Protein AF-A0A1F8B2Q5-F1 (afdb_monomer_lite)

pLDDT: mean 92.18, std 8.46, range [33.25, 98.88]

Foldseek 3Di:
DPFPDEAADDADDVVLLVPQPLVPFDPLLLVQLQLFPLHVPQDDRDSLQWGADDQTWDWDDDPFWIFTASDPPDLFRGFTDGVVNLVWFDADPVSHFHKYFYGGRLSSSQSSLSRVLLPLLADPLNVVLQVCVLVVVDDFDFFLLDDFPQLCVQQVHPDPPDHRPDADFLLLKDFAFDDDPFDADLVLLLSHFQWDCQQNGIAGQEAAEAFRLFQSFLLNLLSCLSRRHQYEHHCFFPNVQDLVSSLVSLQVSLVSLVPRPHPPVVSVVSNQSYAYEFEQPPLVVRLVSRVCSCVRRVHQEYEHDDADADPSQLVNLLVNCVPVNPSHAYEYDDHDAPVSVLSCCDPSRNHREHEHWQPQAPFFQQCVVVDGGRRSVRLLVLSSDSSCRRHAYEYEGSDDLACLSVLLSPHRHYHDGLQLFLPAVSSVSMWGQTPVRFTWGKRKDRQALSRLSSQVVDVVSVVVQADPVRHGPDRGGYTDIRTHDSSNNGSSVSVSSSSSSNSVSCVSVVHSHSSRSSVCSNPDPDNGMHRHDPVNSQVVPPPPPPDD

Radius of gyration: 22.86 Å; chains: 1; bounding box: 59×54×58 Å

InterPro domains:
  IPR001093 IMP dehydrogenase/GMP reductase [PF00478] (274-531)
  IPR005990 Inosine-5'-monophosphate dehydrogenase [PTHR11911] (274-532)
  IPR013785 Aldolase-type TIM barrel [G3DSA:3.20.20.70] (255-546)

Secondary structure (DSSP, 8-state):
-PPPPEEEPPPPPHHHHHT--GGGS-HHHHHHHTT-TTTTTT----TT----PPPPPEEEE-SS-EEEESSTT--S--EEE-HHHHTTB-B-TTS-B-EEE--HHHHHHHHHHHHHHHHHHSSHHHHHHHHHHHTTSS-PPPP-----HHHHHHHT-SSTTPPP-----GGGEEE-----SS---HHHIIIII-EEEETTEEEESEE----HHHHTSHHHHHHHHHTT-BEEE--SGGGTS-HHHHHHHHHHHHHHHHHSS--HHHHHHHHTTEEEEE-SSSHHHHHHHHHHHHHHH---EEEEE----SHHHHHHHHHHHHHHGGGSEEEEES---HHHHHHHTSTTT--SEEEE-SS-STTB-GGGGT----HHHHHHHHHT-GGGTTSEEEEESS--S--HHHHHHT--EEE-HHHHHSS-GGGTT-EEEBTTS-EEEE---TTSHHHHHHHTTSHHHHHHHB-TTSPBPS--B---EEE--TT-SSHHHHHHHHHHHHHHHHHHTT-SSHHHHHHHHHH--S--EEEPPHHHHHHHS-------

Organism: NCBI:txid1802516

Structure (mmCIF, N/CA/C/O backbone):
data_AF-A0A1F8B2Q5-F1
#
_entry.id   AF-A0A1F8B2Q5-F1
#
loop_
_atom_site.group_PDB
_atom_site.id
_atom_site.type_symbol
_atom_site.label_atom_id
_atom_site.label_alt_id
_atom_site.label_comp_id
_atom_site.label_asym_id
_atom_site.label_entity_id
_atom_site.label_seq_id
_atom_site.pdbx_PDB_ins_code
_atom_site.Cartn_x
_atom_site.Cartn_y
_atom_site.Cartn_z
_atom_site.occupancy
_atom_site.B_iso_or_equiv
_atom_site.auth_seq_id
_atom_site.auth_comp_id
_atom_site.auth_asym_id
_atom_site.auth_atom_id
_atom_site.pdbx_PDB_model_num
ATOM 1 N N . MET A 1 1 ? 26.106 -6.295 -28.326 1.00 46.22 1 MET A N 1
ATOM 2 C CA . MET A 1 1 ? 25.007 -6.326 -27.331 1.00 46.22 1 MET A CA 1
ATOM 3 C C . MET A 1 1 ? 23.745 -6.793 -28.035 1.00 46.22 1 MET A C 1
ATOM 5 O O . MET A 1 1 ? 23.268 -6.071 -28.903 1.00 46.22 1 MET A O 1
ATOM 9 N N . ASN A 1 2 ? 23.224 -7.979 -27.710 1.00 49.16 2 ASN A N 1
ATOM 10 C CA . ASN A 1 2 ? 21.920 -8.412 -28.219 1.00 49.16 2 ASN A CA 1
ATOM 11 C C . ASN A 1 2 ? 20.844 -7.477 -27.653 1.00 49.16 2 ASN A C 1
ATOM 13 O O . ASN A 1 2 ? 20.719 -7.335 -26.437 1.00 49.16 2 ASN A O 1
ATOM 17 N N . ARG A 1 3 ? 20.118 -6.772 -28.526 1.00 63.38 3 ARG A N 1
ATOM 18 C CA . ARG A 1 3 ? 18.995 -5.923 -28.111 1.00 63.38 3 ARG A CA 1
ATOM 19 C C . ARG A 1 3 ? 17.847 -6.840 -27.695 1.00 63.38 3 ARG A C 1
ATOM 21 O O . ARG A 1 3 ? 17.352 -7.589 -28.531 1.00 63.38 3 ARG A O 1
ATOM 28 N N . THR A 1 4 ? 17.415 -6.767 -26.435 1.00 75.25 4 THR A N 1
ATOM 29 C CA . THR A 1 4 ? 16.212 -7.470 -25.968 1.00 75.25 4 THR A CA 1
ATOM 30 C C . THR A 1 4 ? 15.037 -7.116 -26.875 1.00 75.25 4 THR A C 1
ATOM 32 O O . THR A 1 4 ? 14.711 -5.938 -27.042 1.00 75.25 4 THR A O 1
ATOM 35 N N . ARG A 1 5 ? 14.403 -8.125 -27.480 1.00 86.06 5 ARG A N 1
ATOM 36 C CA . ARG A 1 5 ? 13.242 -7.916 -28.349 1.00 86.06 5 ARG A CA 1
ATOM 37 C C . ARG A 1 5 ? 12.019 -7.572 -27.499 1.00 86.06 5 ARG A C 1
ATOM 39 O O . ARG A 1 5 ? 11.554 -8.397 -26.716 1.00 86.06 5 ARG A O 1
ATOM 46 N N . ILE A 1 6 ? 11.489 -6.367 -27.691 1.00 91.19 6 ILE A N 1
ATOM 47 C CA . ILE A 1 6 ? 10.333 -5.837 -26.963 1.00 91.19 6 ILE A CA 1
ATOM 48 C C . ILE A 1 6 ? 9.165 -5.668 -27.937 1.00 91.19 6 ILE A C 1
ATOM 50 O O . ILE A 1 6 ? 9.307 -5.011 -28.967 1.00 91.19 6 ILE A O 1
ATOM 54 N N . LYS A 1 7 ? 8.017 -6.26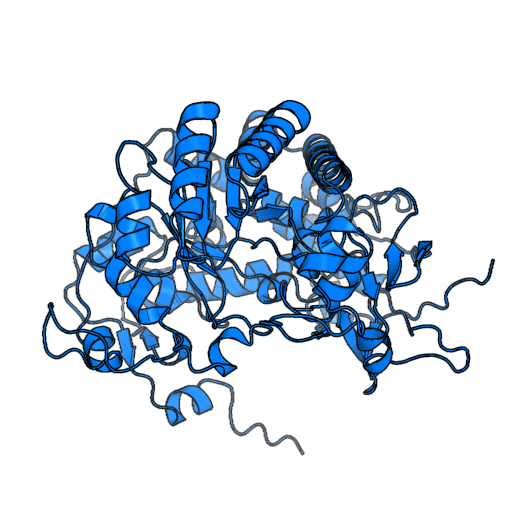5 -27.609 1.00 94.50 7 LYS A N 1
ATOM 55 C CA . LYS A 1 7 ? 6.749 -6.086 -28.322 1.00 94.50 7 LYS A CA 1
ATOM 56 C C . LYS A 1 7 ? 5.964 -4.891 -27.754 1.00 94.50 7 LYS A C 1
ATOM 58 O O . LYS A 1 7 ? 6.222 -4.429 -26.641 1.00 94.50 7 LYS A O 1
ATOM 63 N N . THR A 1 8 ? 4.969 -4.417 -28.498 1.00 93.81 8 THR A N 1
ATOM 64 C CA . THR A 1 8 ? 4.125 -3.277 -28.105 1.00 93.81 8 THR A CA 1
ATOM 65 C C . THR A 1 8 ? 2.728 -3.752 -27.742 1.00 93.81 8 THR A C 1
ATOM 67 O O . THR A 1 8 ? 2.108 -4.462 -28.527 1.00 93.81 8 THR A O 1
ATOM 70 N N . LEU A 1 9 ? 2.229 -3.375 -26.563 1.00 93.62 9 LEU A N 1
ATOM 71 C CA . LEU A 1 9 ? 0.861 -3.691 -26.146 1.00 93.62 9 LEU A CA 1
ATOM 72 C C . LEU A 1 9 ? -0.170 -3.094 -27.109 1.00 93.62 9 LEU A C 1
ATOM 74 O O . LEU A 1 9 ? 0.074 -2.058 -27.726 1.00 93.62 9 LEU A O 1
ATOM 78 N N . LYS A 1 10 ? -1.352 -3.715 -27.173 1.00 92.00 10 LYS A N 1
ATOM 79 C CA . LYS A 1 10 ? -2.481 -3.211 -27.958 1.00 92.00 10 LYS A CA 1
ATOM 80 C C . LYS A 1 10 ? -2.837 -1.775 -27.547 1.00 92.00 10 LYS A C 1
ATOM 82 O O . LYS A 1 10 ? -3.018 -1.472 -26.361 1.00 92.00 10 LYS A O 1
ATOM 87 N N . GLU A 1 11 ? -2.957 -0.895 -28.535 1.00 92.81 11 GLU A N 1
ATOM 88 C CA . GLU A 1 11 ? -3.323 0.509 -28.324 1.00 92.81 11 GLU A CA 1
ATOM 89 C C . GLU A 1 11 ? -4.799 0.663 -27.904 1.00 92.81 11 GLU A C 1
ATOM 91 O O . GLU A 1 11 ? -5.585 -0.270 -28.109 1.00 92.81 11 GLU A O 1
ATOM 96 N N . PRO A 1 12 ? -5.174 1.771 -27.225 1.00 91.00 12 PRO A N 1
ATOM 97 C CA . PRO A 1 12 ? -6.547 2.029 -26.782 1.00 91.00 12 PRO A CA 1
ATOM 98 C C . PRO A 1 12 ? -7.522 2.083 -27.939 1.00 91.00 12 PRO A C 1
ATOM 100 O O . PRO A 1 12 ? -7.128 2.319 -29.080 1.00 91.00 12 PRO A O 1
ATOM 103 N N . PHE A 1 13 ? -8.804 1.931 -27.617 1.00 89.94 13 PHE A N 1
ATOM 104 C CA . PHE A 1 13 ? -9.838 2.351 -28.553 1.00 89.94 13 PHE A CA 1
ATOM 105 C C . PHE A 1 13 ? -9.708 3.865 -28.779 1.00 89.94 13 PHE A C 1
ATOM 107 O O . PHE A 1 13 ? -9.410 4.613 -27.841 1.00 89.94 13 PHE A O 1
ATOM 114 N N . SER A 1 14 ? -9.903 4.329 -30.013 1.00 90.81 14 SER A N 1
ATOM 115 C CA . SER A 1 14 ? -9.775 5.749 -30.375 1.00 90.81 14 SER A CA 1
ATOM 116 C C . SER A 1 14 ? -10.674 6.641 -29.518 1.00 90.81 14 SER A C 1
ATOM 118 O O . SER A 1 14 ? -10.251 7.698 -29.055 1.00 90.81 14 SER A O 1
ATOM 120 N N . GLU A 1 15 ? -11.866 6.156 -29.187 1.00 93.06 15 GLU A N 1
ATOM 121 C CA . GLU A 1 15 ? -12.862 6.834 -28.364 1.00 93.06 15 GLU A CA 1
ATOM 122 C C . GLU A 1 15 ? -12.379 7.050 -26.922 1.00 93.06 15 GLU A C 1
ATOM 124 O O . GLU A 1 15 ? -12.791 8.007 -26.268 1.00 93.06 15 GLU A O 1
ATOM 129 N N . GLU A 1 16 ? -11.505 6.183 -26.390 1.00 90.00 16 GLU A N 1
ATOM 130 C CA . GLU A 1 16 ? -10.896 6.405 -25.070 1.00 90.00 16 GLU A CA 1
ATOM 131 C C . GLU A 1 16 ? -9.953 7.613 -25.095 1.00 90.00 16 GLU A C 1
ATOM 133 O O . GLU A 1 16 ? -9.890 8.365 -24.121 1.00 90.00 16 GLU A O 1
ATOM 138 N N . LEU A 1 17 ? -9.236 7.809 -26.204 1.00 91.00 17 LEU A N 1
ATOM 139 C CA . LEU A 1 17 ? -8.281 8.902 -26.378 1.00 91.00 17 LEU A CA 1
ATOM 140 C C . LEU A 1 17 ? -8.981 10.230 -26.659 1.00 91.00 17 LEU A C 1
ATOM 142 O O . LEU A 1 17 ? -8.574 11.253 -26.110 1.00 91.00 17 LEU A O 1
ATOM 146 N N . GLU A 1 18 ? -10.036 10.215 -27.473 1.00 93.62 18 GLU A N 1
ATOM 147 C CA . GLU A 1 18 ? -10.838 11.402 -27.806 1.00 93.62 18 GLU A CA 1
ATOM 148 C C . GLU A 1 18 ? -11.549 11.999 -26.586 1.00 93.62 18 GLU A C 1
ATOM 150 O O . GLU A 1 18 ? -11.780 13.203 -26.520 1.00 93.62 18 GLU A O 1
ATOM 155 N N . ARG A 1 19 ? -11.851 11.177 -25.574 1.00 93.81 19 ARG A N 1
ATOM 156 C CA . ARG A 1 19 ? -12.464 11.630 -24.313 1.00 93.81 19 ARG A CA 1
ATOM 157 C C . ARG A 1 19 ? -11.484 12.330 -23.369 1.00 93.81 19 ARG A C 1
ATOM 159 O O . ARG A 1 19 ? -11.910 12.828 -22.324 1.00 93.81 19 ARG A O 1
ATOM 166 N N . ILE A 1 20 ? -10.186 12.350 -23.679 1.00 94.62 20 ILE A N 1
ATOM 167 C CA . ILE A 1 20 ? -9.193 13.021 -22.840 1.00 94.62 20 ILE A CA 1
ATOM 168 C C . ILE A 1 20 ? -9.262 14.531 -23.075 1.00 94.62 20 ILE A C 1
ATOM 170 O O . ILE A 1 20 ? -8.983 15.025 -24.163 1.00 94.62 20 ILE A O 1
ATOM 174 N N . ARG A 1 21 ? -9.551 15.268 -22.004 1.00 96.12 21 ARG A N 1
ATOM 175 C CA . ARG A 1 21 ? -9.611 16.734 -21.982 1.00 96.12 21 ARG A CA 1
ATOM 176 C C . ARG A 1 21 ? -8.284 17.319 -21.511 1.00 96.12 21 ARG A C 1
ATOM 178 O O . ARG A 1 21 ? -8.108 17.636 -20.336 1.00 96.12 21 ARG A O 1
ATOM 185 N N . PHE A 1 22 ? -7.303 17.371 -22.411 1.00 94.00 22 PHE A N 1
ATOM 186 C CA . PHE A 1 22 ? -5.925 17.783 -22.099 1.00 94.00 22 PHE A CA 1
ATOM 187 C C . PHE A 1 22 ? -5.822 19.213 -21.556 1.00 94.00 22 PHE A C 1
ATOM 189 O O . PHE A 1 22 ? -4.913 19.528 -20.789 1.00 94.00 22 PHE A O 1
ATOM 196 N N . GLU A 1 23 ? -6.743 20.078 -21.962 1.00 94.81 23 GLU A N 1
ATOM 197 C CA . GLU A 1 23 ? -6.863 21.468 -21.543 1.00 94.81 23 GLU A CA 1
ATOM 198 C C . GLU A 1 23 ? -7.216 21.636 -20.060 1.00 94.81 23 GLU A C 1
ATOM 200 O O . GLU A 1 23 ? -6.917 22.685 -19.491 1.00 94.81 23 GLU A O 1
ATOM 205 N N . GLU A 1 24 ? -7.795 20.612 -19.422 1.00 96.25 24 GLU A N 1
ATOM 206 C CA . GLU A 1 24 ? -8.170 20.650 -18.003 1.00 96.25 24 GLU A CA 1
ATOM 207 C C . GLU A 1 24 ? -6.995 20.354 -17.057 1.00 96.25 24 GLU A C 1
ATOM 209 O O . GLU A 1 24 ? -7.090 20.640 -15.863 1.00 96.25 24 GLU A O 1
ATOM 214 N N . PHE A 1 25 ? -5.888 19.792 -17.556 1.00 97.38 25 PHE A N 1
ATOM 215 C CA . PHE A 1 25 ? -4.754 19.420 -16.710 1.00 97.38 25 PHE A CA 1
ATOM 216 C C . PHE A 1 25 ? -3.882 20.622 -16.350 1.00 97.38 25 PHE A C 1
ATOM 218 O O . PHE A 1 25 ? -3.441 21.392 -17.212 1.00 97.38 25 PHE A O 1
ATOM 225 N N . SER A 1 26 ? -3.543 20.738 -15.066 1.00 97.00 26 SER A N 1
ATOM 226 C CA . SER A 1 26 ? -2.595 21.755 -14.614 1.00 97.00 26 SER A CA 1
ATOM 227 C C . SER A 1 26 ? -1.180 21.501 -15.156 1.00 97.00 26 SER A C 1
ATOM 229 O O . SER A 1 26 ? -0.792 20.381 -15.514 1.00 97.00 26 SER A O 1
ATOM 231 N N . LYS A 1 27 ? -0.345 22.549 -15.186 1.00 95.94 27 LYS A N 1
ATOM 232 C CA . LYS A 1 27 ? 1.076 22.408 -15.561 1.00 95.94 27 LYS A CA 1
ATOM 233 C C . LYS A 1 27 ? 1.806 21.474 -14.591 1.00 95.94 27 LYS A C 1
ATOM 235 O O . LYS A 1 27 ? 2.715 20.737 -14.982 1.00 95.94 27 LYS A O 1
ATOM 240 N N . GLU A 1 28 ? 1.401 21.503 -13.329 1.00 96.50 28 GLU A N 1
ATOM 241 C CA . GLU A 1 28 ? 1.916 20.695 -12.239 1.00 96.50 28 GLU A CA 1
ATOM 242 C C . GLU A 1 28 ? 1.600 19.211 -12.439 1.00 96.50 28 GLU A C 1
ATOM 244 O O . GLU A 1 28 ? 2.511 18.378 -12.369 1.00 96.50 28 GLU A O 1
ATOM 249 N N . ALA A 1 29 ? 0.350 18.897 -12.784 1.00 97.50 29 ALA A N 1
ATOM 250 C CA . ALA A 1 29 ? -0.102 17.554 -13.126 1.00 97.50 29 ALA A CA 1
ATOM 251 C C . ALA A 1 29 ? 0.622 16.987 -14.348 1.00 97.50 29 ALA A C 1
ATOM 253 O O . ALA A 1 29 ? 1.107 15.851 -14.310 1.00 97.50 29 ALA A O 1
ATOM 254 N N . ILE A 1 30 ? 0.784 17.794 -15.403 1.00 96.00 30 ILE A N 1
ATOM 255 C CA . ILE A 1 30 ? 1.588 17.414 -16.570 1.00 96.00 30 ILE A CA 1
ATOM 256 C C . ILE A 1 30 ? 3.018 17.087 -16.120 1.00 96.00 30 ILE A C 1
ATOM 258 O O . ILE A 1 30 ? 3.543 16.027 -16.459 1.00 96.00 30 ILE A O 1
ATOM 262 N N . SER A 1 31 ? 3.646 17.933 -15.297 1.00 94.69 31 SER A N 1
ATOM 263 C CA . SER A 1 31 ? 5.006 17.684 -14.800 1.00 94.69 31 SER A CA 1
ATOM 264 C C . SER A 1 31 ? 5.124 16.374 -14.008 1.00 94.69 31 SER A C 1
ATOM 266 O O . SER A 1 31 ? 6.094 15.639 -14.204 1.00 94.69 31 SER A O 1
ATOM 268 N N . PHE A 1 32 ? 4.139 16.062 -13.159 1.00 96.50 32 PHE A N 1
ATOM 269 C CA . PHE A 1 32 ? 4.073 14.807 -12.406 1.00 96.50 32 PHE A CA 1
ATOM 270 C C . PHE A 1 32 ? 3.882 13.578 -13.304 1.00 96.50 32 PHE A C 1
ATOM 272 O O . PHE A 1 32 ? 4.528 12.548 -13.081 1.00 96.50 32 PHE A O 1
ATOM 279 N N . SER A 1 33 ? 3.025 13.669 -14.326 1.00 95.81 33 SER A N 1
ATOM 280 C CA . SER A 1 33 ? 2.763 12.539 -15.224 1.00 95.81 33 SER A CA 1
ATOM 281 C C . SER A 1 33 ? 4.060 12.025 -15.866 1.00 95.81 33 SER A C 1
ATOM 283 O O . SER A 1 33 ? 4.322 10.823 -15.828 1.00 95.81 33 SER A O 1
ATOM 285 N N . TYR A 1 34 ? 4.931 12.942 -16.306 1.00 94.44 34 TYR A N 1
ATOM 286 C CA . TYR A 1 34 ? 6.236 12.667 -16.917 1.00 94.44 34 TYR A CA 1
ATOM 287 C C . TYR A 1 34 ? 7.358 12.313 -15.923 1.00 94.44 34 TYR A C 1
ATOM 289 O O . TYR A 1 34 ? 8.463 11.996 -16.358 1.00 94.44 34 TYR A O 1
ATOM 297 N N . ALA A 1 35 ? 7.127 12.356 -14.606 1.00 93.25 35 ALA A N 1
ATOM 298 C CA . ALA A 1 35 ? 8.162 12.073 -13.601 1.00 93.25 35 ALA A CA 1
ATOM 299 C C . ALA A 1 35 ? 8.542 10.578 -13.487 1.00 93.25 35 ALA A C 1
ATOM 301 O O . ALA A 1 35 ? 9.405 10.225 -12.684 1.00 93.25 35 ALA A O 1
ATOM 302 N N . LEU A 1 36 ? 7.920 9.713 -14.295 1.00 90.62 36 LEU A N 1
ATOM 303 C CA . LEU A 1 36 ? 8.183 8.276 -14.363 1.00 90.62 36 LEU A CA 1
ATOM 304 C C . LEU A 1 36 ? 9.604 7.954 -14.829 1.00 90.62 36 LEU A C 1
ATOM 306 O O . LEU A 1 36 ? 10.177 8.620 -15.690 1.00 90.62 36 LEU A O 1
ATOM 310 N N . GLU A 1 37 ? 10.158 6.873 -14.307 1.00 90.00 37 GLU A N 1
ATOM 311 C CA . GLU A 1 37 ? 11.508 6.387 -14.591 1.00 90.00 37 GLU A CA 1
ATOM 312 C C . GLU A 1 37 ? 11.609 5.943 -16.056 1.00 90.00 37 GLU A C 1
ATOM 314 O O . GLU A 1 37 ? 12.573 6.255 -16.749 1.00 90.00 37 GLU A O 1
ATOM 319 N N . SER A 1 38 ? 10.536 5.327 -16.553 1.00 86.25 38 SER A N 1
ATOM 320 C CA . SER A 1 38 ? 10.375 4.866 -17.933 1.00 86.25 38 SER A CA 1
ATOM 321 C C . SER A 1 38 ? 10.065 5.978 -18.948 1.00 86.25 38 SER A C 1
ATOM 323 O O . SER A 1 38 ? 9.920 5.690 -20.133 1.00 86.25 38 SER A O 1
ATOM 325 N N . VAL A 1 39 ? 9.945 7.244 -18.518 1.00 85.69 39 VAL A N 1
ATOM 326 C CA . VAL A 1 39 ? 9.546 8.368 -19.393 1.00 85.69 39 VAL A CA 1
ATOM 327 C C . VAL A 1 39 ? 10.489 9.577 -19.283 1.00 85.69 39 VAL A C 1
ATOM 329 O O . VAL A 1 39 ? 10.824 10.202 -20.294 1.00 85.69 39 VAL A O 1
ATOM 332 N N . SER A 1 40 ? 10.913 9.915 -18.062 1.00 72.00 40 SER A N 1
ATOM 333 C CA . SER A 1 40 ? 11.508 11.207 -17.675 1.00 72.00 40 SER A CA 1
ATOM 334 C C . SER A 1 40 ? 12.806 11.591 -18.385 1.00 72.00 40 SER A C 1
ATOM 336 O O . SER A 1 40 ? 13.066 12.782 -18.537 1.00 72.00 40 SER A O 1
ATOM 338 N N . SER A 1 41 ? 13.616 10.629 -18.830 1.00 61.25 41 SER A N 1
ATOM 339 C CA . SER A 1 41 ? 14.902 10.903 -19.488 1.00 61.25 41 SER A CA 1
ATOM 340 C C . SER A 1 41 ? 14.801 11.067 -21.007 1.00 61.25 41 SER A C 1
ATOM 342 O O . SER A 1 41 ? 15.773 11.478 -21.632 1.00 61.25 41 SER A O 1
ATOM 344 N N . GLN A 1 42 ? 13.650 10.756 -21.614 1.00 60.12 42 GLN A N 1
ATOM 345 C CA . GLN A 1 42 ? 13.548 10.576 -23.070 1.00 60.12 42 GLN A CA 1
ATOM 346 C C . GLN A 1 42 ? 12.418 11.368 -23.739 1.00 60.12 42 GLN A C 1
ATOM 348 O O . GLN A 1 42 ? 12.271 11.293 -24.956 1.00 60.12 42 GLN A O 1
ATOM 353 N N . SER A 1 43 ? 11.599 12.106 -22.981 1.00 66.12 43 SER A N 1
ATOM 354 C CA . SER A 1 43 ? 10.399 12.759 -23.524 1.00 66.12 43 SER A CA 1
ATOM 355 C C . SER A 1 43 ? 10.358 14.256 -23.225 1.00 66.12 43 SER A C 1
ATOM 357 O O . SER A 1 43 ? 10.427 14.675 -22.068 1.00 66.12 43 SER A O 1
ATOM 359 N N . LYS A 1 44 ? 10.163 15.073 -24.269 1.00 78.81 44 LYS A N 1
ATOM 360 C CA . LYS A 1 44 ? 9.783 16.482 -24.106 1.00 78.81 44 LYS A CA 1
ATOM 361 C C . LYS A 1 44 ? 8.398 16.526 -23.460 1.00 78.81 44 LYS A C 1
ATOM 363 O O . LYS A 1 44 ? 7.469 15.894 -23.955 1.00 78.81 44 LYS A O 1
ATOM 368 N N . LYS A 1 45 ? 8.250 17.273 -22.364 1.00 84.12 45 LYS A N 1
ATOM 369 C CA . LYS A 1 45 ? 6.942 17.471 -21.726 1.00 84.12 45 LYS A CA 1
ATOM 370 C C . LYS A 1 45 ? 6.038 18.239 -22.687 1.00 84.12 45 LYS A C 1
ATOM 372 O O . LYS A 1 45 ? 6.387 19.341 -23.110 1.00 84.12 45 LYS A O 1
ATOM 377 N N . THR A 1 46 ? 4.888 17.670 -23.022 1.00 85.50 46 THR A N 1
ATOM 378 C CA . THR A 1 46 ? 3.891 18.307 -23.892 1.00 85.50 46 THR A CA 1
ATOM 379 C C . THR A 1 46 ? 2.542 18.362 -23.186 1.00 85.50 46 THR A C 1
ATOM 381 O O . THR A 1 46 ? 2.254 17.520 -22.338 1.00 85.50 46 THR A O 1
ATOM 384 N N . LYS A 1 47 ? 1.697 19.340 -23.537 1.00 85.12 47 LYS A N 1
ATOM 385 C CA . LYS A 1 47 ? 0.324 19.416 -23.005 1.00 85.12 47 LYS A CA 1
ATOM 386 C C . LYS A 1 47 ? -0.535 18.221 -23.422 1.00 85.12 47 LYS A C 1
ATOM 388 O O . LYS A 1 47 ? -1.380 17.786 -22.657 1.00 85.12 47 LYS A O 1
ATOM 393 N N . ILE A 1 48 ? -0.269 17.668 -24.604 1.00 85.19 48 ILE A N 1
ATOM 394 C CA . ILE A 1 48 ? -0.977 16.501 -25.146 1.00 85.19 48 ILE A CA 1
ATOM 395 C C . ILE A 1 48 ? -0.434 15.161 -24.628 1.00 85.19 48 ILE A C 1
ATOM 397 O O . ILE A 1 48 ? -0.868 14.112 -25.095 1.00 85.19 48 ILE A O 1
ATOM 401 N N . LEU A 1 49 ? 0.523 15.191 -23.691 1.00 85.88 49 LEU A N 1
ATOM 402 C CA . LEU A 1 49 ? 1.077 14.015 -23.015 1.00 85.88 49 LEU A CA 1
ATOM 403 C C . LEU A 1 49 ? 1.667 12.954 -23.963 1.00 85.88 49 LEU A C 1
ATOM 405 O O . LEU A 1 49 ? 1.592 11.757 -23.704 1.00 85.88 49 LEU A O 1
ATOM 409 N N . ASP A 1 50 ? 2.276 13.391 -25.065 1.00 84.06 50 ASP A N 1
ATOM 410 C CA . ASP A 1 50 ? 2.913 12.495 -26.029 1.00 84.06 50 ASP A CA 1
ATOM 411 C C . ASP A 1 50 ? 4.287 11.992 -25.538 1.00 84.06 50 ASP A C 1
ATOM 413 O O . ASP A 1 50 ? 5.101 12.760 -25.010 1.00 84.06 50 ASP A O 1
ATOM 417 N N . SER A 1 51 ? 4.553 10.696 -25.716 1.00 80.94 51 SER A N 1
ATOM 418 C CA . SER A 1 51 ? 5.836 10.047 -25.427 1.00 80.94 51 SER A CA 1
ATOM 419 C C . SER A 1 51 ? 6.001 8.798 -26.299 1.00 80.94 51 SER A C 1
ATOM 421 O O . SER A 1 51 ? 5.215 7.857 -26.203 1.00 80.94 51 SER A O 1
ATOM 423 N N . LYS A 1 52 ? 7.048 8.774 -27.134 1.00 71.06 52 LYS A N 1
ATOM 424 C CA . LYS A 1 52 ? 7.243 7.748 -28.179 1.00 71.06 52 LYS A CA 1
ATOM 425 C C . LYS A 1 52 ? 8.247 6.646 -27.825 1.00 71.06 52 LYS A C 1
ATOM 427 O O . LYS A 1 52 ? 8.280 5.618 -28.489 1.00 71.06 52 LYS A O 1
ATOM 432 N N . SER A 1 53 ? 9.085 6.846 -26.812 1.00 69.06 53 SER A N 1
ATOM 433 C CA . SER A 1 53 ? 10.290 6.026 -26.644 1.00 69.06 53 SER A CA 1
ATOM 434 C C . SER A 1 53 ? 9.998 4.664 -26.011 1.00 69.06 53 SER A C 1
ATOM 436 O O . SER A 1 53 ? 9.360 4.584 -24.965 1.00 69.06 53 SER A O 1
ATOM 438 N N . ILE A 1 54 ? 10.456 3.582 -26.635 1.00 77.06 54 ILE A N 1
ATOM 439 C CA . ILE A 1 54 ? 10.543 2.262 -25.993 1.00 77.06 54 ILE A CA 1
ATOM 440 C C . ILE A 1 54 ? 11.829 2.247 -25.170 1.00 77.06 54 ILE A C 1
ATOM 442 O O . ILE A 1 54 ? 12.894 2.623 -25.664 1.00 77.06 54 ILE A O 1
ATOM 446 N N . VAL A 1 55 ? 11.732 1.833 -23.910 1.00 81.50 55 VAL A N 1
ATOM 447 C CA . VAL A 1 55 ? 12.880 1.814 -23.003 1.00 81.50 55 VAL A CA 1
ATOM 448 C C . VAL A 1 55 ? 13.631 0.504 -23.178 1.00 81.50 55 VAL A C 1
ATOM 450 O O . VAL A 1 55 ? 13.059 -0.572 -23.003 1.00 81.50 55 VAL A O 1
ATOM 453 N N . LEU A 1 56 ? 14.923 0.591 -23.492 1.00 85.75 56 LEU A N 1
ATOM 454 C CA . LEU A 1 56 ? 15.803 -0.573 -23.503 1.00 85.75 56 LEU A CA 1
ATOM 455 C C . LEU A 1 56 ? 16.005 -1.090 -22.078 1.00 85.75 56 LEU A C 1
ATOM 457 O O . LEU A 1 56 ? 16.270 -0.317 -21.158 1.00 85.75 56 LEU A O 1
ATOM 461 N N . LEU A 1 57 ? 15.907 -2.405 -21.906 1.00 91.00 57 LEU A N 1
ATOM 462 C CA . LEU A 1 57 ? 16.088 -3.036 -20.606 1.00 91.00 57 LEU A CA 1
ATOM 463 C C . LEU A 1 57 ? 17.566 -3.340 -20.357 1.00 91.00 57 LEU A C 1
ATOM 465 O O . LEU A 1 57 ? 18.264 -3.882 -21.212 1.00 91.00 57 LEU A O 1
ATOM 469 N N . SER A 1 58 ? 18.030 -3.030 -19.152 1.00 91.81 58 SER A N 1
ATOM 470 C CA . SER A 1 58 ? 19.312 -3.498 -18.635 1.00 91.81 58 SER A CA 1
ATOM 471 C C . SER A 1 58 ? 19.094 -4.819 -17.901 1.00 91.81 58 SER A C 1
ATOM 473 O O . SER A 1 58 ? 18.334 -4.865 -16.930 1.00 91.81 58 SER A O 1
ATOM 475 N N . LYS A 1 59 ? 19.752 -5.885 -18.371 1.00 93.69 59 LYS A N 1
ATOM 476 C CA . LYS A 1 59 ? 19.790 -7.189 -17.700 1.00 93.69 59 LYS A CA 1
ATOM 477 C C . LYS A 1 59 ? 20.988 -7.238 -16.752 1.00 93.69 59 LYS A C 1
ATOM 479 O O . LYS A 1 59 ? 22.116 -6.964 -17.154 1.00 93.69 59 LYS A O 1
ATOM 484 N N . THR A 1 60 ? 20.740 -7.632 -15.513 1.00 91.44 60 THR A N 1
ATOM 485 C CA . THR A 1 60 ? 21.753 -8.099 -14.563 1.00 91.44 60 THR A CA 1
ATOM 486 C C . THR A 1 60 ? 21.407 -9.527 -14.181 1.00 91.44 60 THR A C 1
ATOM 488 O O . THR A 1 60 ? 20.242 -9.816 -13.922 1.00 91.44 60 THR A O 1
ATOM 491 N N . GLU A 1 61 ? 22.387 -10.415 -14.144 1.00 91.25 61 GLU A N 1
ATOM 492 C CA . GLU A 1 61 ? 22.172 -11.836 -13.887 1.00 91.25 61 GLU A CA 1
ATOM 493 C C . GLU A 1 61 ? 23.156 -12.323 -12.833 1.00 91.25 61 GLU A C 1
ATOM 495 O O . GLU A 1 61 ? 24.307 -11.889 -12.794 1.00 91.25 61 GLU A O 1
ATOM 500 N N . ASN A 1 62 ? 22.681 -13.216 -11.976 1.00 89.62 62 ASN A N 1
ATOM 501 C CA . ASN A 1 62 ? 23.516 -14.005 -11.090 1.00 89.62 62 ASN A CA 1
ATOM 502 C C . ASN A 1 62 ? 23.059 -15.470 -11.154 1.00 89.62 62 ASN A C 1
ATOM 504 O O . ASN A 1 62 ? 22.159 -15.830 -11.911 1.00 89.62 62 ASN A O 1
ATOM 508 N N . LYS A 1 63 ? 23.662 -16.323 -10.325 1.00 91.50 63 LYS A N 1
ATOM 509 C CA . LYS A 1 63 ? 23.364 -17.763 -10.299 1.00 91.50 63 LYS A CA 1
ATOM 510 C C . LYS A 1 63 ? 21.927 -18.144 -9.907 1.00 91.50 63 LYS A C 1
ATOM 512 O O . LYS A 1 63 ? 21.543 -19.287 -10.122 1.00 91.50 63 LYS A O 1
ATOM 517 N N . PHE A 1 64 ? 21.155 -17.247 -9.295 1.00 93.06 64 PHE A N 1
ATOM 518 C CA . PHE A 1 64 ? 19.821 -17.542 -8.760 1.00 93.06 64 PHE A CA 1
ATOM 519 C C . PHE A 1 64 ? 18.688 -16.877 -9.539 1.00 93.06 64 PHE A C 1
ATOM 521 O O . PHE A 1 64 ? 17.573 -17.404 -9.569 1.00 93.06 64 PHE A O 1
ATOM 528 N N . TYR A 1 65 ? 18.941 -15.722 -10.153 1.00 95.31 65 TYR A N 1
ATOM 529 C CA . TYR A 1 65 ? 17.920 -14.982 -10.880 1.00 95.31 65 TYR A CA 1
ATOM 530 C C . TYR A 1 65 ? 18.502 -14.062 -11.958 1.00 95.31 65 TYR A C 1
ATOM 532 O O . TYR A 1 65 ? 19.638 -13.591 -11.900 1.00 95.31 65 TYR A O 1
ATOM 540 N N . SER A 1 66 ? 17.645 -13.740 -12.923 1.00 95.62 66 SER A N 1
ATOM 541 C CA . SER A 1 66 ? 17.820 -12.633 -13.857 1.00 95.62 66 SER A CA 1
ATOM 542 C C . SER A 1 66 ? 16.982 -11.440 -13.406 1.00 95.62 66 SER A C 1
ATOM 544 O O . SER A 1 66 ? 15.826 -11.592 -13.016 1.00 95.62 66 SER A O 1
ATOM 546 N N . ARG A 1 67 ? 17.538 -10.235 -13.492 1.00 95.12 67 ARG A N 1
ATOM 547 C CA . ARG A 1 67 ? 16.858 -8.982 -13.155 1.00 95.12 67 ARG A CA 1
ATOM 548 C C . ARG A 1 67 ? 16.910 -8.013 -14.330 1.00 95.12 67 ARG A C 1
ATOM 550 O O . ARG A 1 67 ? 17.981 -7.747 -14.866 1.00 95.12 67 ARG A O 1
ATOM 557 N N . TYR A 1 68 ? 15.756 -7.464 -14.696 1.00 95.38 68 TYR A N 1
ATOM 558 C CA . TYR A 1 68 ? 15.583 -6.552 -15.826 1.00 95.38 68 TYR A CA 1
ATOM 559 C C . TYR A 1 68 ? 15.098 -5.192 -15.328 1.00 95.38 68 TYR A C 1
ATOM 561 O O . TYR A 1 68 ? 14.049 -5.093 -14.688 1.00 95.38 68 TYR A O 1
ATOM 569 N N . LYS A 1 69 ? 15.860 -4.135 -15.614 1.00 93.25 69 LYS A N 1
ATOM 570 C CA . LYS A 1 69 ? 15.573 -2.763 -15.171 1.00 93.25 69 LYS A CA 1
ATOM 571 C C . LYS A 1 69 ? 15.455 -1.810 -16.353 1.00 93.25 69 LYS A C 1
ATOM 573 O O . LYS A 1 69 ? 16.082 -2.019 -17.385 1.00 93.25 69 LYS A O 1
ATOM 578 N N . VAL A 1 70 ? 14.711 -0.723 -16.161 1.00 89.25 70 VAL A N 1
ATOM 579 C CA . VAL A 1 70 ? 14.572 0.369 -17.145 1.00 89.25 70 VAL A CA 1
ATOM 580 C C . VAL A 1 70 ? 15.878 1.138 -17.383 1.00 89.25 70 VAL A C 1
ATOM 582 O O . VAL A 1 70 ? 16.049 1.773 -18.415 1.00 89.25 70 VAL A O 1
ATOM 585 N N . SER A 1 71 ? 16.816 1.077 -16.437 1.00 87.75 71 SER A N 1
ATOM 586 C CA . SER A 1 71 ? 18.186 1.565 -16.590 1.00 87.75 71 SER A CA 1
ATOM 587 C C . SER A 1 71 ? 19.119 0.830 -15.625 1.00 87.75 71 SER A C 1
ATOM 589 O O . SER A 1 71 ? 18.674 0.250 -14.627 1.00 87.75 71 SER A O 1
ATOM 591 N N . LYS A 1 72 ? 20.428 0.858 -15.902 1.00 87.31 72 LYS A N 1
ATOM 592 C CA . LYS A 1 72 ? 21.442 0.252 -15.024 1.00 87.31 72 LYS A CA 1
ATOM 593 C C . LYS A 1 72 ? 21.451 0.900 -13.633 1.00 87.31 72 LYS A C 1
ATOM 595 O O . LYS A 1 72 ? 21.587 0.186 -12.640 1.00 87.31 72 LYS A O 1
ATOM 600 N N . ASP A 1 73 ? 21.194 2.204 -13.570 1.00 89.69 73 ASP A N 1
ATOM 601 C CA . ASP A 1 73 ? 21.237 3.009 -12.342 1.00 89.69 73 ASP A CA 1
ATOM 602 C C . ASP A 1 73 ? 19.883 3.108 -11.624 1.00 89.69 73 ASP A C 1
ATOM 604 O O . ASP A 1 73 ? 19.775 3.756 -10.586 1.00 89.69 73 ASP A O 1
ATOM 608 N N . SER A 1 74 ? 18.839 2.464 -12.159 1.00 93.00 74 SER A N 1
ATOM 609 C CA . SER A 1 74 ? 17.527 2.429 -11.515 1.00 93.00 74 SER A CA 1
ATOM 610 C C . SER A 1 74 ? 17.617 1.755 -10.144 1.00 93.00 74 SER A C 1
ATOM 612 O O . SER A 1 74 ? 18.144 0.636 -10.022 1.00 93.00 74 SER A O 1
ATOM 614 N N . ASN A 1 75 ? 17.058 2.437 -9.140 1.00 95.50 75 ASN A N 1
ATOM 615 C CA . ASN A 1 75 ? 16.918 1.947 -7.766 1.00 95.50 75 ASN A CA 1
ATOM 616 C C . ASN A 1 75 ? 15.632 1.135 -7.564 1.00 95.50 75 ASN A C 1
ATOM 618 O O . ASN A 1 75 ? 15.460 0.498 -6.524 1.00 95.50 75 ASN A O 1
ATOM 622 N N . SER A 1 76 ? 14.739 1.131 -8.556 1.00 96.12 76 SER A N 1
ATOM 623 C CA . SER A 1 76 ? 13.567 0.263 -8.574 1.00 96.12 76 SER A CA 1
ATOM 624 C C . SER A 1 76 ? 13.971 -1.212 -8.631 1.00 96.12 76 SER A C 1
ATOM 626 O O . SER A 1 76 ? 15.008 -1.596 -9.186 1.00 96.12 76 SER A O 1
ATOM 628 N N . ILE A 1 77 ? 13.116 -2.075 -8.085 1.00 95.44 77 ILE A N 1
ATOM 629 C CA . ILE A 1 77 ? 13.318 -3.526 -8.082 1.00 95.44 77 ILE A CA 1
ATOM 630 C C . ILE A 1 77 ? 13.502 -4.103 -9.492 1.00 95.44 77 ILE A C 1
ATOM 632 O O . ILE A 1 77 ? 14.315 -5.004 -9.664 1.00 95.44 77 ILE A O 1
ATOM 636 N N . GLY A 1 78 ? 12.842 -3.565 -10.518 1.00 95.12 78 GLY A N 1
ATOM 637 C CA . GLY A 1 78 ? 12.839 -4.202 -11.836 1.00 95.12 78 GLY A CA 1
ATOM 638 C C . GLY A 1 78 ? 12.039 -5.511 -11.848 1.00 95.12 78 GLY A C 1
ATOM 639 O O . GLY A 1 78 ? 11.473 -5.929 -10.838 1.00 95.12 78 GLY A O 1
ATOM 640 N N . LEU A 1 79 ? 12.009 -6.190 -12.993 1.00 95.69 79 LEU A N 1
ATOM 641 C CA . LEU A 1 79 ? 11.479 -7.552 -13.068 1.00 95.69 79 LEU A CA 1
ATOM 642 C C . LEU A 1 79 ? 12.556 -8.527 -12.606 1.00 95.69 79 LEU A C 1
ATOM 644 O O . LEU A 1 79 ? 13.616 -8.592 -13.225 1.00 95.69 79 LEU A O 1
ATOM 648 N N . VAL A 1 80 ? 12.290 -9.281 -11.542 1.00 96.06 80 VAL A N 1
ATOM 649 C CA . VAL A 1 80 ? 13.191 -10.319 -11.025 1.00 96.06 80 VAL A CA 1
ATOM 650 C C . VAL A 1 80 ? 12.591 -11.679 -11.355 1.00 96.06 80 VAL A C 1
ATOM 652 O O . VAL A 1 80 ? 11.455 -11.947 -10.974 1.00 96.06 80 VAL A O 1
ATOM 655 N N . LEU A 1 81 ? 13.336 -12.506 -12.088 1.00 96.94 81 LEU A N 1
ATOM 656 C CA . LEU A 1 81 ? 12.892 -13.796 -12.608 1.00 96.94 81 LEU A CA 1
ATOM 657 C C . LEU A 1 81 ? 13.857 -14.896 -12.178 1.00 96.94 81 LEU A C 1
ATOM 659 O O . LEU A 1 81 ? 15.037 -14.875 -12.530 1.00 96.94 81 LEU A O 1
ATOM 663 N N . THR A 1 82 ? 13.335 -15.869 -11.444 1.00 96.19 82 THR A N 1
ATOM 664 C CA . THR A 1 82 ? 14.013 -17.132 -11.135 1.00 96.19 82 THR A CA 1
ATOM 665 C C . THR A 1 82 ? 13.676 -18.187 -12.191 1.00 96.19 82 THR A C 1
ATOM 667 O O . THR A 1 82 ? 12.774 -17.998 -13.012 1.00 96.19 82 THR A O 1
ATOM 670 N N . ASN A 1 83 ? 14.323 -19.353 -12.137 1.00 94.19 83 ASN A N 1
ATOM 671 C CA . ASN A 1 83 ? 13.963 -20.485 -13.000 1.00 94.19 83 ASN A CA 1
ATOM 672 C C . ASN A 1 83 ? 12.504 -20.946 -12.819 1.00 94.19 83 ASN A C 1
ATOM 674 O O . ASN A 1 83 ? 11.895 -21.434 -13.771 1.00 94.19 83 ASN A O 1
ATOM 678 N N . ILE A 1 84 ? 11.913 -20.735 -11.635 1.00 94.62 84 ILE A N 1
ATOM 679 C CA . ILE A 1 84 ? 10.490 -21.010 -11.389 1.00 94.62 84 ILE A CA 1
ATOM 680 C C . ILE A 1 84 ? 9.613 -20.086 -12.243 1.00 94.62 84 ILE A C 1
ATOM 682 O O . ILE A 1 84 ? 8.646 -20.541 -12.855 1.00 94.62 84 ILE A O 1
ATOM 686 N N . ASP A 1 85 ? 9.960 -18.801 -12.319 1.00 95.50 85 ASP A N 1
ATOM 687 C CA . ASP A 1 85 ? 9.228 -17.819 -13.123 1.00 95.50 85 ASP A CA 1
ATOM 688 C C . ASP A 1 85 ? 9.425 -18.078 -14.621 1.00 95.50 85 ASP A C 1
ATOM 690 O O . ASP A 1 85 ? 8.460 -18.058 -15.385 1.00 95.50 85 ASP A O 1
ATOM 694 N N . LEU A 1 86 ? 10.651 -18.419 -15.042 1.00 94.75 86 LEU A N 1
ATOM 695 C CA . LEU A 1 86 ? 10.954 -18.813 -16.426 1.00 94.75 86 LEU A CA 1
ATOM 696 C C . LEU A 1 86 ? 10.143 -20.040 -16.876 1.00 94.75 86 LEU A C 1
ATOM 698 O O . LEU A 1 86 ? 9.789 -20.158 -18.048 1.00 94.75 86 LEU A O 1
ATOM 702 N N . GLY A 1 87 ? 9.795 -20.929 -15.942 1.00 94.62 87 GLY A N 1
ATOM 703 C CA . GLY A 1 87 ? 8.896 -22.059 -16.173 1.00 94.62 87 GLY A CA 1
ATOM 704 C C . GLY A 1 87 ? 7.423 -21.679 -16.371 1.00 94.62 87 GLY A C 1
ATOM 705 O O . GLY A 1 87 ? 6.626 -22.548 -16.728 1.00 94.62 87 GLY A O 1
ATOM 706 N N . ARG A 1 88 ? 7.037 -20.415 -16.164 1.00 95.62 88 ARG A N 1
ATOM 707 C CA . ARG A 1 88 ? 5.646 -19.922 -16.235 1.00 95.62 88 ARG A CA 1
ATOM 708 C C . ARG A 1 88 ? 5.402 -18.902 -17.344 1.00 95.62 88 ARG A C 1
ATOM 710 O O . ARG A 1 88 ? 4.247 -18.675 -17.702 1.00 95.62 88 ARG A O 1
ATOM 717 N N . ILE A 1 89 ? 6.462 -18.320 -17.893 1.00 97.25 89 ILE A N 1
ATOM 718 C CA . ILE A 1 89 ? 6.378 -17.279 -18.920 1.00 97.25 89 ILE A CA 1
ATOM 719 C C . ILE A 1 89 ? 6.697 -17.803 -20.323 1.00 97.25 89 ILE A C 1
ATOM 721 O O . ILE A 1 89 ? 7.407 -18.798 -20.493 1.00 97.25 89 ILE A O 1
ATOM 725 N N . GLY A 1 90 ? 6.162 -17.113 -21.326 1.00 96.81 90 GLY A N 1
ATOM 726 C CA . GLY A 1 90 ? 6.499 -17.287 -22.729 1.00 96.81 90 GLY A CA 1
ATOM 727 C C . GLY A 1 90 ? 7.938 -16.853 -23.005 1.00 96.81 90 GLY A C 1
ATOM 728 O O . GLY A 1 90 ? 8.437 -15.862 -22.457 1.00 96.81 90 GLY A O 1
ATOM 729 N N . ARG A 1 91 ? 8.623 -17.622 -23.853 1.00 96.06 91 ARG A N 1
ATOM 730 C CA . ARG A 1 91 ? 10.025 -17.410 -24.223 1.00 96.06 91 ARG A CA 1
ATOM 731 C C . ARG A 1 91 ? 10.204 -17.591 -25.724 1.00 96.06 91 ARG A C 1
ATOM 733 O O . ARG A 1 91 ? 9.497 -18.385 -26.340 1.00 96.06 91 ARG A O 1
ATOM 740 N N . TYR A 1 92 ? 11.152 -16.865 -26.303 1.00 93.62 92 TYR A N 1
ATOM 741 C CA . TYR A 1 92 ? 11.601 -17.110 -27.671 1.00 93.62 92 TYR A CA 1
ATOM 742 C C . TYR A 1 92 ? 12.395 -18.426 -27.752 1.00 93.62 92 TYR A C 1
ATOM 744 O O . TYR A 1 92 ? 12.799 -18.981 -26.730 1.00 93.62 92 TYR A O 1
ATOM 752 N N . GLY A 1 93 ? 12.665 -18.914 -28.969 1.00 88.88 93 GLY A N 1
ATOM 753 C CA . GLY A 1 93 ? 13.423 -20.159 -29.184 1.00 88.88 93 GLY A CA 1
ATOM 754 C C . GLY A 1 93 ? 14.839 -20.154 -28.587 1.00 88.88 93 GLY A C 1
ATOM 755 O O . GLY A 1 93 ? 15.377 -21.211 -28.286 1.00 88.88 93 GLY A O 1
ATOM 756 N N . ASN A 1 94 ? 15.416 -18.972 -28.343 1.00 88.94 94 ASN A N 1
ATOM 757 C CA . ASN A 1 94 ? 16.701 -18.794 -27.657 1.00 88.94 94 ASN A CA 1
ATOM 758 C C . ASN A 1 94 ? 16.593 -18.806 -26.113 1.00 88.94 94 ASN A C 1
ATOM 760 O O . ASN A 1 94 ? 17.582 -18.559 -25.430 1.00 88.94 94 ASN A O 1
ATOM 764 N N . GLY A 1 95 ? 15.398 -19.029 -25.555 1.00 90.25 95 GLY A N 1
ATOM 765 C CA . GLY A 1 95 ? 15.138 -19.046 -24.115 1.00 90.25 95 GLY A CA 1
ATOM 766 C C . GLY A 1 95 ? 14.916 -17.674 -23.468 1.00 90.25 95 GLY A C 1
ATOM 767 O O . GLY A 1 95 ? 14.596 -17.625 -22.278 1.00 90.25 95 GLY A O 1
ATOM 768 N N . GLU A 1 96 ? 15.033 -16.563 -24.201 1.00 92.12 96 GLU A N 1
ATOM 769 C CA . GLU A 1 96 ? 14.783 -15.230 -23.642 1.00 92.12 96 GLU A CA 1
ATOM 770 C C . GLU A 1 96 ? 13.287 -14.990 -23.385 1.00 92.12 96 GLU A C 1
ATOM 772 O O . GLU A 1 96 ? 12.456 -15.374 -24.215 1.00 92.12 96 GLU A O 1
ATOM 777 N N . PRO A 1 97 ? 12.915 -14.319 -22.277 1.00 96.06 97 PRO A N 1
ATOM 778 C CA . PRO A 1 97 ? 11.530 -13.940 -22.026 1.00 96.06 97 PRO A CA 1
ATOM 779 C C . PRO A 1 97 ? 10.953 -13.038 -23.120 1.00 96.06 97 PRO A C 1
ATOM 781 O O . PRO A 1 97 ? 11.638 -12.171 -23.667 1.00 96.06 97 PRO A O 1
ATOM 784 N N . ILE A 1 98 ? 9.660 -13.198 -23.395 1.00 96.94 98 ILE A N 1
ATOM 785 C CA . ILE A 1 98 ? 8.937 -12.304 -24.300 1.00 96.94 98 ILE A CA 1
ATOM 786 C C . ILE A 1 98 ? 8.490 -11.064 -23.523 1.00 96.94 98 ILE A C 1
ATOM 788 O O . ILE A 1 98 ? 7.587 -11.131 -22.687 1.00 96.94 98 ILE A O 1
ATOM 792 N N . PHE A 1 99 ? 9.120 -9.926 -23.816 1.00 96.50 99 PHE A N 1
ATOM 793 C CA . PHE A 1 99 ? 8.814 -8.647 -23.179 1.00 96.50 99 PHE A CA 1
ATOM 794 C C . PHE A 1 99 ? 7.822 -7.812 -23.981 1.00 96.50 99 PHE A C 1
ATOM 796 O O . PHE A 1 99 ? 7.858 -7.788 -25.213 1.00 96.50 99 PHE A O 1
ATOM 803 N N . TRP A 1 100 ? 7.013 -7.041 -23.258 1.00 96.06 100 TRP A N 1
ATOM 804 C CA . TRP A 1 100 ? 6.091 -6.055 -23.807 1.00 96.06 100 TRP A CA 1
ATOM 805 C C . TRP A 1 100 ? 6.254 -4.698 -23.112 1.00 96.06 100 TRP A C 1
ATOM 807 O O . TRP A 1 100 ? 6.625 -4.635 -21.939 1.00 96.06 100 TRP A O 1
ATOM 817 N N . GLN A 1 101 ? 5.936 -3.612 -23.818 1.00 94.81 101 GLN A N 1
ATOM 818 C CA . GLN A 1 101 ? 5.789 -2.263 -23.256 1.00 94.81 101 GLN A CA 1
ATOM 819 C C . GLN A 1 101 ? 4.551 -1.566 -23.831 1.00 94.81 101 GLN A C 1
ATOM 821 O O . GLN A 1 101 ? 4.085 -1.911 -24.918 1.00 94.81 101 GLN A O 1
ATOM 826 N N . MET A 1 102 ? 4.020 -0.561 -23.127 1.00 94.19 102 MET A N 1
ATOM 827 C CA . MET A 1 102 ? 2.956 0.284 -23.678 1.00 94.19 102 MET A CA 1
ATOM 828 C C . MET A 1 102 ? 3.450 1.039 -24.909 1.00 94.19 102 MET A C 1
ATOM 830 O O . MET A 1 102 ? 4.514 1.673 -24.864 1.00 94.19 102 MET A O 1
ATOM 834 N N . GLY A 1 103 ? 2.636 1.005 -25.964 1.00 92.44 103 GLY A N 1
ATOM 835 C CA . GLY A 1 103 ? 2.788 1.863 -27.128 1.00 92.44 103 GLY A CA 1
ATOM 836 C C . GLY A 1 103 ? 2.450 3.325 -26.830 1.00 92.44 103 GLY A C 1
ATOM 837 O O . GLY A 1 103 ? 2.228 3.713 -25.677 1.00 92.44 103 GLY A O 1
ATOM 838 N N . ARG A 1 104 ? 2.482 4.157 -27.869 1.00 91.44 104 ARG A N 1
ATOM 839 C CA . ARG A 1 104 ? 2.406 5.619 -27.751 1.00 91.44 104 ARG A CA 1
ATOM 840 C C . ARG A 1 104 ? 1.068 6.063 -27.171 1.00 91.44 104 ARG A C 1
ATOM 842 O O . ARG A 1 104 ? 1.043 6.838 -26.215 1.00 91.44 104 ARG A O 1
ATOM 849 N N . GLU A 1 105 ? -0.033 5.556 -27.714 1.00 93.00 105 GLU A N 1
ATOM 850 C CA . GLU A 1 105 ? -1.369 6.020 -27.339 1.00 93.00 105 GLU A CA 1
ATOM 851 C C . GLU A 1 105 ? -1.790 5.473 -25.970 1.00 93.00 105 GLU A C 1
ATOM 853 O O . GLU A 1 105 ? -2.318 6.198 -25.125 1.00 93.00 105 GLU A O 1
ATOM 858 N N . ARG A 1 106 ? -1.449 4.219 -25.665 1.00 93.31 106 ARG A N 1
ATOM 859 C CA . ARG A 1 106 ? -1.664 3.623 -24.343 1.00 93.31 106 ARG A CA 1
ATOM 860 C C . ARG A 1 106 ? -0.889 4.371 -23.267 1.00 93.31 106 ARG A C 1
ATOM 862 O O . ARG A 1 106 ? -1.404 4.598 -22.171 1.00 93.31 106 ARG A O 1
ATOM 869 N N . ARG A 1 107 ? 0.334 4.801 -23.582 1.00 93.56 107 ARG A N 1
ATOM 870 C CA . ARG A 1 107 ? 1.140 5.632 -22.686 1.00 93.56 107 ARG A CA 1
ATOM 871 C C . ARG A 1 107 ? 0.531 7.013 -22.497 1.00 93.56 107 ARG A C 1
ATOM 873 O O . ARG A 1 107 ? 0.475 7.477 -21.364 1.00 93.56 107 ARG A O 1
ATOM 880 N N . LYS A 1 108 ? 0.035 7.643 -23.564 1.00 94.00 108 LYS A N 1
ATOM 881 C CA . LYS A 1 108 ? -0.696 8.916 -23.496 1.00 94.00 108 LYS A CA 1
ATOM 882 C C . LYS A 1 108 ? -1.883 8.821 -22.532 1.00 94.00 108 LYS A C 1
ATOM 884 O O . LYS A 1 108 ? -2.018 9.661 -21.643 1.00 94.00 108 LYS A O 1
ATOM 889 N N . LEU A 1 109 ? -2.673 7.748 -22.630 1.00 94.62 109 LEU A N 1
ATOM 890 C CA . LEU A 1 109 ? -3.770 7.462 -21.702 1.00 94.62 109 LEU A CA 1
ATOM 891 C C . LEU A 1 109 ? -3.273 7.272 -20.257 1.00 94.62 109 LEU A C 1
ATOM 893 O O . LEU A 1 109 ? -3.833 7.858 -19.331 1.00 94.62 109 LEU A O 1
ATOM 897 N N . ALA A 1 110 ? -2.199 6.506 -20.045 1.00 95.31 110 ALA A N 1
ATOM 898 C CA . ALA A 1 110 ? -1.612 6.308 -18.717 1.00 95.31 110 ALA A CA 1
ATOM 899 C C . ALA A 1 110 ? -1.113 7.627 -18.092 1.00 95.31 110 ALA A C 1
ATOM 901 O O . ALA A 1 110 ? -1.342 7.887 -16.910 1.00 95.31 110 ALA A O 1
ATOM 902 N N . LEU A 1 111 ? -0.469 8.490 -18.882 1.00 95.94 111 LEU A N 1
ATOM 903 C CA . LEU A 1 111 ? -0.016 9.812 -18.446 1.00 95.94 111 LEU A CA 1
ATOM 904 C C . LEU A 1 111 ? -1.198 10.732 -18.113 1.00 95.94 111 LEU A C 1
ATOM 906 O O . LEU A 1 111 ? -1.140 11.434 -17.104 1.00 95.94 111 LEU A O 1
ATOM 910 N N . ALA A 1 112 ? -2.284 10.689 -18.891 1.00 96.44 112 ALA A N 1
ATOM 911 C CA . ALA A 1 112 ? -3.506 11.441 -18.605 1.00 96.44 112 ALA A CA 1
ATOM 912 C C . ALA A 1 112 ? -4.159 10.994 -17.286 1.00 96.44 112 ALA A C 1
ATOM 914 O O . ALA A 1 112 ? -4.521 11.830 -16.459 1.00 96.44 112 ALA A O 1
ATOM 915 N N . GLN A 1 113 ? -4.227 9.681 -17.035 1.00 96.00 113 GLN A N 1
ATOM 916 C CA . GLN A 1 113 ? -4.709 9.126 -15.763 1.00 96.00 113 GLN A CA 1
ATOM 917 C C . GLN A 1 113 ? -3.870 9.622 -14.572 1.00 96.00 113 GLN A C 1
ATOM 919 O O . GLN A 1 113 ? -4.421 9.982 -13.532 1.00 96.00 113 GLN A O 1
ATOM 924 N N . ARG A 1 114 ? -2.541 9.701 -14.730 1.00 97.31 114 ARG A N 1
ATOM 925 C CA . ARG A 1 114 ? -1.628 10.246 -13.709 1.00 97.31 114 ARG A CA 1
ATOM 926 C C . ARG A 1 114 ? -1.804 11.748 -13.497 1.00 97.31 114 ARG A C 1
ATOM 928 O O . ARG A 1 114 ? -1.766 12.198 -12.354 1.00 97.31 114 ARG A O 1
ATOM 935 N N . ALA A 1 115 ? -1.971 12.517 -14.572 1.00 97.75 115 ALA A N 1
ATOM 936 C CA . ALA A 1 115 ? -2.185 13.959 -14.500 1.00 97.75 115 ALA A CA 1
ATOM 937 C C . ALA A 1 115 ? -3.476 14.278 -13.729 1.00 97.75 115 ALA A C 1
ATOM 939 O O . ALA A 1 115 ? -3.428 14.991 -12.728 1.00 97.75 115 ALA A O 1
ATOM 940 N N . LEU A 1 116 ? -4.593 13.645 -14.108 1.00 97.06 116 LEU A N 1
ATOM 941 C CA . LEU A 1 116 ? -5.864 13.783 -13.394 1.00 97.06 116 LEU A CA 1
ATOM 942 C C . LEU A 1 116 ? -5.717 13.425 -11.911 1.00 97.06 116 LEU A C 1
ATOM 944 O O . LEU A 1 116 ? -6.158 14.171 -11.041 1.00 97.06 116 LEU A O 1
ATOM 948 N N . PHE A 1 117 ? -5.045 12.310 -11.615 1.00 97.56 117 PHE A N 1
ATOM 949 C CA . PHE A 1 117 ? -4.811 11.883 -10.240 1.00 97.56 117 PHE A CA 1
ATOM 950 C C . PHE A 1 117 ? -4.044 12.925 -9.422 1.00 97.56 117 PHE A C 1
ATOM 952 O O . PHE A 1 117 ? -4.356 13.133 -8.251 1.00 97.56 117 PHE A O 1
ATOM 959 N N . PHE A 1 118 ? -3.061 13.607 -10.009 1.00 98.12 118 PHE A N 1
ATOM 960 C CA . PHE A 1 118 ? -2.366 14.690 -9.321 1.00 98.12 118 PHE A CA 1
ATOM 961 C C . PHE A 1 118 ? -3.316 15.846 -8.993 1.00 98.12 118 PHE A C 1
ATOM 963 O O . PHE A 1 118 ? -3.402 16.237 -7.829 1.00 98.12 118 PHE A O 1
ATOM 970 N N . ASP A 1 119 ? -4.068 16.349 -9.974 1.00 97.62 119 ASP A N 1
ATOM 971 C CA . ASP A 1 119 ? -4.988 17.480 -9.782 1.00 97.62 119 ASP A CA 1
ATOM 972 C C . ASP A 1 119 ? -6.091 17.167 -8.754 1.00 97.62 119 ASP A C 1
ATOM 974 O O . ASP A 1 119 ? -6.420 17.993 -7.893 1.00 97.62 119 ASP A O 1
ATOM 978 N N . GLU A 1 120 ? -6.600 15.934 -8.751 1.00 96.50 120 GLU A N 1
ATOM 979 C CA . GLU A 1 120 ? -7.583 15.461 -7.770 1.00 96.50 120 GLU A CA 1
ATOM 980 C C . GLU A 1 120 ? -7.030 15.415 -6.333 1.00 96.50 120 GLU A C 1
ATOM 982 O O . GLU A 1 120 ? -7.795 15.567 -5.377 1.00 96.50 120 GLU A O 1
ATOM 987 N N . ASN A 1 121 ? -5.715 15.246 -6.156 1.00 97.31 121 ASN A N 1
ATOM 988 C CA . ASN A 1 121 ? -5.075 15.094 -4.843 1.00 97.31 121 ASN A CA 1
ATOM 989 C C . ASN A 1 121 ? -4.279 16.326 -4.373 1.00 97.31 121 ASN A C 1
ATOM 991 O O . ASN A 1 121 ? -3.958 16.426 -3.186 1.00 97.31 121 ASN A O 1
ATOM 995 N N . HIS A 1 122 ? -3.980 17.277 -5.259 1.00 97.06 122 HIS A N 1
ATOM 996 C CA . HIS A 1 122 ? -3.131 18.440 -4.982 1.00 97.06 122 HIS A CA 1
ATOM 997 C C . HIS A 1 122 ? -3.819 19.776 -5.280 1.00 97.06 122 HIS A C 1
ATOM 999 O O . HIS A 1 122 ? -3.249 20.673 -5.897 1.00 97.06 122 HIS A O 1
ATOM 1005 N N . ASN A 1 123 ? -5.032 19.941 -4.759 1.00 95.94 123 ASN A N 1
ATOM 1006 C CA . ASN A 1 123 ? -5.848 21.145 -4.921 1.00 95.94 123 ASN A CA 1
ATOM 1007 C C . ASN A 1 123 ? -6.173 21.829 -3.571 1.00 95.94 123 ASN A C 1
ATOM 1009 O O . ASN A 1 123 ? -5.986 21.234 -2.500 1.00 95.94 123 ASN A O 1
ATOM 1013 N N . PRO A 1 124 ? -6.696 23.074 -3.589 1.00 96.06 124 PRO A N 1
ATOM 1014 C CA . PRO A 1 124 ? -7.010 23.823 -2.372 1.00 96.06 124 PRO A CA 1
ATOM 1015 C C . PRO A 1 124 ? -7.956 23.108 -1.397 1.00 96.06 124 PRO A C 1
ATOM 1017 O O . PRO A 1 124 ? -7.812 23.273 -0.185 1.00 96.06 124 PRO A O 1
ATOM 1020 N N . GLN A 1 125 ? -8.902 22.299 -1.891 1.00 95.19 125 GLN A N 1
ATOM 1021 C CA . GLN A 1 125 ? -9.863 21.601 -1.030 1.00 95.19 125 GLN A CA 1
ATOM 1022 C C . GLN A 1 125 ? -9.181 20.510 -0.201 1.00 95.19 125 GLN A C 1
ATOM 1024 O O . GLN A 1 125 ? -9.386 20.449 1.015 1.00 95.19 125 GLN A O 1
ATOM 1029 N N . ILE A 1 126 ? -8.331 19.691 -0.830 1.00 96.00 126 ILE A N 1
ATOM 1030 C CA . ILE A 1 126 ? -7.545 18.665 -0.129 1.00 96.00 126 ILE A CA 1
ATOM 1031 C C . ILE A 1 126 ? -6.644 19.311 0.918 1.00 96.00 126 ILE A C 1
ATOM 1033 O O . ILE A 1 126 ? -6.638 18.900 2.076 1.00 96.00 126 ILE A O 1
ATOM 1037 N N . TYR A 1 127 ? -5.932 20.370 0.545 1.00 96.12 127 TYR A N 1
ATOM 1038 C CA . TYR A 1 127 ? -5.033 21.070 1.455 1.00 96.12 127 TYR A CA 1
ATOM 1039 C C . TYR A 1 127 ? -5.742 21.654 2.676 1.00 96.12 127 TYR A C 1
ATOM 1041 O O . TYR A 1 127 ? -5.293 21.441 3.805 1.00 96.12 127 TYR A O 1
ATOM 1049 N N . LYS A 1 128 ? -6.887 22.317 2.473 1.00 95.06 128 LYS A N 1
ATOM 1050 C CA . LYS A 1 128 ? -7.728 22.815 3.568 1.00 95.06 128 LYS A CA 1
ATOM 1051 C C . LYS A 1 128 ? -8.165 21.679 4.491 1.00 95.06 128 LYS A C 1
ATOM 1053 O O . LYS A 1 128 ? -8.148 21.846 5.709 1.00 95.06 128 LYS A O 1
ATOM 1058 N N . LYS A 1 129 ? -8.523 20.520 3.932 1.00 93.06 129 LYS A N 1
ATOM 1059 C CA . LYS A 1 129 ? -8.920 19.343 4.711 1.00 93.06 129 LYS A CA 1
ATOM 1060 C C . LYS A 1 129 ? -7.760 18.798 5.545 1.00 93.06 129 LYS A C 1
ATOM 1062 O O . LYS A 1 129 ? -7.938 18.610 6.742 1.00 93.06 129 LYS A O 1
ATOM 1067 N N . LEU A 1 130 ? -6.578 18.604 4.959 1.00 94.19 130 LEU A N 1
ATOM 1068 C CA . LEU A 1 130 ? -5.398 18.122 5.691 1.00 94.19 130 LEU A CA 1
ATOM 1069 C C . LEU A 1 130 ? -5.044 19.041 6.868 1.00 94.19 130 LEU A C 1
ATOM 1071 O O . LEU A 1 130 ? -4.834 18.557 7.976 1.00 94.19 130 LEU A O 1
ATOM 1075 N N . ILE A 1 131 ? -5.052 20.359 6.648 1.00 95.06 131 ILE A N 1
ATOM 1076 C CA . ILE A 1 131 ? -4.814 21.352 7.707 1.00 95.06 131 ILE A CA 1
ATOM 1077 C C . ILE A 1 131 ? -5.906 21.278 8.782 1.00 95.06 131 ILE A C 1
ATOM 1079 O O . ILE A 1 131 ? -5.606 21.318 9.970 1.00 95.06 131 ILE A O 1
ATOM 1083 N N . SER A 1 132 ? -7.173 21.129 8.384 1.00 94.25 132 SER A N 1
ATOM 1084 C CA . SER A 1 132 ? -8.298 21.007 9.320 1.00 94.25 132 SER A CA 1
ATOM 1085 C C . SER A 1 132 ? -8.166 19.789 10.241 1.00 94.25 132 SER A C 1
ATOM 1087 O O . SER A 1 132 ? -8.462 19.892 11.430 1.00 94.25 132 SER A O 1
ATOM 1089 N N . PHE A 1 133 ? -7.698 18.652 9.718 1.00 92.69 133 PHE A N 1
ATOM 1090 C CA . PHE A 1 133 ? -7.405 17.461 10.521 1.00 92.69 133 PHE A CA 1
ATOM 1091 C C . PHE A 1 133 ? -6.248 17.696 11.495 1.00 92.69 133 PHE A C 1
ATOM 1093 O O . PHE A 1 133 ? -6.361 17.374 12.674 1.00 92.69 133 PHE A O 1
ATOM 1100 N N . GLU A 1 134 ? -5.138 18.256 11.017 1.00 92.44 134 GLU A N 1
ATOM 1101 C CA . GLU A 1 134 ? -3.934 18.437 11.837 1.00 92.44 134 GLU A CA 1
ATOM 1102 C C . GLU A 1 134 ? -4.109 19.479 12.940 1.00 92.44 134 GLU A C 1
ATOM 1104 O O . GLU A 1 134 ? -3.626 19.275 14.049 1.00 92.44 134 GLU A O 1
ATOM 1109 N N . ASN A 1 135 ? -4.863 20.546 12.675 1.00 94.00 135 ASN A N 1
ATOM 1110 C CA . ASN A 1 135 ? -5.175 21.567 13.674 1.00 94.00 135 ASN A CA 1
ATOM 1111 C C . ASN A 1 135 ? -6.343 21.149 14.591 1.00 94.00 135 ASN A C 1
ATOM 1113 O O . ASN A 1 135 ? -6.825 21.954 15.385 1.00 94.00 135 ASN A O 1
ATOM 1117 N N . GLY A 1 136 ? -6.856 19.920 14.455 1.00 90.00 136 GLY A N 1
ATOM 1118 C CA . GLY A 1 136 ? -7.914 19.373 15.308 1.00 90.00 136 GLY A CA 1
ATOM 1119 C C . GLY A 1 136 ? -9.303 19.988 15.107 1.00 90.00 136 GLY A C 1
ATOM 1120 O O . GLY A 1 136 ? -10.188 19.747 15.933 1.00 90.00 136 GLY A O 1
ATOM 1121 N N . LYS A 1 137 ? -9.508 20.761 14.029 1.00 91.38 137 LYS A N 1
ATOM 1122 C CA . LYS A 1 137 ? -10.814 21.321 13.642 1.00 91.38 137 LYS A CA 1
ATOM 1123 C C . LYS A 1 137 ? -11.740 20.236 13.095 1.00 91.38 137 LYS A C 1
ATOM 1125 O O . LYS A 1 137 ? -12.926 20.232 13.399 1.00 91.38 137 LYS A O 1
ATOM 1130 N N . THR A 1 138 ? -11.198 19.313 12.304 1.00 86.88 138 THR A N 1
ATOM 1131 C CA . THR A 1 138 ? -11.897 18.088 11.908 1.00 86.88 138 THR A CA 1
ATOM 1132 C C . THR A 1 138 ? -11.499 16.974 12.863 1.00 86.88 138 THR A C 1
ATOM 1134 O O . THR A 1 138 ? -10.331 16.589 12.906 1.00 86.88 138 THR A O 1
ATOM 1137 N N . ARG A 1 139 ? -12.467 16.455 13.625 1.00 85.25 139 ARG A N 1
ATOM 1138 C CA . ARG A 1 139 ? -12.259 15.349 14.565 1.00 85.25 139 ARG A CA 1
ATOM 1139 C C . ARG A 1 139 ? -13.077 14.154 14.113 1.00 85.25 139 ARG A C 1
ATOM 1141 O O . ARG A 1 139 ? -14.301 14.185 14.149 1.00 85.25 139 ARG A O 1
ATOM 1148 N N . VAL A 1 140 ? -12.397 13.086 13.713 1.00 82.00 140 VAL A N 1
ATOM 1149 C CA . VAL A 1 140 ? -13.071 11.811 13.472 1.00 82.00 140 VAL A CA 1
ATOM 1150 C C . VAL A 1 140 ? -13.450 11.240 14.832 1.00 82.00 140 VAL A C 1
ATOM 1152 O O . VAL A 1 140 ? -12.587 11.089 15.696 1.00 82.00 140 VAL A O 1
ATOM 1155 N N . LYS A 1 141 ? -14.745 10.976 15.035 1.00 86.88 141 LYS A N 1
ATOM 1156 C CA . LYS A 1 141 ? -15.219 10.312 16.250 1.00 86.88 141 LYS A CA 1
ATOM 1157 C C . LYS A 1 141 ? -14.547 8.950 16.411 1.00 86.88 141 LYS A C 1
ATOM 1159 O O . LYS A 1 141 ? -14.222 8.287 15.426 1.00 86.88 141 LYS A O 1
ATOM 1164 N N . GLU A 1 142 ? -14.412 8.533 17.664 1.00 92.81 142 GLU A N 1
ATOM 1165 C CA . GLU A 1 142 ? -14.036 7.166 18.008 1.00 92.81 142 GLU A CA 1
ATOM 1166 C C . GLU A 1 142 ? -14.962 6.144 17.330 1.00 92.81 142 GLU A C 1
ATOM 1168 O O . GLU A 1 142 ? -16.068 6.467 16.879 1.00 92.81 142 GLU A O 1
ATOM 1173 N N . ARG A 1 143 ? -14.508 4.889 17.246 1.00 94.25 143 ARG A N 1
ATOM 1174 C CA . ARG A 1 143 ? -15.331 3.816 16.679 1.00 94.25 143 ARG A CA 1
ATOM 1175 C C . ARG A 1 143 ? -16.612 3.660 17.498 1.00 94.25 143 ARG A C 1
ATOM 1177 O O . ARG A 1 143 ? -16.654 3.973 18.687 1.00 94.25 143 ARG A O 1
ATOM 1184 N N . ALA A 1 144 ? -17.658 3.119 16.876 1.00 90.81 144 ALA A N 1
ATOM 1185 C CA . ALA A 1 144 ? -18.891 2.809 17.596 1.00 90.81 144 ALA A CA 1
ATOM 1186 C C . ALA A 1 144 ? -18.661 1.781 18.719 1.00 90.81 144 ALA A C 1
ATOM 1188 O O . ALA A 1 144 ? -19.417 1.779 19.685 1.00 90.81 144 ALA A O 1
ATOM 1189 N N . ASN A 1 145 ? -17.609 0.952 18.609 1.00 90.81 145 ASN A N 1
ATOM 1190 C CA . ASN A 1 145 ? -17.274 -0.103 19.569 1.00 90.81 145 ASN A CA 1
ATOM 1191 C C . ASN A 1 145 ? -18.480 -0.996 19.876 1.00 90.81 145 ASN A C 1
ATOM 1193 O O . ASN A 1 145 ? -18.741 -1.363 21.020 1.00 90.81 145 ASN A O 1
ATOM 1197 N N . ARG A 1 146 ? -19.273 -1.270 18.837 1.00 90.94 146 ARG A N 1
ATOM 1198 C CA . ARG A 1 146 ? -20.563 -1.930 18.957 1.00 90.94 146 ARG A CA 1
ATOM 1199 C C . ARG A 1 146 ? -20.469 -3.347 18.428 1.00 90.94 146 ARG A C 1
ATOM 1201 O O . ARG A 1 146 ? -20.006 -3.571 17.313 1.00 90.94 146 ARG A O 1
ATOM 1208 N N . ARG A 1 147 ? -21.006 -4.262 19.224 1.00 92.56 147 ARG A N 1
ATOM 1209 C CA . ARG A 1 147 ? -21.208 -5.655 18.857 1.00 92.56 147 ARG A CA 1
ATOM 1210 C C . ARG A 1 147 ? -22.257 -5.806 17.743 1.00 92.56 147 ARG A C 1
ATOM 1212 O O . ARG A 1 147 ? -23.305 -5.156 17.779 1.00 92.56 147 ARG A O 1
ATOM 1219 N N . SER A 1 148 ? -21.949 -6.628 16.744 1.00 94.69 148 SER A N 1
ATOM 1220 C CA . SER A 1 148 ? -22.793 -6.962 15.599 1.00 94.69 148 SER A CA 1
ATOM 1221 C C . SER A 1 148 ? -23.312 -8.395 15.750 1.00 94.69 148 SER A C 1
ATOM 1223 O O . SER A 1 148 ? -22.523 -9.330 15.587 1.00 94.69 148 SER A O 1
ATOM 1225 N N . PRO A 1 149 ? -24.623 -8.602 15.987 1.00 95.06 149 PRO A N 1
ATOM 1226 C CA . PRO A 1 149 ? -25.210 -9.943 15.976 1.00 95.06 149 PRO A CA 1
ATOM 1227 C C . PRO A 1 149 ? -24.980 -10.685 14.653 1.00 95.06 149 PRO A C 1
ATOM 1229 O O . PRO A 1 149 ? -24.891 -11.909 14.646 1.00 95.06 149 PRO A O 1
ATOM 1232 N N . THR A 1 150 ? -24.854 -9.973 13.525 1.00 96.00 150 THR A N 1
ATOM 1233 C CA . THR A 1 150 ? -24.506 -10.607 12.245 1.00 96.00 150 THR A CA 1
ATOM 1234 C C . THR A 1 150 ? -23.108 -11.218 12.282 1.00 96.00 150 THR A C 1
ATOM 1236 O O . THR A 1 150 ? -22.950 -12.363 11.865 1.00 96.00 150 THR A O 1
ATOM 1239 N N . ILE A 1 151 ? -22.098 -10.465 12.736 1.00 95.50 151 ILE A N 1
ATOM 1240 C CA . ILE A 1 151 ? -20.721 -10.976 12.797 1.00 95.50 151 ILE A CA 1
ATOM 1241 C C . ILE A 1 151 ? -20.627 -12.106 13.820 1.00 95.50 151 ILE A C 1
ATOM 1243 O O . ILE A 1 151 ? -20.056 -13.140 13.507 1.00 95.50 151 ILE A O 1
ATOM 1247 N N . GLU A 1 152 ? -21.228 -11.948 14.998 1.00 96.38 152 GLU A N 1
ATOM 1248 C CA . GLU A 1 152 ? -21.238 -12.989 16.035 1.00 96.38 152 GLU A CA 1
ATOM 1249 C C . GLU A 1 152 ? -21.844 -14.289 15.528 1.00 96.38 152 GLU A C 1
ATOM 1251 O O . GLU A 1 152 ? -21.222 -15.340 15.645 1.00 96.38 152 GLU A O 1
ATOM 1256 N N . LYS A 1 153 ? -22.992 -14.211 14.847 1.00 96.06 153 LYS A N 1
ATOM 1257 C CA . LYS A 1 153 ? -23.594 -15.376 14.199 1.00 96.06 153 LYS A CA 1
ATOM 1258 C C . LYS A 1 153 ? -22.674 -15.990 13.141 1.00 96.06 153 LYS A C 1
ATOM 1260 O O . LYS A 1 153 ? -22.596 -17.209 13.051 1.00 96.06 153 LYS A O 1
ATOM 1265 N N . ALA A 1 154 ? -22.000 -15.170 12.333 1.00 95.44 154 ALA A N 1
ATOM 1266 C CA . ALA A 1 154 ? -21.076 -15.654 11.305 1.00 95.44 154 ALA A CA 1
ATOM 1267 C C . ALA A 1 154 ? -19.840 -16.344 11.906 1.00 95.44 154 ALA A C 1
ATOM 1269 O O . ALA A 1 154 ? -19.328 -17.288 11.318 1.00 95.44 154 ALA A O 1
ATOM 1270 N N . LEU A 1 155 ? -19.387 -15.882 13.073 1.00 96.06 155 LEU A N 1
ATOM 1271 C CA . LEU A 1 155 ? -18.299 -16.472 13.855 1.00 96.06 155 LEU A CA 1
ATOM 1272 C C . LEU A 1 155 ? -18.758 -17.661 14.718 1.00 96.06 155 LEU A C 1
ATOM 1274 O O . LEU A 1 155 ? -17.920 -18.364 15.273 1.00 96.06 155 LEU A O 1
ATOM 1278 N N . GLY A 1 156 ? -20.070 -17.898 14.830 1.00 95.94 156 GLY A N 1
ATOM 1279 C CA . GLY A 1 156 ? -20.651 -18.942 15.677 1.00 95.94 156 GLY A CA 1
ATOM 1280 C C . GLY A 1 156 ? -20.569 -18.643 17.177 1.00 95.94 156 GLY A C 1
ATOM 1281 O O . GLY A 1 156 ? -20.508 -19.567 17.975 1.00 95.94 156 GLY A O 1
ATOM 1282 N N . MET A 1 157 ? -20.549 -17.365 17.557 1.00 94.25 157 MET A N 1
ATOM 1283 C CA . MET A 1 157 ? -20.564 -16.925 18.954 1.00 94.25 157 MET A CA 1
ATOM 1284 C C . MET A 1 157 ? -22.012 -16.835 19.459 1.00 94.25 157 MET A C 1
ATOM 1286 O O . MET A 1 157 ? -22.833 -16.159 18.831 1.00 94.25 157 MET A O 1
ATOM 1290 N N . GLU A 1 158 ? -22.326 -17.454 20.599 1.00 88.69 158 GLU A N 1
ATOM 1291 C CA . GLU A 1 158 ? -23.642 -17.344 21.253 1.00 88.69 158 GLU A CA 1
ATOM 1292 C C . GLU A 1 158 ? -23.666 -16.201 22.283 1.00 88.69 158 GLU A C 1
ATOM 1294 O O . GLU A 1 158 ? -24.703 -15.577 22.522 1.00 88.69 158 GLU A O 1
ATOM 1299 N N . SER A 1 159 ? -22.502 -15.874 22.850 1.00 83.88 159 SER A N 1
ATOM 1300 C CA . SER A 1 159 ? -22.310 -14.873 23.894 1.00 83.88 159 SER A CA 1
ATOM 1301 C C . SER A 1 159 ? -21.081 -13.968 23.656 1.00 83.88 159 SER A C 1
ATOM 1303 O O . SER A 1 159 ? -20.217 -14.257 22.824 1.00 83.88 159 SER A O 1
ATOM 1305 N N . PRO A 1 160 ? -20.962 -12.833 24.381 1.00 74.38 160 PRO A N 1
ATOM 1306 C CA . PRO A 1 160 ? -19.778 -11.969 24.367 1.00 74.38 160 PRO A CA 1
ATOM 1307 C C . PRO A 1 160 ? -18.447 -12.599 24.742 1.00 74.38 160 PRO A C 1
ATOM 1309 O O . PRO A 1 160 ? -17.415 -12.106 24.287 1.00 74.38 160 PRO A O 1
ATOM 1312 N N . SER A 1 161 ? -18.472 -13.628 25.579 1.00 79.38 161 SER A N 1
ATOM 1313 C CA . SER A 1 161 ? -17.275 -14.310 26.068 1.00 79.38 161 SER A CA 1
ATOM 1314 C C . SER A 1 161 ? -16.878 -15.512 25.221 1.00 79.38 161 SER A C 1
ATOM 1316 O O . SER A 1 161 ? -15.808 -16.070 25.454 1.00 79.38 161 SER A O 1
ATOM 1318 N N . ASP A 1 162 ? -17.715 -15.915 24.267 1.00 86.31 162 ASP A N 1
ATOM 1319 C CA . ASP A 1 162 ? -17.471 -17.123 23.489 1.00 86.31 162 ASP A CA 1
ATOM 1320 C C . ASP A 1 162 ? -16.326 -16.918 22.505 1.00 86.31 162 ASP A C 1
ATOM 1322 O O . ASP A 1 162 ? -16.140 -15.840 21.937 1.00 86.31 162 ASP A O 1
ATOM 1326 N N . SER A 1 163 ? -15.569 -17.984 22.278 1.00 88.00 163 SER A N 1
ATOM 1327 C CA . SER A 1 163 ? -14.613 -18.038 21.178 1.00 88.00 163 SER A CA 1
ATOM 1328 C C . SER A 1 163 ? -15.343 -18.224 19.849 1.00 88.00 163 SER A C 1
ATOM 1330 O O . SER A 1 163 ? -16.399 -18.858 19.798 1.00 88.00 163 SER A O 1
ATOM 1332 N N . ALA A 1 164 ? -14.779 -17.694 18.763 1.00 92.38 164 ALA A N 1
ATOM 1333 C CA . ALA A 1 164 ? -15.282 -18.008 17.435 1.00 92.38 164 ALA A CA 1
ATOM 1334 C C . ALA A 1 164 ? -15.060 -19.498 17.130 1.00 92.38 164 ALA A C 1
ATOM 1336 O O . ALA A 1 164 ? -13.994 -20.051 17.397 1.00 92.38 164 ALA A O 1
ATOM 1337 N N . VAL A 1 165 ? -16.066 -20.139 16.542 1.00 93.50 165 VAL A N 1
ATOM 1338 C CA . VAL A 1 165 ? -15.997 -21.536 16.075 1.00 93.50 165 VAL A CA 1
ATOM 1339 C C . VAL A 1 165 ? -15.974 -21.630 14.547 1.00 93.50 165 VAL A C 1
ATOM 1341 O O . VAL A 1 165 ? -15.627 -22.673 13.997 1.00 93.50 165 VAL A O 1
ATOM 1344 N N . TYR A 1 166 ? -16.288 -20.531 13.852 1.00 93.38 166 TYR A N 1
ATOM 1345 C CA . TYR A 1 166 ? -16.203 -20.402 12.397 1.00 93.38 166 TYR A CA 1
ATOM 1346 C C . TYR A 1 166 ? -15.247 -19.280 11.984 1.00 93.38 166 TYR A C 1
ATOM 1348 O O . TYR A 1 166 ? -15.115 -18.268 12.669 1.00 93.38 166 TYR A O 1
ATOM 1356 N N . THR A 1 167 ? -14.629 -19.430 10.808 1.00 89.88 167 THR A N 1
ATOM 1357 C CA . THR A 1 167 ? -13.698 -18.445 10.225 1.00 89.88 167 THR A CA 1
ATOM 1358 C C . THR A 1 167 ? -14.156 -17.970 8.841 1.00 89.88 167 THR A C 1
ATOM 1360 O O . THR A 1 167 ? -13.511 -18.245 7.828 1.00 89.88 167 THR A O 1
ATOM 1363 N N . PRO A 1 168 ? -15.299 -17.262 8.768 1.00 90.50 168 PRO A N 1
ATOM 1364 C CA . PRO A 1 168 ? -15.835 -16.776 7.508 1.00 90.50 168 PRO A CA 1
ATOM 1365 C C . PRO A 1 168 ? -14.892 -15.765 6.847 1.00 90.50 168 PRO A C 1
ATOM 1367 O O . PRO A 1 168 ? -14.251 -14.931 7.502 1.00 90.50 168 PRO A O 1
ATOM 1370 N N . ALA A 1 169 ? -14.845 -15.789 5.518 1.00 87.12 169 ALA A N 1
ATOM 1371 C CA . ALA A 1 169 ? -14.096 -14.784 4.778 1.00 87.12 169 ALA A CA 1
ATOM 1372 C C . ALA A 1 169 ? -14.813 -13.425 4.851 1.00 87.12 169 ALA A C 1
ATOM 1374 O O . ALA A 1 169 ? -16.038 -13.334 4.869 1.00 87.12 169 ALA A O 1
ATOM 1375 N N . LEU A 1 170 ? -14.056 -12.322 4.797 1.00 87.38 170 LEU A N 1
ATOM 1376 C CA . LEU A 1 170 ? -14.642 -10.970 4.773 1.00 87.38 170 LEU A CA 1
ATOM 1377 C C . LEU A 1 170 ? -15.637 -10.766 3.617 1.00 87.38 170 LEU A C 1
ATOM 1379 O O . LEU A 1 170 ? -16.543 -9.944 3.723 1.00 87.38 170 LEU A O 1
ATOM 1383 N N . THR A 1 171 ? -15.468 -11.497 2.512 1.00 84.94 171 THR A N 1
ATOM 1384 C CA . THR A 1 171 ? -16.364 -11.468 1.347 1.00 84.94 171 THR A CA 1
ATOM 1385 C C . THR A 1 171 ? -17.717 -12.126 1.594 1.00 84.94 171 THR A C 1
ATOM 1387 O O . THR A 1 171 ? -18.636 -11.910 0.809 1.00 84.94 171 THR A O 1
ATOM 1390 N N . GLU A 1 172 ? -17.857 -12.889 2.676 1.00 89.56 172 GLU A N 1
ATOM 1391 C CA . GLU A 1 172 ? -19.115 -13.517 3.086 1.00 89.56 172 GLU A CA 1
ATOM 1392 C C . GLU A 1 172 ? -19.985 -12.584 3.922 1.00 89.56 172 GLU A C 1
ATOM 1394 O O . GLU A 1 172 ? -21.134 -12.894 4.228 1.00 89.56 172 GLU A O 1
ATOM 1399 N N . ILE A 1 173 ? -19.464 -11.404 4.248 1.00 92.75 173 ILE A N 1
ATOM 1400 C CA . ILE A 1 173 ? -20.206 -10.338 4.896 1.00 92.75 173 ILE A CA 1
ATOM 1401 C C . ILE A 1 173 ? -20.503 -9.254 3.858 1.00 92.75 173 ILE A C 1
ATOM 1403 O O . ILE A 1 173 ? -19.652 -8.856 3.068 1.00 92.75 173 ILE A O 1
ATOM 1407 N N . GLY A 1 174 ? -21.734 -8.755 3.855 1.00 92.38 174 GLY A N 1
ATOM 1408 C CA . GLY A 1 174 ? -22.179 -7.611 3.065 1.00 92.38 174 GLY A CA 1
ATOM 1409 C C . GLY A 1 174 ? -22.697 -6.490 3.958 1.00 92.38 174 GLY A C 1
ATOM 1410 O O . GLY A 1 174 ? -22.978 -6.706 5.134 1.00 92.38 174 GLY A O 1
ATOM 1411 N N . TYR A 1 175 ? -22.864 -5.290 3.401 1.00 93.06 175 TYR A N 1
ATOM 1412 C CA . TYR A 1 175 ? -23.549 -4.186 4.080 1.00 93.06 175 TYR A CA 1
ATOM 1413 C C . TYR A 1 175 ? -24.921 -3.920 3.445 1.00 93.06 175 TYR A C 1
ATOM 1415 O O . TYR A 1 175 ? -25.122 -4.096 2.243 1.00 93.06 175 TYR A O 1
ATOM 1423 N N . LYS A 1 176 ? -25.876 -3.480 4.261 1.00 93.62 176 LYS A N 1
ATOM 1424 C CA . LYS A 1 176 ? -27.238 -3.131 3.864 1.00 93.62 176 LYS A CA 1
ATOM 1425 C C . LYS A 1 176 ? -27.291 -1.665 3.439 1.00 93.62 176 LYS A C 1
ATOM 1427 O O . LYS A 1 176 ? -27.028 -0.775 4.244 1.00 93.62 176 LYS A O 1
ATOM 1432 N N . LYS A 1 177 ? -27.706 -1.426 2.194 1.00 94.06 177 LYS A N 1
ATOM 1433 C CA . LYS A 1 177 ? -28.091 -0.095 1.709 1.00 94.06 177 LYS A CA 1
ATOM 1434 C C . LYS A 1 177 ? -29.340 0.399 2.445 1.00 94.06 177 LYS A C 1
ATOM 1436 O O . LYS A 1 177 ? -30.264 -0.380 2.691 1.00 94.06 177 LYS A O 1
ATOM 1441 N N . ILE A 1 178 ? -29.386 1.692 2.746 1.00 94.44 178 ILE A N 1
ATOM 1442 C CA . ILE A 1 178 ? -30.544 2.359 3.347 1.00 94.44 178 ILE A CA 1
ATOM 1443 C C . ILE A 1 178 ? -30.995 3.554 2.503 1.00 94.44 178 ILE A C 1
ATOM 1445 O O . ILE A 1 178 ? -30.248 4.056 1.663 1.00 94.44 178 ILE A O 1
ATOM 1449 N N . SER A 1 179 ? -32.237 3.991 2.708 1.00 93.25 179 SER A N 1
ATOM 1450 C CA . SER A 1 179 ? -32.719 5.275 2.203 1.00 93.25 179 SER A CA 1
ATOM 1451 C C . SER A 1 179 ? -32.183 6.428 3.058 1.00 93.25 179 SER A C 1
ATOM 1453 O O . SER A 1 179 ? -31.852 6.254 4.233 1.00 93.25 179 SER A O 1
ATOM 1455 N N . THR A 1 180 ? -32.088 7.605 2.447 1.00 92.38 180 THR A N 1
ATOM 1456 C CA . THR A 1 180 ? -31.728 8.866 3.097 1.00 92.38 180 THR A CA 1
ATOM 1457 C C . THR A 1 180 ? -32.415 10.012 2.364 1.00 92.38 180 THR A C 1
ATOM 1459 O O . THR A 1 180 ? -32.490 9.990 1.136 1.00 92.38 180 THR A O 1
ATOM 1462 N N . ASP A 1 181 ? -32.885 11.012 3.105 1.00 91.94 181 ASP A N 1
ATOM 1463 C CA . ASP A 1 181 ? -33.451 12.241 2.528 1.00 91.94 181 ASP A CA 1
ATOM 1464 C C . ASP A 1 181 ? -32.348 13.246 2.146 1.00 91.94 181 ASP A C 1
ATOM 1466 O O . ASP A 1 181 ? -32.592 14.264 1.499 1.00 91.94 181 ASP A O 1
ATOM 1470 N N . LYS A 1 182 ? -31.095 12.960 2.528 1.00 94.50 182 LYS A N 1
ATOM 1471 C CA . LYS A 1 182 ? -29.923 13.756 2.161 1.00 94.50 182 LYS A CA 1
ATOM 1472 C C . LYS A 1 182 ? -29.513 13.444 0.721 1.00 94.50 182 LYS A C 1
ATOM 1474 O O . LYS A 1 182 ? -29.241 12.296 0.374 1.00 94.50 182 LYS A O 1
ATOM 1479 N N . ILE A 1 183 ? -29.338 14.480 -0.097 1.00 93.62 183 ILE A N 1
ATOM 1480 C CA . ILE A 1 183 ? -28.682 14.345 -1.404 1.00 93.62 183 ILE A CA 1
ATOM 1481 C C . ILE A 1 183 ? -27.192 14.067 -1.176 1.00 93.62 183 ILE A C 1
ATOM 1483 O O . ILE A 1 183 ? -26.473 14.894 -0.613 1.00 93.62 183 ILE A O 1
ATOM 1487 N N . VAL A 1 184 ? -26.715 12.906 -1.632 1.00 95.12 184 VAL A N 1
ATOM 1488 C CA . VAL A 1 184 ? -25.321 12.474 -1.461 1.00 95.12 184 VAL A CA 1
ATOM 1489 C C . VAL A 1 184 ? -24.629 12.294 -2.811 1.00 95.12 184 VAL A C 1
ATOM 1491 O O . VAL A 1 184 ? -25.108 11.579 -3.689 1.00 95.12 184 VAL A O 1
ATOM 1494 N N . SER A 1 185 ? -23.453 12.911 -2.974 1.00 95.12 185 SER A N 1
ATOM 1495 C CA . SER A 1 185 ? -22.660 12.831 -4.207 1.00 95.12 185 SER A CA 1
ATOM 1496 C C . SER A 1 185 ? -21.453 11.909 -4.056 1.00 95.12 185 SER A C 1
ATOM 1498 O O . SER A 1 185 ? -20.482 12.233 -3.371 1.00 95.12 185 SER A O 1
ATOM 1500 N N . ARG A 1 186 ? -21.453 10.789 -4.792 1.00 95.12 186 ARG A N 1
ATOM 1501 C CA . ARG A 1 186 ? -20.298 9.873 -4.863 1.00 95.12 186 ARG A CA 1
ATOM 1502 C C . ARG A 1 186 ? -19.033 10.579 -5.349 1.00 95.12 186 ARG A C 1
ATOM 1504 O O . ARG A 1 186 ? -17.955 10.301 -4.837 1.00 95.12 186 ARG A O 1
ATOM 1511 N N . ARG A 1 187 ? -19.155 11.520 -6.293 1.00 94.19 187 ARG A N 1
ATOM 1512 C CA . ARG A 1 187 ? -18.013 12.301 -6.798 1.00 94.19 187 ARG A CA 1
ATOM 1513 C C . ARG A 1 187 ? -17.390 13.138 -5.684 1.00 94.19 187 ARG A C 1
ATOM 1515 O O . ARG A 1 187 ? -16.187 13.051 -5.472 1.00 94.19 187 ARG A O 1
ATOM 1522 N N . LYS A 1 188 ? -18.211 13.875 -4.927 1.00 94.12 188 LYS A N 1
ATOM 1523 C CA . LYS A 1 188 ? -17.752 14.670 -3.776 1.00 94.12 188 LYS A CA 1
ATOM 1524 C C . LYS A 1 188 ? -17.071 13.783 -2.728 1.00 94.12 188 LYS A C 1
ATOM 1526 O O . LYS A 1 188 ? -15.987 14.123 -2.259 1.00 94.12 188 LYS A O 1
ATOM 1531 N N . ILE A 1 189 ? -17.651 12.614 -2.439 1.00 96.69 189 ILE A N 1
ATOM 1532 C CA . ILE A 1 189 ? -17.068 11.637 -1.512 1.00 96.69 189 ILE A CA 1
ATOM 1533 C C . ILE A 1 189 ? -15.695 11.145 -1.993 1.00 96.69 189 ILE A C 1
ATOM 1535 O O . ILE A 1 189 ? -14.753 11.143 -1.205 1.00 96.69 189 ILE A O 1
ATOM 1539 N N . VAL A 1 190 ? -15.539 10.755 -3.265 1.00 94.75 190 VAL A N 1
ATOM 1540 C CA . VAL A 1 190 ? -14.229 10.329 -3.801 1.00 94.75 190 VAL A CA 1
ATOM 1541 C C . VAL A 1 190 ? -13.195 11.445 -3.662 1.00 94.75 190 VAL A C 1
ATOM 1543 O O . VAL A 1 190 ? -12.073 11.188 -3.227 1.00 94.75 190 VAL A O 1
ATOM 1546 N N . THR A 1 191 ? -13.579 12.681 -3.993 1.00 89.81 191 THR A N 1
ATOM 1547 C CA . THR A 1 191 ? -12.670 13.829 -3.959 1.00 89.81 191 THR A CA 1
ATOM 1548 C C . THR A 1 191 ? -12.217 14.159 -2.543 1.00 89.81 191 THR A C 1
ATOM 1550 O O . THR A 1 191 ? -11.039 14.419 -2.340 1.00 89.81 191 THR A O 1
ATOM 1553 N N . ASN A 1 192 ? -13.106 14.169 -1.546 1.00 90.12 192 ASN A N 1
ATOM 1554 C CA . ASN A 1 192 ? -12.740 14.678 -0.221 1.00 90.12 192 ASN A CA 1
ATOM 1555 C C . ASN A 1 192 ? -13.309 13.900 0.971 1.00 90.12 192 ASN A C 1
ATOM 1557 O O . ASN A 1 192 ? -12.936 14.201 2.099 1.00 90.12 192 ASN A O 1
ATOM 1561 N N . GLY A 1 193 ? -14.169 12.907 0.786 1.00 92.62 193 GLY A N 1
ATOM 1562 C CA . GLY A 1 193 ? -14.829 12.184 1.876 1.00 92.62 193 GLY A CA 1
ATOM 1563 C C . GLY A 1 193 ? -13.992 11.068 2.509 1.00 92.62 193 GLY A C 1
ATOM 1564 O O . GLY A 1 193 ? -14.205 10.728 3.670 1.00 92.62 193 GLY A O 1
ATOM 1565 N N . LEU A 1 194 ? -13.010 10.535 1.780 1.00 96.44 194 LEU A N 1
ATOM 1566 C CA . LEU A 1 194 ? -12.315 9.277 2.098 1.00 96.44 194 LEU A CA 1
ATOM 1567 C C . LEU A 1 194 ? -10.944 9.470 2.772 1.00 96.44 194 LEU A C 1
ATOM 1569 O O . LEU A 1 194 ? -9.984 8.756 2.475 1.00 96.44 194 LEU A O 1
ATOM 1573 N N . PHE A 1 195 ? -10.856 10.443 3.679 1.00 96.12 195 PHE A N 1
ATOM 1574 C CA . PHE A 1 195 ? -9.697 10.629 4.557 1.00 96.12 195 PHE A CA 1
ATOM 1575 C C . PHE A 1 195 ? -10.058 10.281 5.995 1.00 96.12 195 PHE A C 1
ATOM 1577 O O . PHE A 1 195 ? -11.160 10.587 6.453 1.00 96.12 195 PHE A O 1
ATOM 1584 N N . ASN A 1 196 ? -9.090 9.714 6.704 1.00 95.38 196 ASN A N 1
ATOM 1585 C CA . ASN A 1 196 ? -9.177 9.397 8.120 1.00 95.38 196 ASN A CA 1
ATOM 1586 C C . ASN A 1 196 ? -7.841 9.722 8.813 1.00 95.38 196 ASN A C 1
ATOM 1588 O O . ASN A 1 196 ? -6.827 9.937 8.142 1.00 95.38 196 ASN A O 1
ATOM 1592 N N . LYS A 1 197 ? -7.828 9.755 10.149 1.00 94.69 197 LYS A N 1
ATOM 1593 C CA . LYS A 1 197 ? -6.587 9.737 10.925 1.00 94.69 197 LYS A CA 1
ATOM 1594 C C . LYS A 1 197 ? -6.080 8.294 10.960 1.00 94.69 197 LYS A C 1
ATOM 1596 O O . LYS A 1 197 ? -6.686 7.445 11.600 1.00 94.69 197 LYS A O 1
ATOM 1601 N N . ILE A 1 198 ? -5.001 8.029 10.233 1.00 97.38 198 ILE A N 1
ATOM 1602 C CA . ILE A 1 198 ? -4.326 6.728 10.209 1.00 97.38 198 ILE A CA 1
ATOM 1603 C C . ILE A 1 198 ? -2.958 6.965 10.832 1.00 97.38 198 ILE A C 1
ATOM 1605 O O . ILE A 1 198 ? -2.235 7.830 10.350 1.00 97.38 198 ILE A O 1
ATOM 1609 N N . GLY A 1 199 ? -2.613 6.261 11.904 1.00 96.88 199 GLY A N 1
ATOM 1610 C CA . GLY A 1 199 ? -1.522 6.627 12.802 1.00 96.88 199 GLY A CA 1
ATOM 1611 C C . GLY A 1 199 ? -1.705 8.036 13.376 1.00 96.88 199 GLY A C 1
ATOM 1612 O O . GLY A 1 199 ? -2.781 8.413 13.847 1.00 96.88 199 GLY A O 1
ATOM 1613 N N . LYS A 1 200 ? -0.662 8.859 13.288 1.00 95.56 200 LYS A N 1
ATOM 1614 C CA . LYS A 1 200 ? -0.651 10.242 13.788 1.00 95.56 200 LYS A CA 1
ATOM 1615 C C . LYS A 1 200 ? -1.307 11.238 12.834 1.00 95.56 200 LYS A C 1
ATOM 1617 O O . LYS A 1 200 ? -1.657 12.338 13.259 1.00 95.56 200 LYS A O 1
ATOM 1622 N N . TYR A 1 201 ? -1.499 10.880 11.564 1.00 96.31 201 TYR A N 1
ATOM 1623 C CA . TYR A 1 201 ? -1.730 11.858 10.502 1.00 96.31 201 TYR A CA 1
ATOM 1624 C C . TYR A 1 201 ? -2.965 11.584 9.633 1.00 96.31 201 TYR A C 1
ATOM 1626 O O . TYR A 1 201 ? -3.376 10.433 9.473 1.00 96.31 201 TYR A O 1
ATOM 1634 N N . PRO A 1 202 ? -3.549 12.626 9.005 1.00 96.25 202 PRO A N 1
ATOM 1635 C CA . PRO A 1 202 ? -4.585 12.436 7.999 1.00 96.25 202 PRO A CA 1
ATOM 1636 C C . PRO A 1 202 ? -4.018 11.784 6.737 1.00 96.25 202 PRO A C 1
ATOM 1638 O O . PRO A 1 202 ? -3.045 12.274 6.155 1.00 96.25 202 PRO A O 1
ATOM 1641 N N . ARG A 1 203 ? -4.657 10.694 6.309 1.00 97.56 203 ARG A N 1
ATOM 1642 C CA . ARG A 1 203 ? -4.307 9.898 5.123 1.00 97.56 203 ARG A CA 1
ATOM 1643 C C . ARG A 1 203 ? -5.578 9.412 4.427 1.00 97.56 203 ARG A C 1
ATOM 1645 O O . ARG A 1 203 ? -6.656 9.415 5.030 1.00 97.56 203 ARG A O 1
ATOM 1652 N N . LYS A 1 204 ? -5.471 8.997 3.163 1.00 97.19 204 LYS A N 1
ATOM 1653 C CA . LYS A 1 204 ? -6.569 8.264 2.517 1.00 97.19 204 LYS A CA 1
ATOM 1654 C C . LYS A 1 204 ? -6.760 6.906 3.188 1.00 97.19 204 LYS A C 1
ATOM 1656 O O . LYS A 1 204 ? -5.794 6.299 3.635 1.00 97.19 204 LYS A O 1
ATOM 1661 N N . ILE A 1 205 ? -7.991 6.400 3.175 1.00 97.12 205 ILE A N 1
ATOM 1662 C CA . ILE A 1 205 ? -8.382 5.081 3.723 1.00 97.12 205 ILE A CA 1
ATOM 1663 C C . ILE A 1 205 ? -7.793 3.867 2.974 1.00 97.12 205 ILE A C 1
ATOM 1665 O O . ILE A 1 205 ? -8.235 2.735 3.162 1.00 97.12 205 ILE A O 1
ATOM 1669 N N . ILE A 1 206 ? -6.836 4.093 2.080 1.00 96.94 206 ILE A N 1
ATOM 1670 C CA . ILE A 1 206 ? -6.169 3.062 1.297 1.00 96.94 206 ILE A CA 1
ATOM 1671 C C . ILE A 1 206 ? -4.660 3.291 1.315 1.00 96.94 206 ILE A C 1
ATOM 1673 O O . ILE A 1 206 ? -4.185 4.428 1.355 1.00 96.94 206 ILE A O 1
ATOM 1677 N N . GLY A 1 207 ? -3.908 2.199 1.251 1.00 97.31 207 GLY A N 1
ATOM 1678 C CA . GLY A 1 207 ? -2.452 2.201 1.258 1.00 97.31 207 GLY A CA 1
ATOM 1679 C C . GLY A 1 207 ? -1.847 1.054 0.459 1.00 97.31 207 GLY A C 1
ATOM 1680 O O . GLY A 1 207 ? -2.556 0.238 -0.130 1.00 97.31 207 GLY A O 1
ATOM 1681 N N . LEU A 1 208 ? -0.522 0.980 0.455 1.00 97.00 208 LEU A N 1
ATOM 1682 C CA . LEU A 1 208 ? 0.240 -0.152 -0.058 1.00 97.00 208 LEU A CA 1
ATOM 1683 C C . LEU A 1 208 ? 1.008 -0.822 1.073 1.00 97.00 208 LEU A C 1
ATOM 1685 O O . LEU A 1 208 ? 1.566 -0.157 1.944 1.00 97.00 208 LEU A O 1
ATOM 1689 N N . GLY A 1 209 ? 1.061 -2.147 1.028 1.00 95.06 209 GLY A N 1
ATOM 1690 C CA . GLY A 1 209 ? 1.918 -2.949 1.883 1.00 95.06 209 GLY A CA 1
ATOM 1691 C C . GLY A 1 209 ? 3.383 -2.905 1.458 1.00 95.06 209 GLY A C 1
ATOM 1692 O O . GLY A 1 209 ? 3.814 -2.050 0.684 1.00 95.06 209 GLY A O 1
ATOM 1693 N N . ALA A 1 210 ? 4.155 -3.854 1.982 1.00 95.50 210 ALA A N 1
ATOM 1694 C CA . ALA A 1 210 ? 5.606 -3.934 1.818 1.00 95.50 210 ALA A CA 1
ATOM 1695 C C . ALA A 1 210 ? 6.034 -5.075 0.875 1.00 95.50 210 ALA A C 1
ATOM 1697 O O . ALA A 1 210 ? 6.992 -5.795 1.155 1.00 95.50 210 ALA A O 1
ATOM 1698 N N . MET A 1 211 ? 5.297 -5.287 -0.220 1.00 94.44 211 MET A N 1
ATOM 1699 C CA . MET A 1 211 ? 5.585 -6.373 -1.161 1.00 94.44 211 MET A CA 1
ATOM 1700 C C . MET A 1 211 ? 6.588 -5.932 -2.237 1.00 94.44 211 MET A C 1
ATOM 1702 O O . MET A 1 211 ? 6.274 -5.005 -2.986 1.00 94.44 211 MET A O 1
ATOM 1706 N N . PRO A 1 212 ? 7.733 -6.628 -2.409 1.00 95.31 212 PRO A N 1
ATOM 1707 C CA . PRO A 1 212 ? 8.750 -6.282 -3.403 1.00 95.31 212 PRO A CA 1
ATOM 1708 C C . PRO A 1 212 ? 8.232 -6.009 -4.824 1.00 95.31 212 PRO A C 1
ATOM 1710 O O . PRO A 1 212 ? 8.538 -4.937 -5.343 1.00 95.31 212 PRO A O 1
ATOM 1713 N N . PRO A 1 213 ? 7.399 -6.868 -5.451 1.00 95.00 213 PRO A N 1
ATOM 1714 C CA . PRO A 1 213 ? 6.911 -6.623 -6.815 1.00 95.00 213 PRO A CA 1
ATOM 1715 C C . PRO A 1 213 ? 5.953 -5.424 -6.937 1.00 95.00 213 PRO A C 1
ATOM 1717 O O . PRO A 1 213 ? 5.627 -5.015 -8.046 1.00 95.00 213 PRO A O 1
ATOM 1720 N N . VAL A 1 214 ? 5.490 -4.861 -5.815 1.00 95.19 214 VAL A N 1
ATOM 1721 C CA . VAL A 1 214 ? 4.557 -3.726 -5.762 1.00 95.19 214 VAL A CA 1
ATOM 1722 C C . VAL A 1 214 ? 5.291 -2.470 -5.312 1.00 95.19 214 VAL A C 1
ATOM 1724 O O . VAL A 1 214 ? 5.499 -1.557 -6.107 1.00 95.19 214 VAL A O 1
ATOM 1727 N N . SER A 1 215 ? 5.725 -2.424 -4.056 1.00 96.75 215 SER A N 1
ATOM 1728 C CA . SER A 1 215 ? 6.327 -1.241 -3.441 1.00 96.75 215 SER A CA 1
ATOM 1729 C C . SER A 1 215 ? 7.857 -1.207 -3.533 1.00 96.75 215 SER A C 1
ATOM 1731 O O . SER A 1 215 ? 8.484 -0.309 -2.983 1.00 96.75 215 SER A O 1
ATOM 1733 N N . GLY A 1 216 ? 8.473 -2.146 -4.260 1.00 97.06 216 GLY A N 1
ATOM 1734 C CA . GLY A 1 216 ? 9.878 -2.063 -4.674 1.00 97.06 216 GLY A CA 1
ATOM 1735 C C . GLY A 1 216 ? 10.116 -1.145 -5.878 1.00 97.06 216 GLY A C 1
ATOM 1736 O O . GLY A 1 216 ? 11.263 -0.925 -6.259 1.00 97.06 216 GLY A O 1
ATOM 1737 N N . TRP A 1 217 ? 9.054 -0.618 -6.492 1.00 97.50 217 TRP A N 1
ATOM 1738 C CA . TRP A 1 217 ? 9.125 0.333 -7.600 1.00 97.50 217 TRP A CA 1
ATOM 1739 C C . TRP A 1 217 ? 9.035 1.770 -7.089 1.00 97.50 217 TRP A C 1
ATOM 1741 O O . TRP A 1 217 ? 8.085 2.134 -6.389 1.00 97.50 217 TRP A O 1
ATOM 1751 N N . ARG A 1 218 ? 9.992 2.611 -7.492 1.00 97.50 218 ARG A N 1
ATOM 1752 C CA . ARG A 1 218 ? 10.036 4.033 -7.135 1.00 97.50 218 ARG A CA 1
ATOM 1753 C C . ARG A 1 218 ? 8.749 4.749 -7.536 1.00 97.50 218 ARG A C 1
ATOM 1755 O O . ARG A 1 218 ? 8.171 5.475 -6.732 1.00 97.50 218 ARG A O 1
ATOM 1762 N N . ASP A 1 219 ? 8.280 4.523 -8.758 1.00 97.81 219 ASP A N 1
ATOM 1763 C CA . ASP A 1 219 ? 7.117 5.224 -9.309 1.00 97.81 219 ASP A CA 1
ATOM 1764 C C . ASP A 1 219 ? 5.798 4.806 -8.647 1.00 97.81 219 ASP A C 1
ATOM 1766 O O . ASP A 1 219 ? 4.915 5.649 -8.458 1.00 97.81 219 ASP A O 1
ATOM 1770 N N . THR A 1 220 ? 5.687 3.550 -8.205 1.00 98.19 220 THR A N 1
ATOM 1771 C CA . THR A 1 220 ? 4.565 3.080 -7.381 1.00 98.19 220 THR A CA 1
ATOM 1772 C C . THR A 1 220 ? 4.522 3.812 -6.037 1.00 98.19 220 THR A C 1
ATOM 1774 O O . THR A 1 220 ? 3.465 4.298 -5.621 1.00 98.19 220 THR A O 1
ATOM 1777 N N . LEU A 1 221 ? 5.672 3.946 -5.364 1.00 98.69 221 LEU A N 1
ATOM 1778 C CA . LEU A 1 221 ? 5.786 4.677 -4.096 1.00 98.69 221 LEU A CA 1
ATOM 1779 C C . LEU A 1 221 ? 5.470 6.169 -4.279 1.00 98.69 221 LEU A C 1
ATOM 1781 O O . LEU A 1 221 ? 4.644 6.716 -3.552 1.00 98.69 221 LEU A O 1
ATOM 1785 N N . VAL A 1 222 ? 6.063 6.817 -5.287 1.00 98.62 222 VAL A N 1
ATOM 1786 C CA . VAL A 1 222 ? 5.827 8.235 -5.611 1.00 98.62 222 VAL A CA 1
ATOM 1787 C C . VAL A 1 222 ? 4.343 8.505 -5.877 1.00 98.62 222 VAL A C 1
ATOM 1789 O O . VAL A 1 222 ? 3.783 9.455 -5.331 1.00 98.62 222 VAL A O 1
ATOM 1792 N N . THR A 1 223 ? 3.688 7.655 -6.671 1.00 98.50 223 THR A N 1
ATOM 1793 C CA . THR A 1 223 ? 2.261 7.805 -7.000 1.00 98.50 223 THR A CA 1
ATOM 1794 C C . THR A 1 223 ? 1.381 7.616 -5.766 1.00 98.50 223 THR A C 1
ATOM 1796 O O . THR A 1 223 ? 0.463 8.399 -5.539 1.00 98.50 223 THR A O 1
ATOM 1799 N N . SER A 1 224 ? 1.707 6.648 -4.908 1.00 98.50 224 SER A N 1
ATOM 1800 C CA . SER A 1 224 ? 0.991 6.424 -3.644 1.00 98.50 224 SER A CA 1
ATOM 1801 C C . SER A 1 224 ? 1.105 7.625 -2.698 1.00 98.50 224 SER A C 1
ATOM 1803 O O . SER A 1 224 ? 0.105 8.085 -2.146 1.00 98.50 224 SER A O 1
ATOM 1805 N N . ILE A 1 225 ? 2.306 8.193 -2.568 1.00 98.50 225 ILE A N 1
ATOM 1806 C CA . ILE A 1 225 ? 2.574 9.375 -1.736 1.00 98.50 225 ILE A CA 1
ATOM 1807 C C . ILE A 1 225 ? 1.779 10.592 -2.223 1.00 98.50 225 ILE A C 1
ATOM 1809 O O . ILE A 1 225 ? 1.141 11.263 -1.412 1.00 98.50 225 ILE A O 1
ATOM 1813 N N . VAL A 1 226 ? 1.775 10.847 -3.536 1.00 98.31 226 VAL A N 1
ATOM 1814 C CA . VAL A 1 226 ? 0.961 11.897 -4.182 1.00 98.31 226 VAL A CA 1
ATOM 1815 C C . VAL A 1 226 ? -0.537 11.675 -3.935 1.00 98.31 226 VAL A C 1
ATOM 1817 O O . VAL A 1 226 ? -1.291 12.622 -3.741 1.00 98.31 226 VAL A O 1
ATOM 1820 N N . GLY A 1 227 ? -0.965 10.416 -3.844 1.00 97.75 227 GLY A N 1
ATOM 1821 C CA . GLY A 1 227 ? -2.323 10.025 -3.469 1.00 97.75 227 GLY A CA 1
ATOM 1822 C C . GLY A 1 227 ? -2.672 10.149 -1.985 1.00 97.75 227 GLY A C 1
ATOM 1823 O O . GLY A 1 227 ? -3.786 9.784 -1.610 1.00 97.75 227 GLY A O 1
ATOM 1824 N N . HIS A 1 228 ? -1.754 10.621 -1.132 1.00 98.06 228 HIS A N 1
ATOM 1825 C CA . HIS A 1 228 ? -1.881 10.635 0.336 1.00 98.06 228 HIS A CA 1
ATOM 1826 C C . HIS A 1 228 ? -2.072 9.241 0.962 1.00 98.06 228 HIS A C 1
ATOM 1828 O O . HIS A 1 228 ? -2.721 9.103 2.004 1.00 98.06 228 HIS A O 1
ATOM 1834 N N . MET A 1 229 ? -1.528 8.207 0.319 1.00 98.25 229 MET A N 1
ATOM 1835 C CA . MET A 1 229 ? -1.620 6.810 0.746 1.00 98.25 229 MET A CA 1
ATOM 1836 C C . MET A 1 229 ? -0.411 6.414 1.590 1.00 98.25 229 MET A C 1
ATOM 1838 O O . MET A 1 229 ? 0.724 6.700 1.211 1.00 98.25 229 MET A O 1
ATOM 1842 N N . LEU A 1 230 ? -0.643 5.698 2.693 1.00 98.44 230 LEU A N 1
ATOM 1843 C CA . LEU A 1 230 ? 0.430 5.039 3.443 1.00 98.44 230 LEU A CA 1
ATOM 1844 C C . LEU A 1 230 ? 1.078 3.960 2.565 1.00 98.44 230 LEU A C 1
ATOM 1846 O O . LEU A 1 230 ? 0.363 3.149 1.980 1.00 98.44 230 LEU A O 1
ATOM 1850 N N . CYS A 1 231 ? 2.404 3.932 2.461 1.00 98.50 231 CYS A N 1
ATOM 1851 C CA . CYS A 1 231 ? 3.122 2.925 1.677 1.00 98.50 231 CYS A CA 1
ATOM 1852 C C . CYS A 1 231 ? 4.446 2.541 2.341 1.00 98.50 231 CYS A C 1
ATOM 1854 O O . CYS A 1 231 ? 5.017 3.338 3.082 1.00 98.50 231 CYS A O 1
ATOM 1856 N N . PHE A 1 232 ? 4.942 1.328 2.080 1.00 98.62 232 PHE A N 1
ATOM 1857 C CA . PHE A 1 232 ? 6.140 0.810 2.742 1.00 98.62 232 PHE A CA 1
ATOM 1858 C C . PHE A 1 232 ? 7.159 0.260 1.751 1.00 98.62 232 PHE A C 1
ATOM 1860 O O . PHE A 1 232 ? 6.837 -0.604 0.934 1.00 98.62 232 PHE A O 1
ATOM 1867 N N . ILE A 1 233 ? 8.410 0.700 1.883 1.00 98.38 233 ILE A N 1
ATOM 1868 C CA . ILE A 1 233 ? 9.551 0.081 1.208 1.00 98.38 233 ILE A CA 1
ATOM 1869 C C . ILE A 1 233 ? 9.700 -1.362 1.724 1.00 98.38 233 ILE A C 1
ATOM 1871 O O . ILE A 1 233 ? 9.737 -1.561 2.944 1.00 98.38 233 ILE A O 1
ATOM 1875 N N . PRO A 1 234 ? 9.781 -2.363 0.832 1.00 97.50 234 PRO A N 1
ATOM 1876 C CA . PRO A 1 234 ? 9.917 -3.771 1.197 1.00 97.50 234 PRO A CA 1
ATOM 1877 C C . PRO A 1 234 ? 11.261 -4.079 1.877 1.00 97.50 234 PRO A C 1
ATOM 1879 O O . PRO A 1 234 ? 12.258 -3.384 1.673 1.00 97.50 234 PRO A O 1
ATOM 1882 N N . ARG A 1 235 ? 11.291 -5.173 2.648 1.00 95.62 235 ARG A N 1
ATOM 1883 C CA . ARG A 1 235 ? 12.512 -5.724 3.273 1.00 95.62 235 ARG A CA 1
ATOM 1884 C C . ARG A 1 235 ? 12.916 -7.109 2.762 1.00 95.62 235 ARG A C 1
ATOM 1886 O O . ARG A 1 235 ? 13.880 -7.661 3.265 1.00 95.62 235 ARG A O 1
ATOM 1893 N N . SER A 1 236 ? 12.162 -7.680 1.828 1.00 94.38 236 SER A N 1
ATOM 1894 C CA . SER A 1 236 ? 12.374 -9.030 1.291 1.00 94.38 236 SER A CA 1
ATOM 1895 C C . SER A 1 236 ? 12.878 -8.998 -0.154 1.00 94.38 236 SER A C 1
ATOM 1897 O O . SER A 1 236 ? 12.975 -7.929 -0.768 1.00 94.38 236 SER A O 1
ATOM 1899 N N . SER A 1 237 ? 13.180 -10.169 -0.725 1.00 94.38 237 SER A N 1
ATOM 1900 C CA . SER A 1 237 ? 13.745 -10.309 -2.076 1.00 94.38 237 SER A CA 1
ATOM 1901 C C . SER A 1 237 ? 15.104 -9.591 -2.179 1.00 94.38 237 SER A C 1
ATOM 1903 O O . SER A 1 237 ? 15.902 -9.654 -1.249 1.00 94.38 237 SER A O 1
ATOM 1905 N N . VAL A 1 238 ? 15.378 -8.869 -3.271 1.00 93.06 238 VAL A N 1
ATOM 1906 C CA . VAL A 1 238 ? 16.640 -8.131 -3.506 1.00 93.06 238 VAL A CA 1
ATOM 1907 C C . VAL A 1 238 ? 16.939 -7.035 -2.467 1.00 93.06 238 VAL A C 1
ATOM 1909 O O . VAL A 1 238 ? 17.997 -6.405 -2.507 1.00 93.06 238 VAL A O 1
ATOM 1912 N N . PHE A 1 239 ? 15.989 -6.763 -1.569 1.00 94.19 239 PHE A N 1
ATOM 1913 C CA . PHE A 1 239 ? 16.125 -5.815 -0.468 1.00 94.19 239 PHE A CA 1
ATOM 1914 C C . PHE A 1 239 ? 16.492 -6.478 0.867 1.00 94.19 239 PHE A C 1
ATOM 1916 O O . PHE A 1 239 ? 16.858 -5.757 1.794 1.00 94.19 239 PHE A O 1
ATOM 1923 N N . ALA A 1 240 ? 16.405 -7.808 0.983 1.00 88.38 240 ALA A N 1
ATOM 1924 C CA . ALA A 1 240 ? 16.728 -8.528 2.219 1.00 88.38 240 ALA A CA 1
ATOM 1925 C C . ALA A 1 240 ? 18.229 -8.538 2.506 1.00 88.38 240 ALA A C 1
ATOM 1927 O O . ALA A 1 240 ? 18.653 -8.314 3.633 1.00 88.38 240 ALA A O 1
ATOM 1928 N N . SER A 1 241 ? 19.024 -8.758 1.461 1.00 74.75 241 SER A N 1
ATOM 1929 C CA . SER A 1 241 ? 20.481 -8.873 1.527 1.00 74.75 241 SER A CA 1
ATOM 1930 C C . SER A 1 241 ? 21.207 -7.529 1.505 1.00 74.75 241 SER A C 1
ATOM 1932 O O . SER A 1 241 ? 22.425 -7.471 1.651 1.00 74.75 241 SER A O 1
ATOM 1934 N N . ASN A 1 242 ? 20.491 -6.429 1.250 1.00 85.81 242 ASN A N 1
ATOM 1935 C CA . ASN A 1 242 ? 21.127 -5.160 0.928 1.00 85.81 242 ASN A CA 1
ATOM 1936 C C . ASN A 1 242 ? 20.314 -3.962 1.441 1.00 85.81 242 ASN A C 1
ATOM 1938 O O . ASN A 1 242 ? 19.427 -3.431 0.763 1.00 85.81 242 ASN A O 1
ATOM 1942 N N . LEU A 1 243 ? 20.663 -3.508 2.648 1.00 93.00 243 LEU A N 1
ATOM 1943 C CA . LEU A 1 243 ? 20.099 -2.301 3.258 1.00 93.00 243 LEU A CA 1
ATOM 1944 C C . LEU A 1 243 ? 20.332 -1.051 2.398 1.00 93.00 243 LEU A C 1
ATOM 1946 O O . LEU A 1 243 ? 19.469 -0.177 2.326 1.00 93.00 243 LEU A O 1
ATOM 1950 N N . GLU A 1 244 ? 21.461 -0.983 1.701 1.00 95.50 244 GLU A N 1
ATOM 1951 C CA . GLU A 1 244 ? 21.814 0.146 0.846 1.00 95.50 244 GLU A CA 1
ATOM 1952 C C . GLU A 1 244 ? 20.851 0.272 -0.350 1.00 95.50 244 GLU A C 1
ATOM 1954 O O . GLU A 1 244 ? 20.447 1.378 -0.701 1.00 95.50 244 GLU A O 1
ATOM 1959 N N . ASN A 1 245 ? 20.358 -0.837 -0.916 1.00 94.62 245 ASN A N 1
ATOM 1960 C CA . ASN A 1 245 ? 19.305 -0.795 -1.943 1.00 94.62 245 ASN A CA 1
ATOM 1961 C C . ASN A 1 245 ? 18.015 -0.151 -1.411 1.00 94.62 245 ASN A C 1
ATOM 1963 O O . ASN A 1 245 ? 17.365 0.621 -2.120 1.00 94.62 245 ASN A O 1
ATOM 1967 N N . ARG A 1 246 ? 17.648 -0.440 -0.156 1.00 96.88 246 ARG A N 1
ATOM 1968 C CA . ARG A 1 246 ? 16.477 0.166 0.497 1.00 96.88 246 ARG A CA 1
ATOM 1969 C C . ARG A 1 246 ? 16.694 1.659 0.725 1.00 96.88 246 ARG A C 1
ATOM 1971 O O . ARG A 1 246 ? 15.786 2.447 0.456 1.00 96.88 246 ARG A O 1
ATOM 1978 N N . LEU A 1 247 ? 17.891 2.050 1.170 1.00 98.31 247 LEU A N 1
ATOM 1979 C CA . LEU A 1 247 ? 18.255 3.454 1.352 1.00 98.31 247 LEU A CA 1
ATOM 1980 C C . LEU A 1 247 ? 18.198 4.221 0.025 1.00 98.31 247 LEU A C 1
ATOM 1982 O O . LEU A 1 247 ? 17.563 5.273 -0.049 1.00 98.31 247 LEU A O 1
ATOM 1986 N N . ARG A 1 248 ? 18.810 3.690 -1.037 1.00 98.12 248 ARG A N 1
ATOM 1987 C CA . ARG A 1 248 ? 18.827 4.331 -2.359 1.00 98.12 248 ARG A CA 1
ATOM 1988 C C . ARG A 1 248 ? 17.428 4.501 -2.932 1.00 98.12 248 ARG A C 1
ATOM 1990 O O . ARG A 1 248 ? 17.109 5.587 -3.411 1.00 98.12 248 ARG A O 1
ATOM 1997 N N . LEU A 1 249 ? 16.571 3.482 -2.819 1.00 98.25 249 LEU A N 1
ATOM 1998 C CA . LEU A 1 249 ? 15.169 3.594 -3.223 1.00 98.25 249 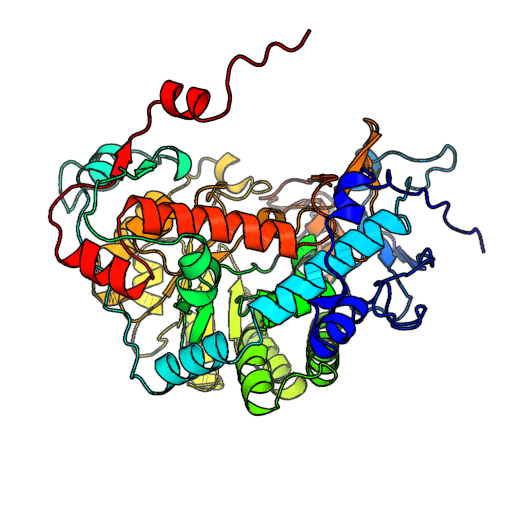LEU A CA 1
ATOM 1999 C C . LEU A 1 249 ? 14.443 4.690 -2.426 1.00 98.25 249 LEU A C 1
ATOM 2001 O O . LEU A 1 249 ? 13.755 5.521 -3.019 1.00 98.25 249 LEU A O 1
ATOM 2005 N N . ALA A 1 250 ? 14.634 4.746 -1.103 1.00 98.44 250 ALA A N 1
ATOM 2006 C CA . ALA A 1 250 ? 14.050 5.791 -0.261 1.00 98.44 250 ALA A CA 1
ATOM 2007 C C . ALA A 1 250 ? 14.494 7.198 -0.696 1.00 98.44 250 ALA A C 1
ATOM 2009 O O . ALA A 1 250 ? 13.662 8.090 -0.878 1.00 98.44 250 ALA A O 1
ATOM 2010 N N . LEU A 1 251 ? 15.800 7.396 -0.891 1.00 98.62 251 LEU A N 1
ATOM 2011 C CA . LEU A 1 251 ? 16.374 8.670 -1.319 1.00 98.62 251 LEU A CA 1
ATOM 2012 C C . LEU A 1 251 ? 15.876 9.084 -2.705 1.00 98.62 251 LEU A C 1
ATOM 2014 O O . LEU A 1 251 ? 15.554 10.254 -2.909 1.00 98.62 251 LEU A O 1
ATOM 2018 N N . ASP A 1 252 ? 15.757 8.144 -3.640 1.00 98.00 252 ASP A N 1
ATOM 2019 C CA . ASP A 1 252 ? 15.295 8.419 -5.000 1.00 98.00 252 ASP A CA 1
ATOM 2020 C C . ASP A 1 252 ? 13.807 8.802 -5.047 1.00 98.00 252 ASP A C 1
ATOM 2022 O O . ASP A 1 252 ? 13.428 9.786 -5.690 1.00 98.00 252 ASP A O 1
ATOM 2026 N N . VAL A 1 253 ? 12.957 8.114 -4.275 1.00 98.50 253 VAL A N 1
ATOM 2027 C CA . VAL A 1 253 ? 11.548 8.505 -4.091 1.00 98.50 253 VAL A CA 1
ATOM 2028 C C . VAL A 1 253 ? 11.460 9.931 -3.550 1.00 98.50 253 VAL A C 1
ATOM 2030 O O . VAL A 1 253 ? 10.750 10.771 -4.108 1.00 98.50 253 VAL A O 1
ATOM 2033 N N . ARG A 1 254 ? 12.221 10.248 -2.497 1.00 98.19 254 ARG A N 1
ATOM 2034 C CA . ARG A 1 254 ? 12.215 11.587 -1.892 1.00 98.19 254 ARG A CA 1
ATOM 2035 C C . ARG A 1 254 ? 12.724 12.655 -2.847 1.00 98.19 254 ARG A C 1
ATOM 2037 O O . ARG A 1 254 ? 12.075 13.689 -2.985 1.00 98.19 254 ARG A O 1
ATOM 2044 N N . LYS A 1 255 ? 13.836 12.400 -3.536 1.00 97.38 255 LYS A N 1
ATOM 2045 C CA . LYS A 1 255 ? 14.402 13.286 -4.562 1.00 97.38 255 LYS A CA 1
ATOM 2046 C C . LYS A 1 255 ? 13.390 13.551 -5.676 1.00 97.38 255 LYS A C 1
ATOM 2048 O O . LYS A 1 255 ? 13.258 14.686 -6.129 1.00 97.38 255 LYS A O 1
ATOM 2053 N N . THR A 1 256 ? 12.646 12.528 -6.089 1.00 97.25 256 THR A N 1
ATOM 2054 C CA . THR A 1 256 ? 11.592 12.655 -7.101 1.00 97.25 256 THR A CA 1
ATOM 2055 C C . THR A 1 256 ? 10.461 13.554 -6.600 1.00 97.25 256 THR A C 1
ATOM 2057 O O . THR A 1 256 ? 10.132 14.533 -7.264 1.00 97.25 256 THR A O 1
ATOM 2060 N N . ILE A 1 257 ? 9.940 13.315 -5.390 1.00 97.69 257 ILE A N 1
ATOM 2061 C CA . ILE A 1 257 ? 8.905 14.159 -4.762 1.00 97.69 257 ILE A CA 1
ATOM 2062 C C . ILE A 1 257 ? 9.387 15.607 -4.544 1.00 97.69 257 ILE A C 1
ATOM 2064 O O . ILE A 1 257 ? 8.617 16.554 -4.714 1.00 97.69 257 ILE A O 1
ATOM 2068 N N . GLN A 1 258 ? 10.660 15.814 -4.199 1.00 96.38 258 GLN A N 1
ATOM 2069 C CA . GLN A 1 258 ? 11.255 17.147 -4.038 1.00 96.38 258 GLN A CA 1
ATOM 2070 C C . GLN A 1 258 ? 11.246 17.963 -5.329 1.00 96.38 258 GLN A C 1
ATOM 2072 O O . GLN A 1 258 ? 11.019 19.170 -5.278 1.00 96.38 258 GLN A O 1
ATOM 2077 N N . LYS A 1 259 ? 11.430 17.304 -6.475 1.00 95.81 259 LYS A N 1
ATOM 2078 C CA . LYS A 1 259 ? 11.374 17.932 -7.800 1.00 95.81 259 LYS A CA 1
ATOM 2079 C C . LYS A 1 259 ? 9.950 18.183 -8.296 1.00 95.81 259 LYS A C 1
ATOM 2081 O O . LYS A 1 259 ? 9.777 18.907 -9.275 1.00 95.81 259 LYS A O 1
ATOM 2086 N N . LEU A 1 260 ? 8.933 17.595 -7.661 1.00 95.88 260 LEU A N 1
ATOM 2087 C CA . LEU A 1 260 ? 7.549 17.862 -8.032 1.00 95.88 260 LEU A CA 1
ATOM 2088 C C . LEU A 1 260 ? 7.146 19.290 -7.630 1.00 95.88 260 LEU A C 1
ATOM 2090 O O . LEU A 1 260 ? 7.556 19.777 -6.563 1.00 95.88 260 LEU A O 1
ATOM 2094 N N . PRO A 1 261 ? 6.296 19.948 -8.439 1.00 94.25 261 PRO A N 1
ATOM 2095 C CA . PRO A 1 261 ? 5.827 21.310 -8.199 1.00 94.25 261 PRO A CA 1
ATOM 2096 C C . PRO A 1 261 ? 4.715 21.348 -7.132 1.00 94.25 261 PRO A C 1
ATOM 2098 O O . PRO A 1 261 ? 3.617 21.847 -7.339 1.00 94.25 261 PRO A O 1
ATOM 2101 N N . ILE A 1 262 ? 5.007 20.787 -5.961 1.00 96.75 262 ILE A N 1
ATOM 2102 C 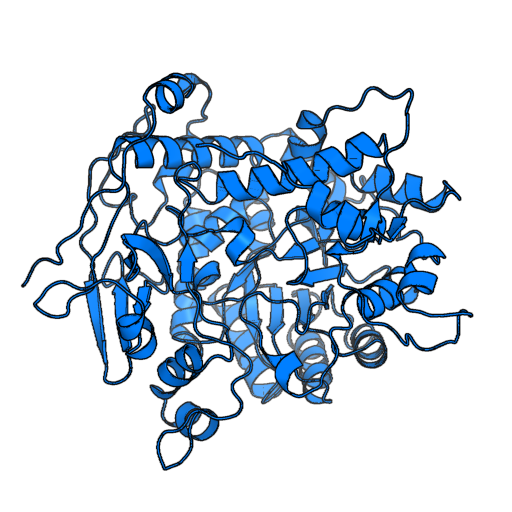CA . ILE A 1 262 ? 4.146 20.782 -4.778 1.00 96.75 262 ILE A CA 1
ATOM 2103 C C . ILE A 1 262 ? 4.718 21.799 -3.792 1.00 96.75 262 ILE A C 1
ATOM 2105 O O . ILE A 1 262 ? 5.919 21.785 -3.515 1.00 96.75 262 ILE A O 1
ATOM 2109 N N . LYS A 1 263 ? 3.873 22.671 -3.226 1.00 95.75 263 LYS A N 1
ATOM 2110 C CA . LYS A 1 263 ? 4.334 23.676 -2.253 1.00 95.75 263 LYS A CA 1
ATOM 2111 C C . LYS A 1 263 ? 5.058 22.996 -1.073 1.00 95.75 263 LYS A C 1
ATOM 2113 O O . LYS A 1 263 ? 4.564 21.969 -0.593 1.00 95.75 263 LYS A O 1
ATOM 2118 N N . PRO A 1 264 ? 6.167 23.564 -0.553 1.00 95.88 264 PRO A N 1
ATOM 2119 C CA . PRO A 1 264 ? 7.005 22.912 0.460 1.00 95.88 264 PRO A CA 1
ATOM 2120 C C . PRO A 1 264 ? 6.241 22.375 1.676 1.00 95.88 264 PRO A C 1
ATOM 2122 O O . PRO A 1 264 ? 6.459 21.236 2.083 1.00 95.88 264 PRO A O 1
ATOM 2125 N N . ILE A 1 265 ? 5.277 23.143 2.195 1.00 94.44 265 ILE A N 1
ATOM 2126 C CA . ILE A 1 265 ? 4.470 22.743 3.355 1.00 94.44 265 ILE A CA 1
ATOM 2127 C C . ILE A 1 265 ? 3.670 21.451 3.124 1.00 94.44 265 ILE A C 1
ATOM 2129 O O . ILE A 1 265 ? 3.574 20.619 4.023 1.00 94.44 265 ILE A O 1
ATOM 2133 N N . TYR A 1 266 ? 3.125 21.240 1.922 1.00 96.62 266 TYR A N 1
ATOM 2134 C CA . TYR A 1 266 ? 2.374 20.025 1.588 1.00 96.62 266 TYR A CA 1
ATOM 2135 C C . TYR A 1 266 ? 3.297 18.881 1.192 1.00 96.62 266 TYR A C 1
ATOM 2137 O O . TYR A 1 266 ? 2.998 17.725 1.482 1.00 96.62 266 TYR A O 1
ATOM 2145 N N . ARG A 1 267 ? 4.451 19.199 0.600 1.00 96.88 267 ARG A N 1
ATOM 2146 C CA . ARG A 1 267 ? 5.483 18.214 0.283 1.00 96.88 267 ARG A CA 1
ATOM 2147 C C . ARG A 1 267 ? 5.952 17.475 1.541 1.00 96.88 267 ARG A C 1
ATOM 2149 O O . ARG A 1 267 ? 6.013 16.250 1.538 1.00 96.88 267 ARG A O 1
ATOM 2156 N N . THR A 1 268 ? 6.216 18.192 2.633 1.00 94.44 268 THR A N 1
ATOM 2157 C CA . THR A 1 268 ? 6.581 17.567 3.916 1.00 94.44 268 THR A CA 1
ATOM 2158 C C . THR A 1 268 ? 5.461 16.669 4.450 1.00 94.44 268 THR A C 1
ATOM 2160 O O . THR A 1 268 ? 5.731 15.571 4.934 1.00 94.44 268 THR A O 1
ATOM 2163 N N . LYS A 1 269 ? 4.193 17.084 4.302 1.00 95.94 269 LYS A N 1
ATOM 2164 C CA . LYS A 1 269 ? 3.029 16.302 4.756 1.00 95.94 269 LYS A CA 1
ATOM 2165 C C . LYS A 1 269 ? 2.833 15.009 3.974 1.00 95.94 269 LYS A C 1
ATOM 2167 O O . LYS A 1 269 ? 2.458 14.016 4.578 1.00 95.94 269 LYS A O 1
ATOM 2172 N N . ILE A 1 270 ? 3.080 14.988 2.665 1.00 97.31 270 ILE A N 1
ATOM 2173 C CA . ILE A 1 270 ? 2.953 13.742 1.894 1.00 97.31 270 ILE A CA 1
ATOM 2174 C C . ILE A 1 270 ? 4.157 12.819 2.101 1.00 97.31 270 ILE A C 1
ATOM 2176 O O . ILE A 1 270 ? 3.986 11.607 2.162 1.00 97.31 270 ILE A O 1
ATOM 2180 N N . LEU A 1 271 ? 5.367 13.366 2.282 1.00 97.50 271 LEU A N 1
ATOM 2181 C CA . LEU A 1 271 ? 6.583 12.563 2.461 1.00 97.50 271 LEU A CA 1
ATOM 2182 C C . LEU A 1 271 ? 6.547 11.667 3.704 1.00 97.50 271 LEU A C 1
ATOM 2184 O O . LEU A 1 271 ? 7.152 10.599 3.687 1.00 97.50 271 LEU A O 1
ATOM 2188 N N . ARG A 1 272 ? 5.793 12.039 4.745 1.00 96.06 272 ARG A N 1
ATOM 2189 C CA . ARG A 1 272 ? 5.569 11.186 5.928 1.00 96.06 272 ARG A CA 1
ATOM 2190 C C . ARG A 1 272 ? 4.727 9.934 5.639 1.00 96.06 272 ARG A C 1
ATOM 2192 O O . ARG A 1 272 ? 4.501 9.128 6.531 1.00 96.06 272 ARG A O 1
ATOM 2199 N N . ASN A 1 273 ? 4.178 9.793 4.434 1.00 98.31 273 ASN A N 1
ATOM 2200 C CA . ASN A 1 273 ? 3.446 8.593 4.029 1.00 98.31 273 ASN A CA 1
ATOM 2201 C C . ASN A 1 273 ? 4.373 7.504 3.471 1.00 98.31 273 ASN A C 1
ATOM 2203 O O . ASN A 1 273 ? 3.915 6.383 3.249 1.00 98.31 273 ASN A O 1
ATOM 2207 N N . LEU A 1 274 ? 5.655 7.825 3.256 1.00 98.69 274 LEU A N 1
ATOM 2208 C CA . LEU A 1 274 ? 6.689 6.857 2.923 1.00 98.69 274 LEU A CA 1
ATOM 2209 C C . LEU A 1 274 ? 7.219 6.209 4.203 1.00 98.69 274 LEU A C 1
ATOM 2211 O O . LEU A 1 274 ? 7.935 6.843 4.981 1.00 98.69 274 LEU A O 1
ATOM 2215 N N . GLY A 1 275 ? 6.887 4.941 4.392 1.00 98.56 275 GLY A N 1
ATOM 2216 C CA . GLY A 1 275 ? 7.453 4.103 5.435 1.00 98.56 275 GLY A CA 1
ATOM 2217 C C . GLY A 1 275 ? 8.451 3.077 4.911 1.00 98.56 275 GLY A C 1
ATOM 2218 O O . GLY A 1 275 ? 8.639 2.906 3.704 1.00 98.56 275 GLY A O 1
ATOM 2219 N N . ALA A 1 276 ? 9.065 2.347 5.835 1.00 98.56 276 ALA A N 1
ATOM 2220 C CA . ALA A 1 276 ? 9.910 1.196 5.540 1.00 98.56 276 ALA A CA 1
ATOM 2221 C C . ALA A 1 276 ? 9.516 -0.002 6.409 1.00 98.56 276 ALA A C 1
ATOM 2223 O O . ALA A 1 276 ? 9.243 0.144 7.601 1.00 98.56 276 ALA A O 1
ATOM 2224 N N . ALA A 1 277 ? 9.494 -1.191 5.811 1.00 98.31 277 ALA A N 1
ATOM 2225 C CA . ALA A 1 277 ? 9.322 -2.431 6.552 1.00 98.31 277 ALA A CA 1
ATOM 2226 C C . ALA A 1 277 ? 10.626 -2.834 7.246 1.00 98.31 277 ALA A C 1
ATOM 2228 O O . ALA A 1 277 ? 11.694 -2.766 6.647 1.00 98.31 277 ALA A O 1
ATOM 2229 N N . ILE A 1 278 ? 10.537 -3.293 8.483 1.00 97.69 278 ILE A N 1
ATOM 2230 C CA . ILE A 1 278 ? 11.615 -3.907 9.260 1.00 97.69 278 ILE A CA 1
ATOM 2231 C C . ILE A 1 278 ? 11.113 -5.231 9.839 1.00 97.69 278 ILE A C 1
ATOM 2233 O O . ILE A 1 278 ? 9.934 -5.559 9.713 1.00 97.69 278 ILE A O 1
ATOM 2237 N N . GLY A 1 279 ? 12.007 -6.014 10.414 1.00 95.94 279 GLY A N 1
ATOM 2238 C CA . GLY A 1 279 ? 11.701 -7.306 11.005 1.00 95.94 279 GLY A CA 1
ATOM 2239 C C . GLY A 1 279 ? 11.517 -7.314 12.499 1.00 95.94 279 GLY A C 1
ATOM 2240 O O . GLY A 1 279 ? 11.319 -6.285 13.137 1.00 95.94 279 GLY A O 1
ATOM 2241 N N . ALA A 1 280 ? 11.608 -8.525 13.033 1.00 96.00 280 ALA A N 1
ATOM 2242 C CA . ALA A 1 280 ? 11.636 -8.793 14.464 1.00 96.00 280 ALA A CA 1
ATOM 2243 C C . ALA A 1 280 ? 12.576 -9.956 14.818 1.00 96.00 280 ALA A C 1
ATOM 2245 O O . ALA A 1 280 ? 12.583 -10.417 15.949 1.00 96.00 280 ALA A O 1
ATOM 2246 N N . GLU A 1 281 ? 13.354 -10.472 13.865 1.00 91.94 281 GLU A N 1
ATOM 2247 C CA . GLU A 1 281 ? 14.192 -11.653 14.065 1.00 91.94 281 GLU A CA 1
ATOM 2248 C C . GLU A 1 281 ? 15.288 -11.381 15.104 1.00 91.94 281 GLU A C 1
ATOM 2250 O O . GLU A 1 281 ? 15.499 -12.211 15.990 1.00 91.94 281 GLU A O 1
ATOM 2255 N N . ASN A 1 282 ? 15.912 -10.199 15.018 1.00 95.44 282 ASN A N 1
ATOM 2256 C CA . ASN A 1 282 ? 16.799 -9.624 16.026 1.00 95.44 282 ASN A CA 1
ATOM 2257 C C . ASN A 1 282 ? 16.369 -8.169 16.316 1.00 95.44 282 ASN A C 1
ATOM 2259 O O . ASN A 1 282 ? 16.614 -7.288 15.486 1.00 95.44 282 ASN A O 1
ATOM 2263 N N . PRO A 1 283 ? 15.724 -7.896 17.466 1.00 97.75 283 PRO A N 1
ATOM 2264 C CA . PRO A 1 283 ? 15.217 -6.566 17.794 1.00 97.75 283 PRO A CA 1
ATOM 2265 C C . PRO A 1 283 ? 16.250 -5.434 17.735 1.00 97.75 283 PRO A C 1
ATOM 2267 O O . PRO A 1 283 ? 15.915 -4.342 17.278 1.00 97.75 283 PRO A O 1
ATOM 2270 N N . ASP A 1 284 ? 17.495 -5.667 18.160 1.00 98.06 284 ASP A N 1
ATOM 2271 C CA . ASP A 1 284 ? 18.521 -4.615 18.169 1.00 98.06 284 ASP A CA 1
ATOM 2272 C C . ASP A 1 284 ? 18.991 -4.267 16.754 1.00 98.06 284 ASP A C 1
ATOM 2274 O O . ASP A 1 284 ? 19.085 -3.086 16.402 1.00 98.06 284 ASP A O 1
ATOM 2278 N N . ASP A 1 285 ? 19.200 -5.279 15.911 1.00 96.75 285 ASP A N 1
ATOM 2279 C CA . ASP A 1 285 ? 19.578 -5.079 14.509 1.00 96.75 285 ASP A CA 1
ATOM 2280 C C . ASP A 1 285 ? 18.482 -4.326 13.745 1.00 96.75 285 ASP A C 1
ATOM 2282 O O . ASP A 1 285 ? 18.760 -3.382 13.003 1.00 96.75 285 ASP A O 1
ATOM 2286 N N . GLU A 1 286 ? 17.217 -4.685 13.966 1.00 97.44 286 GLU A N 1
ATOM 2287 C CA . GLU A 1 286 ? 16.079 -4.058 13.288 1.00 97.44 286 GLU A CA 1
ATOM 2288 C C . GLU A 1 286 ? 15.872 -2.600 13.726 1.00 97.44 286 GLU A C 1
ATOM 2290 O O . GLU A 1 286 ? 15.555 -1.732 12.903 1.00 97.44 286 GLU A O 1
ATOM 2295 N N . VAL A 1 287 ? 16.134 -2.284 14.997 1.00 98.25 287 VAL A N 1
ATOM 2296 C CA . VAL A 1 287 ? 16.135 -0.901 15.501 1.00 98.25 287 VAL A CA 1
ATOM 2297 C C . VAL A 1 287 ? 17.299 -0.100 14.917 1.00 98.25 287 VAL A C 1
ATOM 2299 O O . VAL A 1 287 ? 17.114 1.067 14.562 1.00 98.25 287 VAL A O 1
ATOM 2302 N N . ASN A 1 288 ? 18.477 -0.708 14.752 1.00 98.25 288 ASN A N 1
ATOM 2303 C CA . ASN A 1 288 ? 19.619 -0.067 14.097 1.00 98.25 288 ASN A CA 1
ATOM 2304 C C . ASN A 1 288 ? 19.337 0.220 12.616 1.00 98.25 288 ASN A C 1
ATOM 2306 O O . ASN A 1 288 ? 19.631 1.319 12.140 1.00 98.25 288 ASN A O 1
ATOM 2310 N N . ILE A 1 289 ? 18.690 -0.709 11.906 1.00 97.94 289 ILE A N 1
ATOM 2311 C CA . ILE A 1 289 ? 18.213 -0.504 10.532 1.00 97.94 289 ILE A CA 1
ATOM 2312 C C . ILE A 1 289 ? 17.221 0.663 10.470 1.00 97.94 289 ILE A C 1
ATOM 2314 O O . ILE A 1 289 ? 17.353 1.547 9.617 1.00 97.94 289 ILE A O 1
ATOM 2318 N N . ALA A 1 290 ? 16.234 0.695 11.370 1.00 98.50 290 ALA A N 1
ATOM 2319 C CA . ALA A 1 290 ? 15.249 1.772 11.416 1.00 98.50 290 ALA A CA 1
ATOM 2320 C C . ALA A 1 290 ? 15.912 3.130 11.681 1.00 98.50 290 ALA A C 1
ATOM 2322 O O . ALA A 1 290 ? 15.671 4.092 10.950 1.00 98.50 290 ALA A O 1
ATOM 2323 N N . LYS A 1 291 ? 16.812 3.196 12.670 1.00 98.56 291 LYS A N 1
ATOM 2324 C CA . LYS A 1 291 ? 17.597 4.396 12.979 1.00 98.56 291 LYS A CA 1
ATOM 2325 C C . LYS A 1 291 ? 18.403 4.860 11.765 1.00 98.56 291 LYS A C 1
ATOM 2327 O O . LYS A 1 291 ? 18.351 6.037 11.421 1.00 98.56 291 LYS A O 1
ATOM 2332 N N . TYR A 1 292 ? 19.082 3.945 11.078 1.00 98.56 292 TYR A N 1
ATOM 2333 C CA . TYR A 1 292 ? 19.860 4.261 9.884 1.00 98.56 292 TYR A CA 1
ATOM 2334 C C . TYR A 1 292 ? 18.992 4.875 8.773 1.00 98.56 292 TYR A C 1
ATOM 2336 O O . TYR A 1 292 ? 19.330 5.926 8.228 1.00 98.56 292 TYR A O 1
ATOM 2344 N N . LEU A 1 293 ? 17.833 4.281 8.468 1.00 98.50 293 LEU A N 1
ATOM 2345 C CA . LEU A 1 293 ? 16.906 4.815 7.461 1.00 98.50 293 LEU A CA 1
ATOM 2346 C C . LEU A 1 293 ? 16.275 6.152 7.884 1.00 98.50 293 LEU A C 1
ATOM 2348 O O . LEU A 1 293 ? 16.063 7.027 7.039 1.00 98.50 293 LEU A O 1
ATOM 2352 N N . TYR A 1 294 ? 15.999 6.332 9.176 1.00 98.56 294 TYR A N 1
ATOM 2353 C CA . TYR A 1 294 ? 15.545 7.604 9.734 1.00 98.56 294 TYR A CA 1
ATOM 2354 C C . TYR A 1 294 ? 16.604 8.698 9.541 1.00 98.56 294 TYR A C 1
ATOM 2356 O O . TYR A 1 294 ? 16.302 9.750 8.985 1.00 98.56 294 TYR A O 1
ATOM 2364 N N . GLU A 1 295 ? 17.856 8.446 9.920 1.00 98.38 295 GLU A N 1
ATOM 2365 C CA . GLU A 1 295 ? 18.933 9.441 9.858 1.00 98.38 295 GLU A CA 1
ATOM 2366 C C . GLU A 1 295 ? 19.367 9.755 8.424 1.00 98.38 295 GLU A C 1
ATOM 2368 O O . GLU A 1 295 ? 19.609 10.914 8.089 1.00 98.38 295 GLU A O 1
ATOM 2373 N N . LYS A 1 296 ? 19.466 8.736 7.562 1.00 98.44 296 LYS A N 1
ATOM 2374 C CA . LYS A 1 296 ? 20.009 8.896 6.205 1.00 98.44 296 LYS A CA 1
ATOM 2375 C C . LYS A 1 296 ? 18.962 9.290 5.173 1.00 98.44 296 LYS A C 1
ATOM 2377 O O . LYS A 1 296 ? 19.291 10.021 4.244 1.00 98.44 296 LYS A O 1
ATOM 2382 N N . ALA A 1 297 ? 17.716 8.840 5.320 1.00 97.50 297 ALA A N 1
ATOM 2383 C CA . ALA A 1 297 ? 16.641 9.138 4.373 1.00 97.50 297 ALA A CA 1
ATOM 2384 C C . ALA A 1 297 ? 15.463 9.911 4.978 1.00 97.50 297 ALA A C 1
ATOM 2386 O O . ALA A 1 297 ? 14.548 10.273 4.241 1.00 97.50 297 ALA A O 1
ATOM 2387 N N . GLY A 1 298 ? 15.439 10.197 6.280 1.00 97.50 298 GLY A N 1
ATOM 2388 C CA . GLY A 1 298 ? 14.308 10.893 6.900 1.00 97.50 298 GLY A CA 1
ATOM 2389 C C . GLY A 1 298 ? 13.012 10.081 6.851 1.00 97.50 298 GLY A C 1
ATOM 2390 O O . GLY A 1 298 ? 11.938 10.664 6.672 1.00 97.50 298 GLY A O 1
ATOM 2391 N N . ILE A 1 299 ? 13.107 8.748 6.921 1.00 98.44 299 ILE A N 1
ATOM 2392 C CA . ILE A 1 299 ? 11.945 7.862 7.058 1.00 98.44 299 ILE A CA 1
ATOM 2393 C C . ILE A 1 299 ? 11.427 7.955 8.489 1.00 98.44 299 ILE A C 1
ATOM 2395 O O . ILE A 1 299 ? 12.151 7.648 9.427 1.00 98.44 299 ILE A O 1
ATOM 2399 N N . THR A 1 300 ? 10.167 8.354 8.656 1.00 98.38 300 THR A N 1
ATOM 2400 C CA . THR A 1 300 ? 9.537 8.528 9.976 1.00 98.38 300 THR A CA 1
ATOM 2401 C C . THR A 1 300 ? 8.449 7.501 10.257 1.00 98.38 300 THR A C 1
ATOM 2403 O O . THR A 1 300 ? 7.748 7.619 11.253 1.00 98.38 300 THR A O 1
ATOM 2406 N N . VAL A 1 301 ? 8.260 6.518 9.380 1.00 98.69 301 VAL A N 1
ATOM 2407 C CA . VAL A 1 301 ? 7.206 5.513 9.515 1.00 98.69 301 VAL A CA 1
ATOM 2408 C C . VAL A 1 301 ? 7.809 4.133 9.334 1.00 98.69 301 VAL A C 1
ATOM 2410 O O . VAL A 1 301 ? 8.381 3.829 8.287 1.00 98.69 301 VAL A O 1
ATOM 2413 N N . PHE A 1 302 ? 7.678 3.290 10.351 1.00 98.81 302 PHE A N 1
ATOM 2414 C CA . PHE A 1 302 ? 8.236 1.945 10.344 1.00 98.81 302 PHE A CA 1
ATOM 2415 C C . PHE A 1 302 ? 7.138 0.919 10.526 1.00 98.81 302 PHE A C 1
ATOM 2417 O O . PHE A 1 302 ? 6.273 1.061 11.387 1.00 98.81 302 PHE A O 1
ATOM 2424 N N . ARG A 1 303 ? 7.184 -0.123 9.700 1.00 98.50 303 ARG A N 1
ATOM 2425 C CA . ARG A 1 303 ? 6.327 -1.291 9.848 1.00 98.50 303 ARG A CA 1
ATOM 2426 C C . ARG A 1 303 ? 7.156 -2.472 10.310 1.00 98.50 303 ARG A C 1
ATOM 2428 O O . ARG A 1 303 ? 8.003 -2.928 9.550 1.00 98.50 303 ARG A O 1
ATOM 2435 N N . ILE A 1 304 ? 6.860 -3.018 11.481 1.00 98.44 304 ILE A N 1
ATOM 2436 C CA . ILE A 1 304 ? 7.336 -4.350 11.859 1.00 98.44 304 ILE A CA 1
ATOM 2437 C C . ILE A 1 304 ? 6.538 -5.352 11.018 1.00 98.44 304 ILE A C 1
ATOM 2439 O O . ILE A 1 304 ? 5.347 -5.560 11.248 1.00 98.44 304 ILE A O 1
ATOM 2443 N N . TYR A 1 305 ? 7.181 -5.868 9.970 1.00 96.06 305 TYR A N 1
ATOM 2444 C CA . TYR A 1 305 ? 6.606 -6.736 8.949 1.00 96.06 305 TYR A CA 1
ATOM 2445 C C . TYR A 1 305 ? 7.066 -8.173 9.170 1.00 96.06 305 TYR A C 1
ATOM 2447 O O . TYR A 1 305 ? 8.146 -8.581 8.732 1.00 96.06 305 TYR A O 1
ATOM 2455 N N . THR A 1 306 ? 6.230 -8.916 9.882 1.00 91.25 306 THR A N 1
ATOM 2456 C CA . THR A 1 306 ? 6.442 -10.316 10.240 1.00 91.25 306 THR A CA 1
ATOM 2457 C C . THR A 1 306 ? 5.095 -10.969 10.532 1.00 91.25 306 THR A C 1
ATOM 2459 O O . THR A 1 306 ? 4.121 -10.274 10.811 1.00 91.25 306 THR A O 1
ATOM 2462 N N . ILE A 1 307 ? 5.062 -12.295 10.463 1.00 85.00 307 ILE A N 1
ATOM 2463 C CA . ILE A 1 307 ? 3.948 -13.125 10.943 1.00 85.00 307 ILE A CA 1
ATOM 2464 C C . ILE A 1 307 ? 4.228 -13.696 12.342 1.00 85.00 307 ILE A C 1
ATOM 2466 O O . ILE A 1 307 ? 3.437 -14.469 12.865 1.00 85.00 307 ILE A O 1
ATOM 2470 N N . GLY A 1 308 ? 5.382 -13.362 12.932 1.00 85.75 308 GLY A N 1
ATOM 2471 C CA . GLY A 1 308 ? 5.774 -13.856 14.245 1.00 85.75 308 GLY A CA 1
ATOM 2472 C C . GLY A 1 308 ? 4.786 -13.432 15.332 1.00 85.75 308 GLY A C 1
ATOM 2473 O O . GLY A 1 308 ? 4.434 -12.259 15.451 1.00 85.75 308 GLY A O 1
ATOM 2474 N N . SER A 1 309 ? 4.382 -14.389 16.158 1.00 88.81 309 SER A N 1
ATOM 2475 C CA . SER A 1 309 ? 3.544 -14.169 17.340 1.00 88.81 309 SER A CA 1
ATOM 2476 C C . SER A 1 309 ? 4.360 -14.018 18.629 1.00 88.81 309 SER A C 1
ATOM 2478 O O . SER A 1 309 ? 3.812 -13.732 19.690 1.00 88.81 309 SER A O 1
ATOM 2480 N N . ASP A 1 310 ? 5.682 -14.188 18.557 1.00 93.25 310 ASP A N 1
ATOM 2481 C CA . ASP A 1 310 ? 6.538 -14.258 19.736 1.00 93.25 310 ASP A CA 1
ATOM 2482 C C . ASP A 1 310 ? 6.973 -12.888 20.296 1.00 93.25 310 ASP A C 1
ATOM 2484 O O . ASP A 1 310 ? 6.791 -11.820 19.697 1.00 93.25 310 ASP A O 1
ATOM 2488 N N . LYS A 1 311 ? 7.597 -12.937 21.482 1.00 95.94 311 LYS A N 1
ATOM 2489 C CA . LYS A 1 311 ? 8.025 -11.770 22.268 1.00 95.94 311 LYS A CA 1
ATOM 2490 C C . LYS A 1 311 ? 8.905 -10.778 21.506 1.00 95.94 311 LYS A C 1
ATOM 2492 O O . LYS A 1 311 ? 8.916 -9.601 21.866 1.00 95.94 311 LYS A O 1
ATOM 2497 N N . ARG A 1 312 ? 9.626 -11.209 20.466 1.00 97.88 312 ARG A N 1
ATOM 2498 C CA . ARG A 1 312 ? 10.544 -10.334 19.731 1.00 97.88 312 ARG A CA 1
ATOM 2499 C C . ARG A 1 312 ? 9.805 -9.229 18.986 1.00 97.88 312 ARG A C 1
ATOM 2501 O O . ARG A 1 312 ? 10.331 -8.131 18.879 1.00 97.88 312 ARG A O 1
ATOM 2508 N N . VAL A 1 313 ? 8.566 -9.459 18.541 1.00 98.00 313 VAL A N 1
ATOM 2509 C CA . VAL A 1 313 ? 7.739 -8.410 17.911 1.00 98.00 313 VAL A CA 1
ATOM 2510 C C . VAL A 1 313 ? 7.464 -7.270 18.888 1.00 98.00 313 VAL A C 1
ATOM 2512 O O . VAL A 1 313 ? 7.646 -6.095 18.562 1.00 98.00 313 VAL A O 1
ATOM 2515 N N . ILE A 1 314 ? 7.074 -7.633 20.111 1.00 98.31 314 ILE A N 1
ATOM 2516 C CA . ILE A 1 314 ? 6.833 -6.692 21.206 1.00 98.31 314 ILE A CA 1
ATOM 2517 C C . ILE A 1 314 ? 8.128 -5.965 21.577 1.00 98.31 314 ILE A C 1
ATOM 2519 O O . ILE A 1 314 ? 8.133 -4.747 21.753 1.00 98.31 314 ILE A O 1
ATOM 2523 N N . GLU A 1 315 ? 9.232 -6.705 21.676 1.00 98.44 315 GLU A N 1
ATOM 2524 C CA . GLU A 1 315 ? 10.541 -6.162 22.022 1.00 98.44 315 GLU A CA 1
ATOM 2525 C C . GLU A 1 315 ? 11.043 -5.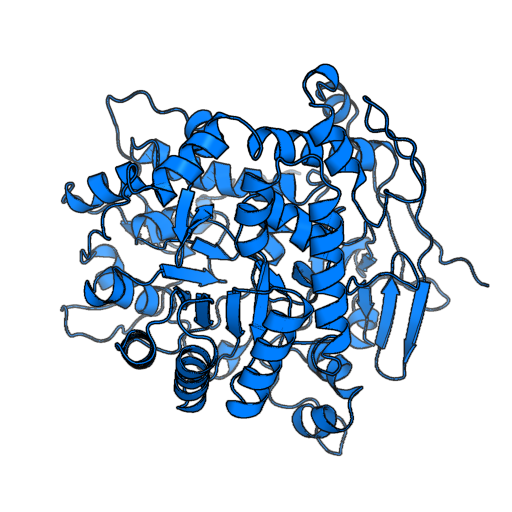160 20.977 1.00 98.44 315 GLU A C 1
ATOM 2527 O O . GLU A 1 315 ? 11.453 -4.061 21.348 1.00 98.44 315 GLU A O 1
ATOM 2532 N N . THR A 1 316 ? 10.941 -5.473 19.681 1.00 98.69 316 THR A N 1
ATOM 2533 C CA . THR A 1 316 ? 11.298 -4.542 18.603 1.00 98.69 316 THR A CA 1
ATOM 2534 C C . THR A 1 316 ? 10.465 -3.268 18.683 1.00 98.69 316 THR A C 1
ATOM 2536 O O . THR A 1 316 ? 11.021 -2.172 18.623 1.00 98.69 316 THR A O 1
ATOM 2539 N N . ALA A 1 317 ? 9.143 -3.376 18.868 1.00 98.62 317 ALA A N 1
ATOM 2540 C CA . ALA A 1 317 ? 8.271 -2.206 18.988 1.00 98.62 317 ALA A CA 1
ATOM 2541 C C . ALA A 1 317 ? 8.653 -1.333 20.194 1.00 98.62 317 ALA A C 1
ATOM 2543 O O . ALA A 1 317 ? 8.770 -0.110 20.073 1.00 98.62 317 ALA A O 1
ATOM 2544 N N . LYS A 1 318 ? 8.917 -1.963 21.344 1.00 98.75 318 LYS A N 1
ATOM 2545 C CA . LYS A 1 318 ? 9.370 -1.285 22.561 1.00 98.75 318 LYS A CA 1
ATOM 2546 C C . LYS A 1 318 ? 10.709 -0.580 22.353 1.00 98.75 318 LYS A C 1
ATOM 2548 O O . LYS A 1 318 ? 10.833 0.600 22.677 1.00 98.75 318 LYS A O 1
ATOM 2553 N N . LYS A 1 319 ? 11.699 -1.264 21.777 1.00 98.69 319 LYS A N 1
ATOM 2554 C CA . LYS A 1 319 ? 13.030 -0.698 21.522 1.00 98.69 319 LYS A CA 1
ATOM 2555 C C . LYS A 1 319 ? 12.985 0.435 20.495 1.00 98.69 319 LYS A C 1
ATOM 2557 O O . LYS A 1 319 ? 13.653 1.447 20.691 1.00 98.69 319 LYS A O 1
ATOM 2562 N N . LEU A 1 320 ? 12.151 0.337 19.454 1.00 98.62 320 LEU A N 1
ATOM 2563 C CA . LEU A 1 320 ? 11.901 1.450 18.530 1.00 98.62 320 LEU A CA 1
ATOM 2564 C C . LEU A 1 320 ? 11.358 2.676 19.267 1.00 98.62 320 LEU A C 1
ATOM 2566 O O . LEU A 1 320 ? 11.891 3.774 19.095 1.00 98.62 320 LEU A O 1
ATOM 2570 N N . ARG A 1 321 ? 10.329 2.490 20.107 1.00 98.38 321 ARG A N 1
ATOM 2571 C CA . ARG A 1 321 ? 9.740 3.575 20.899 1.00 98.38 321 ARG A CA 1
ATOM 2572 C C . ARG A 1 321 ? 10.770 4.197 21.840 1.00 98.38 321 ARG A C 1
ATOM 2574 O O . ARG A 1 321 ? 10.885 5.416 21.876 1.00 98.38 321 ARG A O 1
ATOM 2581 N N . GLN A 1 322 ? 11.567 3.390 22.536 1.00 98.25 322 GLN A N 1
ATOM 2582 C CA . GLN A 1 322 ? 12.637 3.873 23.418 1.00 98.25 322 GLN A CA 1
ATOM 2583 C C . GLN A 1 322 ? 13.731 4.637 22.658 1.00 98.25 322 GLN A C 1
ATOM 2585 O O . GLN A 1 322 ? 14.224 5.654 23.140 1.00 98.25 322 GLN A O 1
ATOM 2590 N N . LYS A 1 323 ? 14.122 4.159 21.469 1.00 98.25 323 LYS A N 1
ATOM 2591 C CA . LYS A 1 323 ? 15.262 4.706 20.723 1.00 98.25 323 LYS A CA 1
ATOM 2592 C C . LYS A 1 323 ? 14.918 5.944 19.900 1.00 98.25 323 LYS A C 1
ATOM 2594 O O . LYS A 1 323 ? 15.737 6.857 19.811 1.00 98.25 323 LYS A O 1
ATOM 2599 N N . LEU A 1 324 ? 13.751 5.955 19.258 1.00 97.81 324 LEU A N 1
ATOM 2600 C CA . LEU A 1 324 ? 13.343 6.989 18.298 1.00 97.81 324 LEU A CA 1
ATOM 2601 C C . LEU A 1 324 ? 12.177 7.854 18.810 1.00 97.81 324 LEU A C 1
ATOM 2603 O O . LEU A 1 324 ? 11.931 8.933 18.262 1.00 97.81 324 LEU A O 1
ATOM 2607 N N . GLY A 1 325 ? 11.515 7.442 19.895 1.00 96.88 325 GLY A N 1
ATOM 2608 C CA . GLY A 1 325 ? 10.490 8.221 20.586 1.00 96.88 325 GLY A CA 1
ATOM 2609 C C . GLY A 1 325 ? 9.286 8.556 19.711 1.00 96.88 325 GLY A C 1
ATOM 2610 O O . GLY A 1 325 ? 8.975 7.883 18.730 1.00 96.88 325 GLY A O 1
ATOM 2611 N N . GLU A 1 326 ? 8.630 9.669 20.035 1.00 96.44 326 GLU A N 1
ATOM 2612 C CA . GLU A 1 326 ? 7.448 10.153 19.313 1.00 96.44 326 GLU A CA 1
ATOM 2613 C C . GLU A 1 326 ? 7.727 10.724 17.916 1.00 96.44 326 GLU A C 1
ATOM 2615 O O . GLU A 1 326 ? 6.790 11.112 17.212 1.00 96.44 326 GLU A O 1
ATOM 2620 N N . LYS A 1 327 ? 8.992 10.757 17.483 1.00 96.38 327 LYS A N 1
ATOM 2621 C CA . LYS A 1 327 ? 9.391 11.275 16.164 1.00 96.38 327 LYS A CA 1
ATOM 2622 C C . LYS A 1 327 ? 8.983 10.348 15.021 1.00 96.38 327 LYS A C 1
ATOM 2624 O O . LYS A 1 327 ? 8.931 10.791 13.874 1.00 96.38 327 LYS A O 1
ATOM 2629 N N . ILE A 1 328 ? 8.709 9.082 15.329 1.00 98.31 328 ILE A N 1
ATOM 2630 C CA . ILE A 1 328 ? 8.298 8.077 14.354 1.00 98.31 328 ILE A CA 1
ATOM 2631 C C . ILE A 1 328 ? 6.863 7.610 14.596 1.00 98.31 328 ILE A C 1
ATOM 2633 O O . ILE A 1 328 ? 6.296 7.803 15.675 1.00 98.31 328 ILE A O 1
ATOM 2637 N N . GLU A 1 329 ? 6.291 6.983 13.575 1.00 98.75 329 GLU A N 1
ATOM 2638 C CA . GLU A 1 329 ? 5.114 6.133 13.697 1.00 98.75 329 GLU A CA 1
ATOM 2639 C C . GLU A 1 329 ? 5.516 4.664 13.584 1.00 98.75 329 GLU A C 1
ATOM 2641 O O . GLU A 1 329 ? 6.301 4.295 12.703 1.00 98.75 329 GLU A O 1
ATOM 2646 N N . ILE A 1 330 ? 4.949 3.833 14.453 1.00 98.88 330 ILE A N 1
ATOM 2647 C CA . ILE A 1 330 ? 5.196 2.394 14.504 1.00 98.88 330 ILE A CA 1
ATOM 2648 C C . ILE A 1 330 ? 3.912 1.670 14.111 1.00 98.88 330 ILE A C 1
ATOM 2650 O O . ILE A 1 330 ? 2.895 1.762 14.795 1.00 98.88 330 ILE A O 1
ATOM 2654 N N . PHE A 1 331 ? 3.975 0.923 13.017 1.00 98.81 331 PHE A N 1
ATOM 2655 C CA . PHE A 1 331 ? 2.927 0.011 12.581 1.00 98.81 331 PHE A CA 1
ATOM 2656 C C . PHE A 1 331 ? 3.399 -1.424 12.784 1.00 98.81 331 PHE A C 1
ATOM 2658 O O . PHE A 1 331 ? 4.559 -1.739 12.522 1.00 98.81 331 PHE A O 1
ATOM 2665 N N . VAL A 1 332 ? 2.512 -2.311 13.216 1.00 98.56 332 VAL A N 1
ATOM 2666 C CA . VAL A 1 332 ? 2.862 -3.717 13.445 1.00 98.56 332 VAL A CA 1
ATOM 2667 C C . VAL A 1 332 ? 1.871 -4.607 12.726 1.00 98.56 332 VAL A C 1
ATOM 2669 O O . VAL A 1 332 ? 0.663 -4.418 12.846 1.00 98.56 332 VAL A O 1
ATOM 2672 N N . GLY A 1 333 ? 2.383 -5.565 11.959 1.00 94.31 333 GLY A N 1
ATOM 2673 C CA . GLY A 1 333 ? 1.577 -6.696 11.541 1.00 94.31 333 GLY A CA 1
ATOM 2674 C C . GLY A 1 333 ? 2.202 -7.568 10.450 1.00 94.31 333 GLY A C 1
ATOM 2675 O O . GLY A 1 333 ? 3.129 -7.144 9.750 1.00 94.31 333 GLY A O 1
ATOM 2676 N N . GLN A 1 334 ? 1.641 -8.751 10.213 1.00 93.75 334 GLN A N 1
ATOM 2677 C CA . GLN A 1 334 ? 0.301 -9.156 10.668 1.00 93.75 334 GLN A CA 1
ATOM 2678 C C . GLN A 1 334 ? 0.215 -9.435 12.176 1.00 93.75 334 GLN A C 1
ATOM 2680 O O . GLN A 1 334 ? 1.103 -10.062 12.740 1.00 93.75 334 GLN A O 1
ATOM 2685 N N . ILE A 1 335 ? -0.830 -8.914 12.823 1.00 95.75 335 ILE A N 1
ATOM 2686 C CA . ILE A 1 335 ? -1.133 -9.209 14.227 1.00 95.75 335 ILE A CA 1
ATOM 2687 C C . ILE A 1 335 ? -1.653 -10.639 14.337 1.00 95.75 335 ILE A C 1
ATOM 2689 O O . ILE A 1 335 ? -2.483 -11.041 13.524 1.00 95.75 335 ILE A O 1
ATOM 2693 N N . ALA A 1 336 ? -1.138 -11.374 15.322 1.00 91.88 336 ALA A N 1
ATOM 2694 C CA . ALA A 1 336 ? -1.481 -12.772 15.553 1.00 91.88 336 ALA A CA 1
ATOM 2695 C C . ALA A 1 336 ? -2.820 -12.937 16.279 1.00 91.88 336 ALA A C 1
ATOM 2697 O O . ALA A 1 336 ? -3.614 -13.780 15.888 1.00 91.88 336 ALA A O 1
ATOM 2698 N N . ASP A 1 337 ? -3.052 -12.144 17.328 1.00 92.38 337 ASP A N 1
ATOM 2699 C CA . ASP A 1 337 ? -4.259 -12.211 18.149 1.00 92.38 337 ASP A CA 1
ATOM 2700 C C . ASP A 1 337 ? -4.489 -10.908 18.947 1.00 92.38 337 ASP A C 1
ATOM 2702 O O . ASP A 1 337 ? -3.709 -9.942 18.906 1.00 92.38 337 ASP A O 1
ATOM 2706 N N . LYS A 1 338 ? -5.579 -10.893 19.722 1.00 94.56 338 LYS A N 1
ATOM 2707 C CA . LYS A 1 338 ? -5.929 -9.798 20.633 1.00 94.56 338 LYS A CA 1
ATOM 2708 C C . LYS A 1 338 ? -4.892 -9.576 21.739 1.00 94.56 338 LYS A C 1
ATOM 2710 O O . LYS A 1 338 ? -4.630 -8.424 22.080 1.00 94.56 338 LYS A O 1
ATOM 2715 N N . ALA A 1 339 ? -4.271 -10.622 22.281 1.00 95.31 339 ALA A N 1
ATOM 2716 C CA . ALA A 1 339 ? -3.302 -10.488 23.370 1.00 95.31 339 ALA A CA 1
ATOM 2717 C C . ALA A 1 339 ? -2.036 -9.738 22.916 1.00 95.31 339 ALA A C 1
ATOM 2719 O O . ALA A 1 339 ? -1.569 -8.811 23.588 1.00 95.31 339 ALA A O 1
ATOM 2720 N N . GLN A 1 340 ? -1.520 -10.071 21.732 1.00 96.75 340 GLN A N 1
ATOM 2721 C CA . GLN A 1 340 ? -0.414 -9.360 21.104 1.00 96.75 340 GLN A CA 1
ATOM 2722 C C . GLN A 1 340 ? -0.786 -7.893 20.852 1.00 96.75 340 GLN A C 1
ATOM 2724 O O . GLN A 1 340 ? -0.009 -6.992 21.184 1.00 96.75 340 GLN A O 1
ATOM 2729 N N . ALA A 1 341 ? -1.989 -7.636 20.326 1.00 97.69 341 ALA A N 1
ATOM 2730 C CA . ALA A 1 341 ? -2.487 -6.282 20.096 1.00 97.69 341 ALA A CA 1
ATOM 2731 C C . ALA A 1 341 ? -2.549 -5.454 21.392 1.00 97.69 341 ALA A C 1
ATOM 2733 O O . ALA A 1 341 ? -2.054 -4.326 21.428 1.00 97.69 341 ALA A O 1
ATOM 2734 N N . GLU A 1 342 ? -3.100 -6.018 22.471 1.00 97.81 342 GLU A N 1
ATOM 2735 C CA . GLU A 1 342 ? -3.194 -5.366 23.782 1.00 97.81 342 GLU A CA 1
ATOM 2736 C C . GLU A 1 342 ? -1.822 -5.019 24.358 1.00 97.81 342 GLU A C 1
ATOM 2738 O O . GLU A 1 342 ? -1.646 -3.951 24.955 1.00 97.81 342 GLU A O 1
ATOM 2743 N N . ARG A 1 343 ? -0.825 -5.888 24.158 1.00 98.00 343 ARG A N 1
ATOM 2744 C CA . ARG A 1 343 ? 0.542 -5.621 24.608 1.00 98.00 343 ARG A CA 1
ATOM 2745 C C . ARG A 1 343 ? 1.187 -4.467 23.840 1.00 98.00 343 ARG A C 1
ATOM 2747 O O . ARG A 1 343 ? 1.909 -3.673 24.450 1.00 98.00 343 ARG A O 1
ATOM 2754 N N . LEU A 1 344 ? 0.935 -4.366 22.534 1.00 98.38 344 LEU A N 1
ATOM 2755 C CA . LEU A 1 344 ? 1.503 -3.342 21.647 1.00 98.38 344 LEU A CA 1
ATOM 2756 C C . LEU A 1 344 ? 0.940 -1.933 21.896 1.00 98.38 344 LEU A C 1
ATOM 2758 O O . LEU A 1 344 ? 1.610 -0.944 21.596 1.00 98.38 344 LEU A O 1
ATOM 2762 N N . ILE A 1 345 ? -0.261 -1.822 22.465 1.00 98.19 345 ILE A N 1
ATOM 2763 C CA . ILE A 1 345 ? -0.883 -0.528 22.800 1.00 98.19 345 ILE A CA 1
ATOM 2764 C C . ILE A 1 345 ? -0.610 -0.066 24.239 1.00 98.19 345 ILE A C 1
ATOM 2766 O O . ILE A 1 345 ? -1.139 0.956 24.672 1.00 98.19 345 ILE A O 1
ATOM 2770 N N . GLN A 1 346 ? 0.212 -0.791 25.001 1.00 97.81 346 GLN A N 1
ATOM 2771 C CA . GLN A 1 346 ? 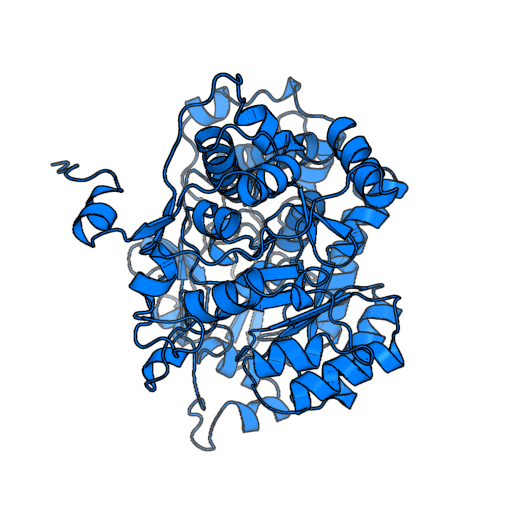0.614 -0.360 26.342 1.00 97.81 346 GLN A CA 1
ATOM 2772 C C . GLN A 1 346 ? 1.465 0.909 26.289 1.00 97.81 346 GLN A C 1
ATOM 2774 O O . GLN A 1 346 ? 2.169 1.159 25.311 1.00 97.81 346 GLN A O 1
ATOM 2779 N N . LYS A 1 347 ? 1.442 1.688 27.378 1.00 95.25 347 LYS A N 1
ATOM 2780 C CA . LYS A 1 347 ? 2.089 3.010 27.476 1.00 95.25 347 LYS A CA 1
ATOM 2781 C C . LYS A 1 347 ? 3.586 3.015 27.138 1.00 95.25 347 LYS A C 1
ATOM 2783 O O . LYS A 1 347 ? 4.086 4.028 26.664 1.00 95.25 347 LYS A O 1
ATOM 2788 N N . ASP A 1 348 ? 4.297 1.912 27.371 1.00 95.62 348 ASP A N 1
ATOM 2789 C CA . ASP A 1 348 ? 5.732 1.785 27.084 1.00 95.62 348 ASP A CA 1
ATOM 2790 C C . ASP A 1 348 ? 6.053 1.503 25.602 1.00 95.62 348 ASP A C 1
ATOM 2792 O O . ASP A 1 348 ? 7.224 1.531 25.223 1.00 95.62 348 ASP A O 1
ATOM 2796 N N . ILE A 1 349 ? 5.037 1.236 24.770 1.00 97.19 349 ILE A N 1
ATOM 2797 C CA . ILE A 1 349 ? 5.176 0.941 23.335 1.00 97.19 349 ILE A CA 1
ATOM 2798 C C . ILE A 1 349 ? 4.341 1.907 22.486 1.00 97.19 349 ILE A C 1
ATOM 2800 O O . ILE A 1 349 ? 4.897 2.570 21.609 1.00 97.19 349 ILE A O 1
ATOM 2804 N N . LEU A 1 350 ? 3.029 1.979 22.745 1.00 97.38 350 LEU A N 1
ATOM 2805 C CA . LEU A 1 350 ? 2.040 2.803 22.039 1.00 97.38 350 LEU A CA 1
ATOM 2806 C C . LEU A 1 350 ? 2.220 2.772 20.515 1.00 97.38 350 LEU A C 1
ATOM 2808 O O . LEU A 1 350 ? 2.639 3.758 19.908 1.00 97.38 350 LEU A O 1
ATOM 2812 N N . VAL A 1 351 ? 1.942 1.631 19.881 1.00 98.50 351 VAL A N 1
ATOM 2813 C CA . VAL A 1 351 ? 1.961 1.564 18.410 1.00 98.50 351 VAL A CA 1
ATOM 2814 C C . VAL A 1 351 ? 0.852 2.419 17.791 1.00 98.50 351 VAL A C 1
ATOM 2816 O O . VAL A 1 351 ? -0.252 2.545 18.325 1.00 98.50 351 VAL A O 1
ATOM 2819 N N . ASP A 1 352 ? 1.144 2.984 16.624 1.00 98.75 352 ASP A N 1
ATOM 2820 C CA . ASP A 1 352 ? 0.270 3.907 15.899 1.00 98.75 352 ASP A CA 1
ATOM 2821 C C . ASP A 1 352 ? -0.750 3.171 15.017 1.00 98.75 352 ASP A C 1
ATOM 2823 O O . ASP A 1 352 ? -1.844 3.680 14.745 1.00 98.75 352 ASP A O 1
ATOM 2827 N N . GLY A 1 353 ? -0.428 1.946 14.596 1.00 98.62 353 GLY A N 1
ATOM 2828 C CA . GLY A 1 353 ? -1.366 1.099 13.872 1.00 98.62 353 GLY A CA 1
ATOM 2829 C C . GLY A 1 353 ? -1.068 -0.393 13.953 1.00 98.62 353 GLY A C 1
ATOM 2830 O O . GLY A 1 353 ? 0.080 -0.827 14.038 1.00 98.62 353 GLY A O 1
ATOM 2831 N N . LEU A 1 354 ? -2.141 -1.167 13.880 1.00 98.56 354 LEU A N 1
ATOM 2832 C CA . LEU A 1 354 ? -2.170 -2.622 13.895 1.00 98.56 354 LEU A CA 1
ATOM 2833 C C . LEU A 1 354 ? -2.697 -3.100 12.539 1.00 98.56 354 LEU A C 1
ATOM 2835 O O . LEU A 1 354 ? -3.732 -2.620 12.070 1.00 98.56 354 LEU A O 1
ATOM 2839 N N . ILE A 1 355 ? -1.965 -4.002 11.889 1.00 98.00 355 ILE A N 1
ATOM 2840 C CA . ILE A 1 355 ? -2.277 -4.506 10.549 1.00 98.00 355 ILE A CA 1
ATOM 2841 C C . ILE A 1 355 ? -2.713 -5.969 10.653 1.00 98.00 355 ILE A C 1
ATOM 2843 O O . ILE A 1 355 ? -1.964 -6.805 11.149 1.00 98.00 355 ILE A O 1
ATOM 2847 N N . PHE A 1 356 ? -3.895 -6.281 10.134 1.00 95.12 356 PHE A N 1
ATOM 2848 C CA . PHE A 1 356 ? -4.529 -7.599 10.165 1.00 95.12 356 PHE A CA 1
ATOM 2849 C C . PHE A 1 356 ? -4.645 -8.179 8.757 1.00 95.12 356 PHE A C 1
ATOM 2851 O O . PHE A 1 356 ? -4.756 -7.430 7.785 1.00 95.12 356 PHE A O 1
ATOM 2858 N N . GLY A 1 357 ? -4.646 -9.508 8.649 1.00 88.62 357 GLY A N 1
ATOM 2859 C CA . GLY A 1 357 ? -4.790 -10.209 7.369 1.00 88.62 357 GLY A CA 1
ATOM 2860 C C . GLY A 1 357 ? -3.783 -11.336 7.166 1.00 88.62 357 GLY A C 1
ATOM 2861 O O . GLY A 1 357 ? -3.098 -11.401 6.144 1.00 88.62 357 GLY A O 1
ATOM 2862 N N . HIS A 1 358 ? -3.660 -12.215 8.157 1.00 82.44 358 HIS A N 1
ATOM 2863 C CA . HIS A 1 358 ? -2.854 -13.423 8.036 1.00 82.44 358 HIS A CA 1
ATOM 2864 C C . HIS A 1 358 ? -3.625 -14.487 7.231 1.00 82.44 358 HIS A C 1
ATOM 2866 O O . HIS A 1 358 ? -4.835 -14.623 7.380 1.00 82.44 358 HIS A O 1
ATOM 2872 N N . GLY A 1 359 ? -2.969 -15.177 6.293 1.00 74.12 359 GLY A N 1
ATOM 2873 C CA . GLY A 1 359 ? -3.614 -16.179 5.426 1.00 74.12 359 GLY A CA 1
ATOM 2874 C C . GLY A 1 359 ? -4.499 -15.636 4.287 1.00 74.12 359 GLY A C 1
ATOM 2875 O O . GLY A 1 359 ? -4.629 -16.288 3.257 1.00 74.12 359 GLY A O 1
ATOM 2876 N N . GLY A 1 360 ? -5.046 -14.418 4.389 1.00 72.19 360 GLY A N 1
ATOM 2877 C CA . GLY A 1 360 ? -5.973 -13.852 3.389 1.00 72.19 360 GLY A CA 1
ATOM 2878 C C . GLY A 1 360 ? -5.339 -13.333 2.083 1.00 72.19 360 GLY A C 1
ATOM 2879 O O . GLY A 1 360 ? -6.032 -12.817 1.201 1.00 72.19 360 GLY A O 1
ATOM 2880 N N . GLY A 1 361 ? -4.013 -13.385 1.942 1.00 76.12 361 GLY A N 1
ATOM 2881 C CA . GLY A 1 361 ? -3.303 -12.881 0.762 1.00 76.12 361 GLY A CA 1
ATOM 2882 C C . GLY A 1 361 ? -3.409 -13.813 -0.451 1.00 76.12 361 GLY A C 1
ATOM 2883 O O . GLY A 1 361 ? -3.295 -15.023 -0.316 1.00 76.12 361 GLY A O 1
ATOM 2884 N N . GLN A 1 362 ? -3.516 -13.268 -1.672 1.00 78.69 362 GLN A N 1
ATOM 2885 C CA . GLN A 1 362 ? -3.679 -14.090 -2.893 1.00 78.69 362 GLN A CA 1
ATOM 2886 C C . GLN A 1 362 ? -2.555 -15.109 -3.146 1.00 78.69 362 GLN A C 1
ATOM 2888 O O . GLN A 1 362 ? -2.782 -16.144 -3.773 1.00 78.69 362 GLN A O 1
ATOM 2893 N N . GLN A 1 363 ? -1.340 -14.791 -2.696 1.00 84.94 363 GLN A N 1
ATOM 2894 C CA . GLN A 1 363 ? -0.157 -15.642 -2.845 1.00 84.94 363 GLN A CA 1
ATOM 2895 C C . GLN A 1 363 ? 0.262 -16.308 -1.533 1.00 84.94 363 GLN A C 1
ATOM 2897 O O . GLN A 1 363 ? 1.333 -16.906 -1.485 1.00 84.94 363 GLN A O 1
ATOM 2902 N N . CYS A 1 364 ? -0.537 -16.167 -0.476 1.00 83.81 364 CYS A N 1
ATOM 2903 C CA . CYS A 1 364 ? -0.268 -16.765 0.823 1.00 83.81 364 CYS A CA 1
ATOM 2904 C C . CYS A 1 364 ? -0.721 -18.226 0.825 1.00 83.81 364 CYS A C 1
ATOM 2906 O O . CYS A 1 364 ? -1.735 -18.569 0.216 1.00 83.81 364 CYS A O 1
ATOM 2908 N N . THR A 1 365 ? 0.049 -19.076 1.493 1.00 85.06 365 THR A N 1
ATOM 2909 C CA . THR A 1 365 ? -0.267 -20.495 1.683 1.00 85.06 365 THR A CA 1
ATOM 2910 C C . THR A 1 365 ? -0.158 -20.926 3.145 1.00 85.06 365 THR A C 1
ATOM 2912 O O . THR A 1 365 ? -0.243 -22.118 3.412 1.00 85.06 365 THR A O 1
ATOM 2915 N N . SER A 1 366 ? -0.017 -19.992 4.096 1.00 83.00 366 SER A N 1
ATOM 2916 C CA . SER A 1 366 ? 0.132 -20.294 5.532 1.00 83.00 366 SER A CA 1
ATOM 2917 C C . SER A 1 366 ? -0.993 -21.189 6.077 1.00 83.00 366 SER A C 1
ATOM 2919 O O . SER A 1 366 ? -0.740 -22.080 6.879 1.00 83.00 366 SER A O 1
ATOM 2921 N N . ALA A 1 367 ? -2.223 -21.026 5.577 1.00 82.19 367 ALA A N 1
ATOM 2922 C CA . ALA A 1 367 ? -3.376 -21.824 6.002 1.00 82.19 367 ALA A CA 1
ATOM 2923 C C . ALA A 1 367 ? -3.332 -23.302 5.554 1.00 82.19 367 ALA A C 1
ATOM 2925 O O . ALA A 1 367 ? -4.035 -24.130 6.126 1.00 82.19 367 ALA A O 1
ATOM 2926 N N . ILE A 1 368 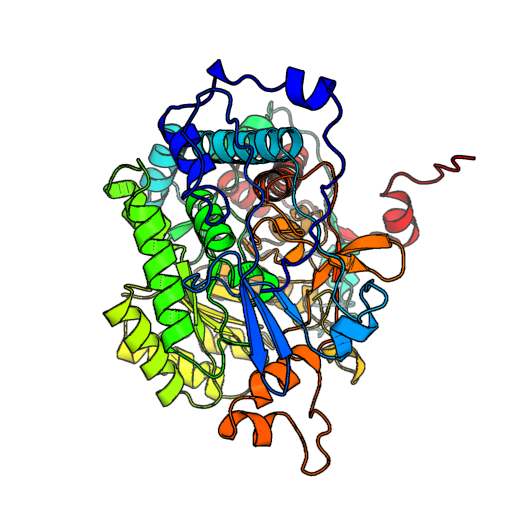? -2.496 -23.670 4.569 1.00 82.56 368 ILE A N 1
ATOM 2927 C CA . ILE A 1 368 ? -2.403 -25.061 4.077 1.00 82.56 368 ILE A CA 1
ATOM 2928 C C . ILE A 1 368 ? -1.941 -26.018 5.187 1.00 82.56 368 ILE A C 1
ATOM 2930 O O . ILE A 1 368 ? -2.331 -27.181 5.189 1.00 82.56 368 ILE A O 1
ATOM 2934 N N . ASN A 1 369 ? -1.179 -25.525 6.166 1.00 79.38 369 ASN A N 1
ATOM 2935 C CA . ASN A 1 369 ? -0.681 -26.323 7.289 1.00 79.38 369 ASN A CA 1
ATOM 2936 C C . ASN A 1 369 ? -1.711 -26.507 8.426 1.00 79.38 369 ASN A C 1
ATOM 2938 O O . ASN A 1 369 ? -1.332 -26.887 9.529 1.00 79.38 369 ASN A O 1
ATOM 2942 N N . GLY A 1 370 ? -2.997 -26.224 8.185 1.00 81.38 370 GLY A N 1
ATOM 2943 C CA . GLY A 1 370 ? -4.080 -26.417 9.161 1.00 81.38 370 GLY A CA 1
ATOM 2944 C C . GLY A 1 370 ? -4.401 -25.195 10.028 1.00 81.38 370 GLY A C 1
ATOM 2945 O O . GLY A 1 370 ? -5.218 -25.286 10.938 1.00 81.38 370 GLY A O 1
ATOM 2946 N N . MET A 1 371 ? -3.787 -24.045 9.750 1.00 87.19 371 MET A N 1
ATOM 2947 C CA . MET A 1 371 ? -4.098 -22.783 10.420 1.00 87.19 371 MET A CA 1
ATOM 2948 C C . MET A 1 371 ? -5.348 -22.128 9.812 1.00 87.19 371 MET A C 1
ATOM 2950 O O . MET A 1 371 ? -5.458 -22.001 8.592 1.00 87.19 371 MET A O 1
ATOM 2954 N N . ALA A 1 372 ? -6.262 -21.652 10.658 1.00 85.94 372 ALA A N 1
ATOM 2955 C CA . ALA A 1 372 ? -7.466 -20.952 10.219 1.00 85.94 372 ALA A CA 1
ATOM 2956 C C . ALA A 1 372 ? -7.201 -19.473 9.860 1.00 85.94 372 ALA A C 1
ATOM 2958 O O . ALA A 1 372 ? -6.271 -18.846 10.367 1.00 85.94 372 ALA A O 1
ATOM 2959 N N . ILE A 1 373 ? -8.027 -18.897 8.980 1.00 85.94 373 ILE A N 1
ATOM 2960 C CA . ILE A 1 373 ? -7.942 -17.480 8.590 1.00 85.94 373 ILE A CA 1
ATOM 2961 C C . ILE A 1 373 ? -8.877 -16.658 9.488 1.00 85.94 373 ILE A C 1
ATOM 2963 O O . ILE A 1 373 ? -10.060 -16.515 9.204 1.00 85.94 373 ILE A O 1
ATOM 2967 N N . THR A 1 374 ? -8.340 -16.056 10.545 1.00 90.31 374 THR A N 1
ATOM 2968 C CA . THR A 1 374 ? -9.107 -15.381 11.616 1.00 90.31 374 THR A CA 1
ATOM 2969 C C . THR A 1 374 ? -9.339 -13.884 11.383 1.00 90.31 374 THR A C 1
ATOM 2971 O O . THR A 1 374 ? -9.759 -13.157 12.275 1.00 90.31 374 THR A O 1
ATOM 2974 N N . THR A 1 375 ? -9.116 -13.370 10.167 1.00 91.69 375 THR A N 1
ATOM 2975 C CA . THR A 1 375 ? -9.095 -11.910 9.923 1.00 91.69 375 THR A CA 1
ATOM 2976 C C . THR A 1 375 ? -10.391 -11.195 10.329 1.00 91.69 375 THR A C 1
ATOM 2978 O O . THR A 1 375 ? -10.324 -10.067 10.821 1.00 91.69 375 THR A O 1
ATOM 2981 N N . LEU A 1 376 ? -11.565 -11.810 10.116 1.00 92.88 376 LEU A N 1
ATOM 2982 C CA . LEU A 1 376 ? -12.836 -11.220 10.554 1.00 92.88 376 LEU A CA 1
ATOM 2983 C C . LEU A 1 376 ? -12.907 -11.149 12.085 1.00 92.88 376 LEU A C 1
ATOM 2985 O O . LEU A 1 376 ? -13.232 -10.088 12.615 1.00 92.88 376 LEU A O 1
ATOM 2989 N N . GLU A 1 377 ? -12.586 -12.252 12.763 1.00 93.50 377 GLU A N 1
ATOM 2990 C CA . GLU A 1 377 ? -12.570 -12.374 14.223 1.00 93.50 377 GLU A CA 1
ATOM 2991 C C . GLU A 1 377 ? -11.630 -11.343 14.858 1.00 93.50 377 GLU A C 1
ATOM 2993 O O . GLU A 1 377 ? -12.061 -10.537 15.687 1.00 93.50 377 GLU A O 1
ATOM 2998 N N . ASP A 1 378 ? -10.375 -11.300 14.407 1.00 93.56 378 ASP A N 1
ATOM 2999 C CA . ASP A 1 378 ? -9.351 -10.427 14.975 1.00 93.56 378 ASP A CA 1
ATOM 3000 C C . ASP A 1 378 ? -9.769 -8.962 14.873 1.00 93.56 378 ASP A C 1
ATOM 3002 O O . ASP A 1 378 ? -9.806 -8.232 15.864 1.00 93.56 378 ASP A O 1
ATOM 3006 N N . VAL A 1 379 ? -10.172 -8.523 13.680 1.00 94.50 379 VAL A N 1
ATOM 3007 C CA . VAL A 1 379 ? -10.570 -7.130 13.438 1.00 94.50 379 VAL A CA 1
ATOM 3008 C C . VAL A 1 379 ? -11.845 -6.787 14.193 1.00 94.50 379 VAL A C 1
ATOM 3010 O O . VAL A 1 379 ? -11.963 -5.680 14.728 1.00 94.50 379 VAL A O 1
ATOM 3013 N N . TYR A 1 380 ? -12.800 -7.714 14.259 1.00 95.06 380 TYR A N 1
ATOM 3014 C CA . TYR A 1 380 ? -14.017 -7.528 15.034 1.00 95.06 380 TYR A CA 1
ATOM 3015 C C . TYR A 1 380 ? -13.687 -7.300 16.513 1.00 95.06 380 TYR A C 1
ATOM 3017 O O . TYR A 1 380 ? -14.082 -6.277 17.074 1.00 95.06 380 TYR A O 1
ATOM 3025 N N . SER A 1 381 ? -12.846 -8.155 17.102 1.00 94.50 381 SER A N 1
ATOM 3026 C CA . SER A 1 381 ? -12.446 -8.055 18.509 1.00 94.50 381 SER A CA 1
ATOM 3027 C C . SER A 1 381 ? -11.781 -6.712 18.858 1.00 94.50 381 SER A C 1
ATOM 3029 O O . SER A 1 381 ? -12.004 -6.179 19.950 1.00 94.50 381 SER A O 1
ATOM 3031 N N . MET A 1 382 ? -11.018 -6.131 17.922 1.00 96.19 382 MET A N 1
ATOM 3032 C CA . MET A 1 382 ? -10.373 -4.820 18.074 1.00 96.19 382 MET A CA 1
ATOM 3033 C C . MET A 1 382 ? -11.351 -3.662 17.905 1.00 96.19 382 MET A C 1
ATOM 3035 O O . MET A 1 382 ? -11.313 -2.685 18.647 1.00 96.19 382 MET A O 1
ATOM 3039 N N . THR A 1 383 ? -12.221 -3.741 16.898 1.00 95.94 383 THR A N 1
ATOM 3040 C CA . THR A 1 383 ? -13.146 -2.651 16.558 1.00 95.94 383 THR A CA 1
ATOM 3041 C C . THR A 1 383 ? -14.307 -2.524 17.539 1.00 95.94 383 THR A C 1
ATOM 3043 O O . THR A 1 383 ? -14.923 -1.457 17.591 1.00 95.94 383 THR A O 1
ATOM 3046 N N . THR A 1 384 ? -14.573 -3.564 18.338 1.00 95.31 384 THR A N 1
ATOM 3047 C CA . THR A 1 384 ? -15.525 -3.545 19.461 1.00 95.31 384 THR A CA 1
ATOM 3048 C C . THR A 1 384 ? -14.921 -3.116 20.800 1.00 95.31 384 THR A C 1
ATOM 3050 O O . THR A 1 384 ? -15.660 -2.933 21.765 1.00 95.31 384 THR A O 1
ATOM 3053 N N . ASP A 1 385 ? -13.601 -2.950 20.888 1.00 95.94 385 ASP A N 1
ATOM 3054 C CA . ASP A 1 385 ? -12.905 -2.696 22.147 1.00 95.94 385 ASP A CA 1
ATOM 3055 C C . ASP A 1 385 ? -12.303 -1.285 22.192 1.00 95.94 385 ASP A C 1
ATOM 3057 O O . ASP A 1 385 ? -11.381 -0.925 21.454 1.00 95.94 385 ASP A O 1
ATOM 3061 N N . LYS A 1 386 ? -12.819 -0.477 23.125 1.00 96.56 386 LYS A N 1
ATOM 3062 C CA . LYS A 1 386 ? -12.485 0.948 23.259 1.00 96.56 386 LYS A CA 1
ATOM 3063 C C . LYS A 1 386 ? -11.002 1.204 23.520 1.00 96.56 386 LYS A C 1
ATOM 3065 O O . LYS A 1 386 ? -10.524 2.294 23.205 1.00 96.56 386 LYS A O 1
ATOM 3070 N N . ARG A 1 387 ? -10.254 0.227 24.051 1.00 96.88 387 ARG A N 1
ATOM 3071 C CA . ARG A 1 387 ? -8.802 0.357 24.273 1.00 96.88 387 ARG A CA 1
ATOM 3072 C C . ARG A 1 387 ? -8.049 0.643 22.971 1.00 96.88 387 ARG A C 1
ATOM 3074 O O . ARG A 1 387 ? -7.027 1.322 22.997 1.00 96.88 387 ARG A O 1
ATOM 3081 N N . PHE A 1 388 ? -8.593 0.222 21.828 1.00 97.31 388 PHE A N 1
ATOM 3082 C CA . PHE A 1 388 ? -7.987 0.423 20.514 1.00 97.31 388 PHE A CA 1
ATOM 3083 C C . PHE A 1 388 ? -8.425 1.714 19.810 1.00 97.31 388 PHE A C 1
ATOM 3085 O O . PHE A 1 388 ? -7.994 1.957 18.684 1.00 97.31 388 PHE A O 1
ATOM 3092 N N . ASN A 1 389 ? -9.252 2.580 20.411 1.00 96.12 389 ASN A N 1
ATOM 3093 C CA . ASN A 1 389 ? -9.745 3.805 19.750 1.00 96.12 389 ASN A CA 1
ATOM 3094 C C . ASN A 1 389 ? -8.635 4.769 19.303 1.00 96.12 389 ASN A C 1
ATOM 3096 O O . ASN A 1 389 ? -8.808 5.479 18.314 1.00 96.12 389 ASN A O 1
ATOM 3100 N N . ASN A 1 390 ? -7.489 4.756 19.987 1.00 95.19 390 ASN A N 1
ATOM 3101 C CA . ASN A 1 390 ? -6.344 5.613 19.669 1.00 95.19 390 ASN A CA 1
ATOM 3102 C C . ASN A 1 390 ? -5.322 4.969 18.719 1.00 95.19 390 ASN A C 1
ATOM 3104 O O . ASN A 1 390 ? -4.371 5.634 18.314 1.00 95.19 390 ASN A O 1
ATOM 3108 N N . THR A 1 391 ? -5.525 3.709 18.334 1.00 97.88 391 THR A N 1
ATOM 3109 C CA . THR A 1 391 ? -4.636 2.958 17.442 1.00 97.88 391 THR A CA 1
ATOM 3110 C C . THR A 1 391 ? -5.372 2.651 16.148 1.00 97.88 391 THR A C 1
ATOM 3112 O O . THR A 1 391 ? -6.532 2.243 16.162 1.00 97.88 391 THR A O 1
ATOM 3115 N N . SER A 1 392 ? -4.727 2.858 15.001 1.00 98.38 392 SER A N 1
ATOM 3116 C CA . SER A 1 392 ? -5.365 2.562 13.713 1.00 98.38 392 SER A CA 1
ATOM 3117 C C . SER A 1 392 ? -5.501 1.064 13.482 1.00 98.38 392 SER A C 1
ATOM 3119 O O . SER A 1 392 ? -4.536 0.327 13.658 1.00 98.38 392 SER A O 1
ATOM 3121 N N . ILE A 1 393 ? -6.674 0.630 13.028 1.00 98.25 393 ILE A N 1
ATOM 3122 C CA . ILE A 1 393 ? -6.936 -0.758 12.641 1.00 98.25 393 ILE A CA 1
ATOM 3123 C C . ILE A 1 393 ? -6.902 -0.835 11.118 1.00 98.25 393 ILE A C 1
ATOM 3125 O O . ILE A 1 393 ? -7.666 -0.151 10.434 1.00 98.25 393 ILE A O 1
ATOM 3129 N N . ILE A 1 394 ? -5.980 -1.632 10.583 1.00 98.12 394 ILE A N 1
ATOM 3130 C CA . ILE A 1 394 ? -5.662 -1.688 9.156 1.00 98.12 394 ILE A CA 1
ATOM 3131 C C . ILE A 1 394 ? -5.838 -3.116 8.648 1.00 98.12 394 ILE A C 1
ATOM 3133 O O . ILE A 1 394 ? -5.378 -4.057 9.281 1.00 98.12 394 ILE A O 1
ATOM 3137 N N . LEU A 1 395 ? -6.451 -3.276 7.478 1.00 95.75 395 LEU A N 1
ATOM 3138 C CA . LEU A 1 395 ? -6.553 -4.563 6.790 1.00 95.75 395 LEU A CA 1
ATOM 3139 C C . LEU A 1 395 ? -5.539 -4.670 5.650 1.00 95.75 395 LEU A C 1
ATOM 3141 O O . LEU A 1 395 ? -5.400 -3.742 4.857 1.00 95.75 395 LEU A O 1
ATOM 3145 N N . GLU A 1 396 ? -4.885 -5.817 5.506 1.00 93.31 396 GLU A N 1
ATOM 3146 C CA . GLU A 1 396 ? -4.038 -6.160 4.364 1.00 93.31 396 GLU A CA 1
ATOM 3147 C C . GLU A 1 396 ? -4.280 -7.606 3.922 1.00 93.31 396 GLU A C 1
ATOM 3149 O O . GLU A 1 396 ? -3.910 -8.545 4.611 1.00 93.31 396 GLU A O 1
ATOM 3154 N N . GLY A 1 397 ? -4.823 -7.798 2.719 1.00 83.75 397 GLY A N 1
ATOM 3155 C CA . GLY A 1 397 ? -5.234 -9.129 2.255 1.00 83.75 397 GLY A CA 1
ATOM 3156 C C . GLY A 1 397 ? -6.664 -9.470 2.681 1.00 83.75 397 GLY A C 1
ATOM 3157 O O . GLY A 1 397 ? -7.256 -8.792 3.514 1.00 83.75 397 GLY A O 1
ATOM 3158 N N . GLY A 1 398 ? -7.281 -10.447 2.015 1.00 76.94 398 GLY A N 1
ATOM 3159 C CA . GLY A 1 398 ? -8.670 -10.869 2.254 1.00 76.94 398 GLY A CA 1
ATOM 3160 C C . GLY A 1 398 ? -9.751 -9.866 1.825 1.00 76.94 398 GLY A C 1
ATOM 3161 O O . GLY A 1 398 ? -10.892 -10.253 1.591 1.00 76.94 398 GLY A O 1
ATOM 3162 N N . VAL A 1 399 ? -9.409 -8.587 1.646 1.00 76.44 399 VAL A N 1
ATOM 3163 C CA . VAL A 1 399 ? -10.338 -7.560 1.167 1.00 76.44 399 VAL A CA 1
ATOM 3164 C C . VAL A 1 399 ? -10.453 -7.649 -0.358 1.00 76.44 399 VAL A C 1
ATOM 3166 O O . VAL A 1 399 ? -9.487 -7.422 -1.093 1.00 76.44 399 VAL A O 1
ATOM 3169 N N . GLY A 1 400 ? -11.640 -8.027 -0.839 1.00 74.62 400 GLY A N 1
ATOM 3170 C CA . GLY A 1 400 ? -11.992 -8.037 -2.261 1.00 74.62 400 GLY A CA 1
ATOM 3171 C C . GLY A 1 400 ? -12.065 -6.628 -2.872 1.00 74.62 400 GLY A C 1
ATOM 3172 O O . GLY A 1 400 ? -11.417 -5.690 -2.419 1.00 74.62 400 GLY A O 1
ATOM 3173 N N . ARG A 1 401 ? -12.878 -6.446 -3.923 1.00 70.56 401 ARG A N 1
ATOM 3174 C CA . ARG A 1 401 ? -13.107 -5.110 -4.524 1.00 70.56 401 ARG A CA 1
ATOM 3175 C C . ARG A 1 401 ? -13.909 -4.176 -3.605 1.00 70.56 401 ARG A C 1
ATOM 3177 O O . ARG A 1 401 ? -13.775 -2.957 -3.690 1.00 70.56 401 ARG A O 1
ATOM 3184 N N . SER A 1 402 ? -14.758 -4.745 -2.749 1.00 71.56 402 SER A N 1
ATOM 3185 C CA . SER A 1 402 ? -15.645 -3.996 -1.860 1.00 71.56 402 SER A CA 1
ATOM 3186 C C . SER A 1 402 ? -14.973 -3.744 -0.515 1.00 71.56 402 SER A C 1
ATOM 3188 O O . SER A 1 402 ? -14.873 -4.641 0.316 1.00 71.56 402 SER A O 1
ATOM 3190 N N . ILE A 1 403 ? -14.542 -2.504 -0.284 1.00 88.94 403 ILE A N 1
ATOM 3191 C CA . ILE A 1 403 ? -13.992 -2.079 1.013 1.00 88.94 403 ILE A CA 1
ATOM 3192 C C . ILE A 1 403 ? -15.082 -1.640 2.005 1.00 88.94 403 ILE A C 1
ATOM 3194 O O . ILE A 1 403 ? -14.783 -1.268 3.135 1.00 88.94 403 ILE A O 1
ATOM 3198 N N . GLY A 1 404 ? -16.353 -1.665 1.589 1.00 92.06 404 GLY A N 1
ATOM 3199 C CA . GLY A 1 404 ? -17.457 -1.109 2.366 1.00 92.06 404 GLY A CA 1
ATOM 3200 C C . GLY A 1 404 ? -17.697 -1.816 3.696 1.00 92.06 404 GLY A C 1
ATOM 3201 O O . GLY A 1 404 ? -17.905 -1.159 4.709 1.00 92.06 404 GLY A O 1
ATOM 3202 N N . VAL A 1 405 ? -17.585 -3.145 3.709 1.00 93.12 405 VAL A N 1
ATOM 3203 C CA . VAL A 1 405 ? -17.718 -3.963 4.925 1.00 93.12 405 VAL A CA 1
ATOM 3204 C C . VAL A 1 405 ? -16.668 -3.566 5.956 1.00 93.12 405 VAL A C 1
ATOM 3206 O O . VAL A 1 405 ? -17.012 -3.291 7.100 1.00 93.12 405 VAL A O 1
ATOM 3209 N N . ALA A 1 406 ? -15.409 -3.426 5.532 1.00 94.56 406 ALA A N 1
ATOM 3210 C CA . ALA A 1 406 ? -14.324 -2.979 6.398 1.00 94.56 406 ALA A CA 1
ATOM 3211 C C . ALA A 1 406 ? -14.616 -1.597 7.011 1.00 94.56 406 ALA A C 1
ATOM 3213 O O . ALA A 1 406 ? -14.430 -1.401 8.211 1.00 94.56 406 ALA A O 1
ATOM 3214 N N . LEU A 1 407 ? -15.135 -0.653 6.215 1.00 95.38 407 LEU A N 1
ATOM 3215 C CA . LEU A 1 407 ? -15.513 0.675 6.710 1.00 95.38 407 LEU A CA 1
ATOM 3216 C C . LEU A 1 407 ? -16.644 0.615 7.745 1.00 95.38 407 LEU A C 1
ATOM 3218 O O . LEU A 1 407 ? -16.559 1.294 8.767 1.00 95.38 407 LEU A O 1
ATOM 3222 N N . VAL A 1 408 ? -17.674 -0.203 7.507 1.00 95.56 408 VAL A N 1
ATOM 3223 C CA . VAL A 1 408 ? -18.807 -0.377 8.436 1.00 95.56 408 VAL A CA 1
ATOM 3224 C C . VAL A 1 408 ? -18.371 -1.055 9.735 1.00 95.56 408 VAL A C 1
ATOM 3226 O O . VAL A 1 408 ? -18.791 -0.632 10.807 1.00 95.56 408 VAL A O 1
ATOM 3229 N N . MET A 1 409 ? -17.478 -2.046 9.662 1.00 94.56 409 MET A N 1
ATOM 3230 C CA . MET A 1 409 ? -16.857 -2.663 10.843 1.00 94.56 409 MET A CA 1
ATOM 3231 C C . MET A 1 409 ? -15.983 -1.680 11.624 1.00 94.56 409 MET A C 1
ATOM 3233 O O . MET A 1 409 ? -15.782 -1.817 12.825 1.00 94.56 409 MET A O 1
ATOM 3237 N N . GLY A 1 410 ? -15.470 -0.657 10.947 1.00 95.38 410 GLY A N 1
ATOM 3238 C CA . GLY A 1 410 ? -14.695 0.396 11.566 1.00 95.38 410 GLY A CA 1
ATOM 3239 C C . GLY A 1 410 ? -13.186 0.271 11.403 1.00 95.38 410 GLY A C 1
ATOM 3240 O O . GLY A 1 410 ? -12.448 0.841 12.210 1.00 95.38 410 GLY A O 1
ATOM 3241 N N . VAL A 1 411 ? -12.742 -0.401 10.349 1.00 96.56 411 VAL A N 1
ATOM 3242 C CA . VAL A 1 411 ? -11.361 -0.378 9.857 1.00 96.56 411 VAL A CA 1
ATOM 3243 C C . VAL A 1 411 ? -11.028 1.016 9.321 1.00 96.56 411 VAL A C 1
ATOM 3245 O O . VAL A 1 411 ? -11.850 1.654 8.663 1.00 96.56 411 VAL A O 1
ATOM 3248 N N . ASP A 1 412 ? -9.818 1.499 9.593 1.00 97.56 412 ASP A N 1
ATOM 3249 C CA . ASP A 1 412 ? -9.391 2.851 9.218 1.00 97.56 412 ASP A CA 1
ATOM 3250 C C . ASP A 1 412 ? -8.703 2.916 7.857 1.00 97.56 412 ASP A C 1
ATOM 3252 O O . ASP A 1 412 ? -8.744 3.961 7.204 1.00 97.56 412 ASP A O 1
ATOM 3256 N N . CYS A 1 413 ? -8.049 1.826 7.447 1.00 97.12 413 CYS A N 1
ATOM 3257 C CA . CYS A 1 413 ? -7.273 1.754 6.214 1.00 97.12 413 CYS A CA 1
ATOM 3258 C C . CYS A 1 413 ? -7.239 0.333 5.634 1.00 97.12 413 CYS A C 1
ATOM 3260 O O . CYS A 1 413 ? -7.188 -0.646 6.377 1.00 97.12 413 CYS A O 1
ATOM 3262 N N . VAL A 1 414 ? -7.197 0.226 4.304 1.00 96.81 414 VAL A N 1
ATOM 3263 C CA . VAL A 1 414 ? -6.951 -1.031 3.581 1.00 96.81 414 VAL A CA 1
ATOM 3264 C C . VAL A 1 414 ? -5.666 -0.928 2.757 1.00 96.81 414 VAL A C 1
ATOM 3266 O O . VAL A 1 414 ? -5.546 -0.072 1.879 1.00 96.81 414 VAL A O 1
ATOM 3269 N N . LEU A 1 415 ? -4.713 -1.830 2.983 1.00 96.19 415 LEU A N 1
ATOM 3270 C CA . LEU A 1 415 ? -3.507 -1.967 2.170 1.00 96.19 415 LEU A CA 1
ATOM 3271 C C . LEU A 1 415 ? -3.774 -2.923 0.997 1.00 96.19 415 LEU A C 1
ATOM 3273 O O . LEU A 1 415 ? -3.902 -4.135 1.173 1.00 96.19 415 LEU A O 1
ATOM 3277 N N . GLY A 1 416 ? -3.862 -2.379 -0.217 1.00 91.62 416 GLY A N 1
ATOM 3278 C CA . GLY A 1 416 ? -4.190 -3.133 -1.429 1.00 91.62 416 GLY A CA 1
ATOM 3279 C C . GLY A 1 416 ? -2.998 -3.264 -2.368 1.00 91.62 416 GLY A C 1
ATOM 3280 O O . GLY A 1 416 ? -2.834 -2.455 -3.267 1.00 91.62 416 GLY A O 1
ATOM 3281 N N . ASN A 1 417 ? -2.187 -4.314 -2.202 1.00 91.38 417 ASN A N 1
ATOM 3282 C CA . ASN A 1 417 ? -0.961 -4.540 -2.986 1.00 91.38 417 ASN A CA 1
ATOM 3283 C C . ASN A 1 417 ? -1.228 -4.718 -4.499 1.00 91.38 417 ASN A C 1
ATOM 3285 O O . ASN A 1 417 ? -1.336 -3.743 -5.243 1.00 91.38 417 ASN A O 1
ATOM 3289 N N . GLN A 1 418 ? -1.389 -5.953 -4.997 1.00 89.94 418 GLN A N 1
ATOM 3290 C CA . GLN A 1 418 ? -1.668 -6.143 -6.429 1.00 89.94 418 GLN A CA 1
ATOM 3291 C C . GLN A 1 418 ? -2.991 -5.515 -6.874 1.00 89.94 418 GLN A C 1
ATOM 3293 O O . GLN A 1 418 ? -3.173 -5.306 -8.062 1.00 89.94 418 GLN A O 1
ATOM 3298 N N . LYS A 1 419 ? -3.938 -5.250 -5.960 1.00 89.31 419 LYS A N 1
ATOM 3299 C CA . LYS A 1 419 ? -5.258 -4.697 -6.299 1.00 89.31 419 LYS A CA 1
ATOM 3300 C C . LYS A 1 419 ? -5.167 -3.265 -6.816 1.00 89.31 419 LYS A C 1
ATOM 3302 O O . LYS A 1 419 ? -5.971 -2.902 -7.669 1.00 89.31 419 LYS A O 1
ATOM 3307 N N . PHE A 1 420 ? -4.200 -2.488 -6.329 1.00 91.25 420 PHE A N 1
ATOM 3308 C CA . PHE A 1 420 ? -4.027 -1.096 -6.738 1.00 91.25 420 PHE A CA 1
ATOM 3309 C C . PHE A 1 420 ? -2.989 -0.940 -7.850 1.00 91.25 420 PHE A C 1
ATOM 3311 O O . PHE A 1 420 ? -3.106 -0.012 -8.636 1.00 91.25 420 PHE A O 1
ATOM 3318 N N . VAL A 1 421 ? -2.009 -1.844 -7.961 1.00 90.12 421 VAL A N 1
ATOM 3319 C CA . VAL A 1 421 ? -0.925 -1.703 -8.952 1.00 90.12 421 VAL A CA 1
ATOM 3320 C C . VAL A 1 421 ? -1.212 -2.424 -10.271 1.00 90.12 421 VAL A C 1
ATOM 3322 O O . VAL A 1 421 ? -1.010 -1.819 -11.316 1.00 90.12 421 VAL A O 1
ATOM 3325 N N . ARG A 1 422 ? -1.685 -3.683 -10.237 1.00 86.81 422 ARG A N 1
ATOM 3326 C CA . ARG A 1 422 ? -2.115 -4.510 -11.397 1.00 86.81 422 ARG A CA 1
ATOM 3327 C C . ARG A 1 422 ? -1.241 -4.436 -12.660 1.00 86.81 422 ARG A C 1
ATOM 3329 O O . ARG A 1 422 ? -1.760 -4.473 -13.768 1.00 86.81 422 ARG A O 1
ATOM 3336 N N . GLY A 1 423 ? 0.072 -4.329 -12.482 1.00 85.75 423 GLY A N 1
ATOM 3337 C CA . GLY A 1 423 ? 1.042 -4.211 -13.566 1.00 85.75 423 GLY A CA 1
ATOM 3338 C C . GLY A 1 423 ? 0.742 -3.031 -14.472 1.00 85.75 423 GLY A C 1
ATOM 3339 O O . GLY A 1 423 ? 0.190 -3.181 -15.548 1.00 85.75 423 GLY A O 1
ATOM 3340 N N . THR A 1 424 ? 1.097 -1.839 -14.023 1.00 94.25 424 THR A N 1
ATOM 3341 C CA . THR A 1 424 ? 0.799 -0.564 -14.691 1.00 94.25 424 THR A CA 1
ATOM 3342 C C . THR A 1 424 ? 2.087 0.151 -15.080 1.00 94.25 424 THR A C 1
ATOM 3344 O O . THR A 1 424 ? 3.188 -0.335 -14.804 1.00 94.25 424 THR A O 1
ATOM 3347 N N . ILE A 1 425 ? 1.991 1.315 -15.726 1.00 95.38 425 ILE A N 1
ATOM 3348 C CA . ILE A 1 425 ? 3.175 2.070 -16.154 1.00 95.38 425 ILE A CA 1
ATOM 3349 C C . ILE A 1 425 ? 4.152 2.373 -14.996 1.00 95.38 425 ILE A C 1
ATOM 3351 O O . ILE A 1 425 ? 5.362 2.403 -15.217 1.00 95.38 425 ILE A O 1
ATOM 3355 N N . GLU A 1 426 ? 3.654 2.508 -13.760 1.00 96.69 426 GLU A N 1
ATOM 3356 C CA . GLU A 1 426 ? 4.446 2.718 -12.536 1.00 96.69 426 GLU A CA 1
ATOM 3357 C C . GLU A 1 426 ? 5.366 1.539 -12.177 1.00 96.69 426 GLU A C 1
ATOM 3359 O O . GLU A 1 426 ? 6.341 1.702 -11.448 1.00 96.69 426 GLU A O 1
ATOM 3364 N N . THR A 1 427 ? 5.110 0.354 -12.727 1.00 94.81 427 THR A N 1
ATOM 3365 C CA . THR A 1 427 ? 5.969 -0.833 -12.572 1.00 94.81 427 THR A CA 1
ATOM 3366 C C . THR A 1 427 ? 6.997 -0.944 -13.701 1.00 94.81 427 THR A C 1
ATOM 3368 O O . THR A 1 427 ? 7.257 -2.014 -14.245 1.00 94.81 427 THR A O 1
ATOM 3371 N N . GLY A 1 428 ? 7.553 0.202 -14.103 1.00 92.56 428 GLY A N 1
ATOM 3372 C CA . GLY A 1 428 ? 8.623 0.299 -15.097 1.00 92.56 428 GLY A CA 1
ATOM 3373 C C . GLY A 1 428 ? 8.181 0.198 -16.557 1.00 92.56 428 GLY A C 1
ATOM 3374 O O . GLY A 1 428 ? 9.044 0.114 -17.425 1.00 92.56 428 GLY A O 1
ATOM 3375 N N . ASN A 1 429 ? 6.873 0.220 -16.846 1.00 93.62 429 ASN A N 1
ATOM 3376 C CA . ASN A 1 429 ? 6.323 0.020 -18.194 1.00 93.62 429 ASN A CA 1
ATOM 3377 C C . ASN A 1 429 ? 6.873 -1.241 -18.887 1.00 93.62 429 ASN A C 1
ATOM 3379 O O . ASN A 1 429 ? 7.149 -1.211 -20.080 1.00 93.62 429 ASN A O 1
ATOM 3383 N N . VAL A 1 430 ? 7.101 -2.324 -18.144 1.00 93.75 430 VAL A N 1
ATOM 3384 C CA . VAL A 1 430 ? 7.687 -3.557 -18.674 1.00 93.75 430 VAL A CA 1
ATOM 3385 C C . VAL A 1 430 ? 6.854 -4.757 -18.249 1.00 93.75 430 VAL A C 1
ATOM 3387 O O . VAL A 1 430 ? 6.616 -4.971 -17.064 1.00 93.75 430 VAL A O 1
ATOM 3390 N N . PHE A 1 431 ? 6.416 -5.550 -19.219 1.00 95.75 431 PHE A N 1
ATOM 3391 C CA . PHE A 1 431 ? 5.537 -6.697 -19.006 1.00 95.75 431 PHE A CA 1
ATOM 3392 C C . PHE A 1 431 ? 6.117 -7.949 -19.650 1.00 95.75 431 PHE A C 1
ATOM 3394 O O . PHE A 1 431 ? 6.991 -7.873 -20.514 1.00 95.75 431 PHE A O 1
ATOM 3401 N N . LEU A 1 432 ? 5.605 -9.097 -19.228 1.00 96.88 432 LEU A N 1
ATOM 3402 C CA . LEU A 1 432 ? 5.935 -10.416 -19.745 1.00 96.88 432 LEU A CA 1
ATOM 3403 C C . LEU A 1 432 ? 4.702 -11.049 -20.375 1.00 96.88 432 LEU A C 1
ATOM 3405 O O . LEU A 1 432 ? 3.572 -10.759 -19.987 1.00 96.88 432 LEU A O 1
ATOM 3409 N N . GLU A 1 433 ? 4.931 -11.945 -21.318 1.00 97.12 433 GLU A N 1
ATOM 3410 C CA . GLU A 1 433 ? 3.921 -12.883 -21.799 1.00 97.12 433 GLU A CA 1
ATOM 3411 C C . GLU A 1 433 ? 3.949 -14.143 -20.925 1.00 97.12 433 GLU A C 1
ATOM 3413 O O . GLU A 1 433 ? 5.027 -14.674 -20.660 1.00 97.12 433 GLU A O 1
ATOM 3418 N N . ASP A 1 434 ? 2.803 -14.633 -20.455 1.00 97.19 434 ASP A N 1
ATOM 3419 C CA . ASP A 1 434 ? 2.716 -15.963 -19.849 1.00 97.19 434 ASP A CA 1
ATOM 3420 C C . ASP A 1 434 ? 2.716 -17.066 -20.929 1.00 97.19 434 ASP A C 1
ATOM 3422 O O . ASP A 1 434 ? 2.701 -16.791 -22.129 1.00 97.19 434 ASP A O 1
ATOM 3426 N N . LYS A 1 435 ? 2.738 -18.342 -20.527 1.00 95.81 435 LYS A N 1
ATOM 3427 C CA . LYS A 1 435 ? 2.679 -19.472 -21.477 1.00 95.81 435 LYS A CA 1
ATOM 3428 C C . LYS A 1 435 ? 1.391 -19.544 -22.312 1.00 95.81 435 LYS A C 1
ATOM 3430 O O . LYS A 1 435 ? 1.364 -20.270 -23.299 1.00 95.81 435 LYS A O 1
ATOM 3435 N N . MET A 1 436 ? 0.337 -18.837 -21.912 1.00 95.75 436 MET A N 1
ATOM 3436 C CA . MET A 1 436 ? -0.951 -18.772 -22.603 1.00 95.75 436 MET A CA 1
ATOM 3437 C C . MET A 1 436 ? -1.102 -17.493 -23.443 1.00 95.75 436 MET A C 1
ATOM 3439 O O . MET A 1 436 ? -2.197 -17.213 -23.927 1.00 95.75 436 MET A O 1
ATOM 3443 N N . GLY A 1 437 ? -0.044 -16.690 -23.600 1.00 95.50 437 GLY A N 1
ATOM 3444 C CA . GLY A 1 437 ? -0.099 -15.437 -24.354 1.00 95.50 437 GLY A CA 1
ATOM 3445 C C . GLY A 1 437 ? -0.666 -14.244 -23.573 1.00 95.50 437 GLY A C 1
ATOM 3446 O O . GLY A 1 437 ? -0.850 -13.173 -24.150 1.00 95.50 437 GLY A O 1
ATOM 3447 N N . LYS A 1 438 ? -0.964 -14.383 -22.274 1.00 95.94 438 LYS A N 1
ATOM 3448 C CA . LYS A 1 438 ? -1.515 -13.297 -21.449 1.00 95.94 438 LYS A CA 1
ATOM 3449 C C . LYS A 1 438 ? -0.411 -12.398 -20.910 1.00 95.94 438 LYS A C 1
ATOM 3451 O O . LYS A 1 438 ? 0.645 -12.857 -20.483 1.00 95.94 438 LYS A O 1
ATOM 3456 N N . ILE A 1 439 ? -0.688 -11.100 -20.861 1.00 96.25 439 ILE A N 1
ATOM 3457 C CA . ILE A 1 439 ? 0.267 -10.098 -20.382 1.00 96.25 439 ILE A CA 1
ATOM 3458 C C . ILE A 1 439 ? 0.276 -10.047 -18.854 1.00 96.25 439 ILE A C 1
ATOM 3460 O O . ILE A 1 439 ? -0.771 -9.951 -18.208 1.00 96.25 439 ILE A O 1
ATOM 3464 N N . CYS A 1 440 ? 1.466 -10.091 -18.264 1.00 96.06 440 CYS A N 1
ATOM 3465 C CA . CYS A 1 440 ? 1.644 -10.236 -16.828 1.00 96.06 440 CYS A CA 1
ATOM 3466 C C . CYS A 1 440 ? 2.960 -9.638 -16.306 1.00 96.06 440 CYS A C 1
ATOM 3468 O O . CYS A 1 440 ? 3.815 -9.168 -17.056 1.00 96.06 440 CYS A O 1
ATOM 3470 N N . GLN A 1 441 ? 3.121 -9.675 -14.986 1.00 96.06 441 GLN A N 1
ATOM 3471 C CA . GLN A 1 441 ? 4.365 -9.432 -14.260 1.00 96.06 441 GLN A CA 1
ATOM 3472 C C . GLN A 1 441 ? 4.506 -10.442 -13.111 1.00 96.06 441 GLN A C 1
ATOM 3474 O O . GLN A 1 441 ? 3.488 -10.913 -12.595 1.00 96.06 441 GLN A O 1
ATOM 3479 N N . PRO A 1 442 ? 5.734 -10.766 -12.666 1.00 95.31 442 PRO A N 1
ATOM 3480 C CA . PRO A 1 442 ? 5.941 -11.636 -11.518 1.00 95.31 442 PRO A CA 1
ATOM 3481 C C . PRO A 1 442 ? 5.375 -10.985 -10.253 1.00 95.31 442 PRO A C 1
ATOM 3483 O O . PRO A 1 442 ? 5.644 -9.824 -9.940 1.00 95.31 442 PRO A O 1
ATOM 3486 N N . TYR A 1 443 ? 4.591 -11.755 -9.509 1.00 95.19 443 TYR A N 1
ATOM 3487 C CA . TYR A 1 443 ? 4.021 -11.357 -8.228 1.00 95.19 443 TYR A CA 1
ATOM 3488 C C . TYR A 1 443 ? 4.095 -12.532 -7.242 1.00 95.19 443 TYR A C 1
ATOM 3490 O O . TYR A 1 443 ? 3.073 -13.141 -6.921 1.00 95.19 443 TYR A O 1
ATOM 3498 N N . PRO A 1 444 ? 5.307 -12.915 -6.800 1.00 95.12 444 PRO A N 1
ATOM 3499 C CA . PRO A 1 444 ? 5.477 -13.968 -5.806 1.00 95.12 444 PRO A CA 1
ATOM 3500 C C . PRO A 1 444 ? 5.049 -13.504 -4.405 1.00 95.12 444 PRO A C 1
ATOM 3502 O O . PRO A 1 444 ? 5.168 -12.325 -4.055 1.00 95.12 444 PRO A O 1
ATOM 3505 N N . GLY A 1 445 ? 4.589 -14.446 -3.575 1.00 92.50 445 GLY A N 1
ATOM 3506 C CA . GLY A 1 445 ? 4.435 -14.215 -2.135 1.00 92.50 445 GLY A CA 1
ATOM 3507 C C . GLY A 1 445 ? 5.789 -13.954 -1.462 1.00 92.50 445 GLY A C 1
ATOM 3508 O O . GLY A 1 445 ? 6.796 -14.532 -1.863 1.00 92.50 445 GLY A O 1
ATOM 3509 N N . THR A 1 446 ? 5.827 -13.116 -0.422 1.00 91.88 446 THR A N 1
ATOM 3510 C CA . THR A 1 446 ? 7.074 -12.693 0.255 1.00 91.88 446 THR A CA 1
ATOM 3511 C C . THR A 1 446 ? 7.808 -13.817 0.988 1.00 91.88 446 THR A C 1
ATOM 3513 O O . THR A 1 446 ? 9.000 -13.684 1.236 1.00 91.88 446 THR A O 1
ATOM 3516 N N . ALA A 1 447 ? 7.125 -14.922 1.292 1.00 91.00 447 ALA A N 1
ATOM 3517 C CA . ALA A 1 447 ? 7.701 -16.145 1.855 1.00 91.00 447 ALA A CA 1
ATOM 3518 C C . ALA A 1 447 ? 7.695 -17.322 0.857 1.00 91.00 447 ALA A C 1
ATOM 3520 O O . ALA A 1 447 ? 7.795 -18.477 1.259 1.00 91.00 447 ALA A O 1
ATOM 3521 N N . SER A 1 448 ? 7.535 -17.046 -0.443 1.00 94.06 448 SER A N 1
ATOM 3522 C CA . SER A 1 448 ? 7.496 -18.085 -1.478 1.00 94.06 448 SER A CA 1
ATOM 3523 C C . SER A 1 448 ? 8.887 -18.609 -1.849 1.00 94.06 448 SER A C 1
ATOM 3525 O O . SER A 1 448 ? 9.870 -17.880 -1.671 1.00 94.06 448 SER A O 1
ATOM 3527 N N . PRO A 1 449 ? 8.984 -19.795 -2.485 1.00 94.38 449 PRO A N 1
ATOM 3528 C CA . PRO A 1 449 ? 10.256 -20.318 -2.979 1.00 94.38 449 PRO A CA 1
ATOM 3529 C C . PRO A 1 449 ? 11.001 -19.333 -3.888 1.00 94.38 449 PRO A C 1
ATOM 3531 O O . PRO A 1 449 ? 12.214 -19.203 -3.787 1.00 94.38 449 PRO A O 1
ATOM 3534 N N . VAL A 1 450 ? 10.284 -18.568 -4.723 1.00 95.19 450 VAL A N 1
ATOM 3535 C CA . VAL A 1 450 ? 10.882 -17.532 -5.588 1.00 95.19 450 VAL A CA 1
ATOM 3536 C C . VAL A 1 450 ? 11.623 -16.489 -4.756 1.00 95.19 450 VAL A C 1
ATOM 3538 O O . VAL A 1 450 ? 12.781 -16.180 -5.029 1.00 95.19 450 VAL A O 1
ATOM 3541 N N . THR A 1 451 ? 10.978 -15.952 -3.719 1.00 95.06 451 THR A N 1
ATOM 3542 C CA . THR A 1 451 ? 11.607 -14.953 -2.848 1.00 95.06 451 THR A CA 1
ATOM 3543 C C . THR A 1 451 ? 12.773 -15.547 -2.068 1.00 95.06 451 THR A C 1
ATOM 3545 O O . THR A 1 451 ? 13.826 -14.923 -2.003 1.00 95.06 451 THR A O 1
ATOM 3548 N N . GLN A 1 452 ? 12.633 -16.767 -1.554 1.00 95.00 452 GLN A N 1
ATOM 3549 C CA . GLN A 1 452 ? 13.697 -17.440 -0.810 1.00 95.00 452 GLN A CA 1
ATOM 3550 C C . GLN A 1 452 ? 14.928 -17.764 -1.679 1.00 95.00 452 GLN A C 1
ATOM 3552 O O . GLN A 1 452 ? 16.061 -17.616 -1.217 1.00 95.00 452 GLN A O 1
ATOM 3557 N N . ILE A 1 453 ? 14.730 -18.137 -2.950 1.00 94.69 453 ILE A N 1
ATOM 3558 C CA . ILE A 1 453 ? 15.812 -18.340 -3.931 1.00 94.69 453 ILE A CA 1
ATOM 3559 C C . ILE A 1 453 ? 16.554 -17.029 -4.197 1.00 94.69 453 ILE A C 1
ATOM 3561 O O . ILE A 1 453 ? 17.782 -17.014 -4.202 1.00 94.69 453 ILE A O 1
ATOM 3565 N N . ILE A 1 454 ? 15.825 -15.922 -4.377 1.00 94.88 454 ILE A N 1
ATOM 3566 C CA . ILE A 1 454 ? 16.435 -14.597 -4.558 1.00 94.88 454 ILE A CA 1
ATOM 3567 C C . ILE A 1 454 ? 17.275 -14.224 -3.330 1.00 94.88 454 ILE A C 1
ATOM 3569 O O . ILE A 1 454 ? 18.418 -13.801 -3.467 1.00 94.88 454 ILE A O 1
ATOM 3573 N N . GLU A 1 455 ? 16.734 -14.419 -2.128 1.00 94.44 455 GLU A N 1
ATOM 3574 C CA . GLU A 1 455 ? 17.425 -14.092 -0.875 1.00 94.44 455 GLU A CA 1
ATOM 3575 C C . GLU A 1 455 ? 18.644 -14.987 -0.610 1.00 94.44 455 GLU A C 1
ATOM 3577 O O . GLU A 1 455 ? 19.595 -14.548 0.029 1.00 94.44 455 GLU A O 1
ATOM 3582 N N . SER A 1 456 ? 18.670 -16.201 -1.167 1.00 93.19 456 SER A N 1
ATOM 3583 C CA . SER A 1 456 ? 19.804 -17.133 -1.078 1.00 93.19 456 SER A CA 1
ATOM 3584 C C . SER A 1 456 ? 21.061 -16.662 -1.822 1.00 93.19 456 SER A C 1
ATOM 3586 O O . SER A 1 456 ? 22.123 -17.292 -1.696 1.00 93.19 456 SER A O 1
ATOM 3588 N N . GLU A 1 457 ? 20.973 -15.563 -2.582 1.00 92.06 457 GLU A N 1
ATOM 3589 C CA . GLU A 1 457 ? 22.137 -14.816 -3.067 1.00 92.06 457 GLU A CA 1
ATOM 3590 C C . GLU A 1 457 ? 23.091 -14.484 -1.918 1.00 92.06 457 GLU A C 1
ATOM 3592 O O . GLU A 1 457 ? 24.285 -14.772 -2.022 1.00 92.06 457 GLU A O 1
ATOM 3597 N N . ASP A 1 458 ? 22.547 -14.001 -0.802 1.00 91.38 458 ASP A N 1
ATOM 3598 C CA . ASP A 1 458 ? 23.289 -13.755 0.427 1.00 91.38 458 ASP A CA 1
ATOM 3599 C C . ASP A 1 458 ? 23.571 -15.083 1.149 1.00 91.38 458 ASP A C 1
ATOM 3601 O O . ASP A 1 458 ? 22.633 -15.795 1.525 1.00 91.38 458 ASP A O 1
ATOM 3605 N N . PRO A 1 459 ? 24.849 -15.447 1.368 1.00 90.12 459 PRO A N 1
ATOM 3606 C CA . PRO A 1 459 ? 25.208 -16.670 2.079 1.00 90.12 459 PRO A CA 1
ATOM 3607 C C . PRO A 1 459 ? 24.590 -16.774 3.480 1.00 90.12 459 PRO A C 1
ATOM 3609 O O . PRO A 1 459 ? 24.199 -17.866 3.882 1.00 90.12 459 PRO A O 1
ATOM 3612 N N . THR A 1 460 ? 24.451 -15.660 4.203 1.00 89.31 460 THR A N 1
ATOM 3613 C CA . THR A 1 460 ? 23.893 -15.637 5.566 1.00 89.31 460 THR A CA 1
ATOM 3614 C C . THR A 1 460 ? 22.386 -15.890 5.574 1.00 89.31 460 THR A C 1
ATOM 3616 O O . THR A 1 460 ? 21.848 -16.513 6.493 1.00 89.31 460 THR A O 1
ATOM 3619 N N . LEU A 1 461 ? 21.681 -15.441 4.531 1.00 90.50 461 LEU A N 1
ATOM 3620 C CA . LEU A 1 461 ? 20.265 -15.737 4.342 1.00 90.50 461 LEU A CA 1
ATOM 3621 C C . LEU A 1 461 ? 20.067 -17.145 3.791 1.00 90.50 461 LEU A C 1
ATOM 3623 O O . LEU A 1 461 ? 19.120 -17.807 4.201 1.00 90.50 461 LEU A O 1
ATOM 3627 N N . ARG A 1 462 ? 20.968 -17.644 2.937 1.00 90.56 462 ARG A N 1
ATOM 3628 C CA . ARG A 1 462 ? 20.860 -18.981 2.337 1.00 90.56 462 ARG A CA 1
ATOM 3629 C C . ARG A 1 462 ? 20.660 -20.075 3.380 1.00 90.56 462 ARG A C 1
ATOM 3631 O O . ARG A 1 462 ? 19.728 -20.851 3.229 1.00 90.56 462 ARG A O 1
ATOM 3638 N N . PHE A 1 463 ? 21.444 -20.088 4.459 1.00 89.25 463 PHE A N 1
ATOM 3639 C CA . PHE A 1 463 ? 21.285 -21.078 5.538 1.00 89.25 463 PHE A CA 1
ATOM 3640 C C . PHE A 1 463 ? 19.909 -21.026 6.223 1.00 89.25 463 PHE A C 1
ATOM 3642 O O . PHE A 1 463 ? 19.442 -22.029 6.751 1.00 89.25 463 PHE A O 1
ATOM 3649 N N . ARG A 1 464 ? 19.242 -19.865 6.197 1.00 88.25 464 ARG A N 1
ATOM 3650 C CA . ARG A 1 464 ? 17.880 -19.677 6.722 1.00 88.25 464 ARG A CA 1
ATOM 3651 C C . ARG A 1 464 ? 16.792 -19.972 5.690 1.00 88.25 464 ARG A C 1
ATOM 3653 O O . ARG A 1 464 ? 15.628 -20.100 6.060 1.00 88.25 464 ARG A O 1
ATOM 3660 N N . ARG A 1 465 ? 17.141 -20.011 4.403 1.00 91.50 465 ARG A N 1
ATOM 3661 C CA . ARG A 1 465 ? 16.196 -20.147 3.288 1.00 91.50 465 ARG A CA 1
ATOM 3662 C C . ARG A 1 465 ? 16.213 -21.517 2.635 1.00 91.50 465 ARG A C 1
ATOM 3664 O O . ARG A 1 465 ? 15.176 -21.902 2.114 1.00 91.50 465 ARG A O 1
ATOM 3671 N N . ALA A 1 466 ? 17.326 -22.242 2.662 1.00 90.75 466 ALA A N 1
ATOM 3672 C CA . ALA A 1 466 ? 17.444 -23.541 2.017 1.00 90.75 466 ALA A CA 1
ATOM 3673 C C . ALA A 1 466 ? 18.279 -24.543 2.827 1.00 90.75 466 ALA A C 1
ATOM 3675 O O . ALA A 1 466 ? 19.201 -24.156 3.548 1.00 90.75 466 ALA A O 1
ATOM 3676 N N . ASP A 1 467 ? 17.954 -25.831 2.679 1.00 90.69 467 ASP A N 1
ATOM 3677 C CA . ASP A 1 467 ? 18.724 -26.945 3.233 1.00 90.69 467 ASP A CA 1
ATOM 3678 C C . ASP A 1 467 ? 20.032 -27.196 2.465 1.00 90.69 467 ASP A C 1
ATOM 3680 O O . ASP A 1 467 ? 20.299 -26.592 1.422 1.00 90.69 467 ASP A O 1
ATOM 3684 N N . ALA A 1 468 ? 20.872 -28.098 2.984 1.00 89.81 468 ALA A N 1
ATOM 3685 C CA . ALA A 1 468 ? 22.142 -28.457 2.347 1.00 89.81 468 ALA A CA 1
ATOM 3686 C C . ALA A 1 468 ? 21.963 -29.108 0.959 1.00 89.81 468 ALA A C 1
ATOM 3688 O O . ALA A 1 468 ? 22.880 -29.055 0.143 1.00 89.81 468 ALA A O 1
ATOM 3689 N N . ALA A 1 469 ? 20.784 -29.675 0.673 1.00 89.94 469 ALA A N 1
ATOM 3690 C CA . ALA A 1 469 ? 20.412 -30.204 -0.639 1.00 89.94 469 ALA A CA 1
ATOM 3691 C C . ALA A 1 469 ? 19.823 -29.124 -1.574 1.00 89.94 469 ALA A C 1
ATOM 3693 O O . ALA A 1 469 ? 19.467 -29.419 -2.715 1.00 89.94 469 ALA A O 1
ATOM 3694 N N . GLY A 1 470 ? 19.721 -27.871 -1.116 1.00 84.75 470 GLY A N 1
ATOM 3695 C CA . GLY A 1 470 ? 19.218 -26.734 -1.882 1.00 84.75 470 GLY A CA 1
ATOM 3696 C C . GLY A 1 470 ? 17.694 -26.584 -1.894 1.00 84.75 470 GLY A C 1
ATOM 3697 O O . GLY A 1 470 ? 17.179 -25.763 -2.655 1.00 84.75 470 GLY A O 1
ATOM 3698 N N . ARG A 1 471 ? 16.952 -27.337 -1.073 1.00 89.44 471 ARG A N 1
ATOM 3699 C CA . ARG A 1 471 ? 15.489 -27.215 -0.973 1.00 89.44 471 ARG A CA 1
ATOM 3700 C C . ARG A 1 471 ? 15.112 -26.056 -0.065 1.00 89.44 471 ARG A C 1
ATOM 3702 O O . ARG A 1 471 ? 15.635 -25.929 1.035 1.00 89.44 471 ARG A O 1
ATOM 3709 N N . THR A 1 472 ? 14.172 -25.232 -0.512 1.00 90.50 472 THR A N 1
ATOM 3710 C CA . THR A 1 472 ? 13.666 -24.088 0.253 1.00 90.50 472 THR A CA 1
ATOM 3711 C C . THR A 1 472 ? 12.912 -24.526 1.508 1.00 90.50 472 THR A C 1
ATOM 3713 O O . THR A 1 472 ? 12.044 -25.397 1.431 1.00 90.50 472 THR A O 1
ATOM 3716 N N . TYR A 1 473 ? 13.195 -23.896 2.646 1.00 86.44 473 TYR A N 1
ATOM 3717 C CA . TYR A 1 473 ? 12.537 -24.171 3.922 1.00 86.44 473 TYR A CA 1
ATOM 3718 C C . TYR A 1 473 ? 11.209 -23.418 4.074 1.00 86.44 473 TYR A C 1
ATOM 3720 O O . TYR A 1 473 ? 11.074 -22.287 3.612 1.00 86.44 473 TYR A O 1
ATOM 3728 N N . TYR A 1 474 ? 10.250 -24.016 4.792 1.00 81.62 474 TYR A N 1
ATOM 3729 C CA . TYR A 1 474 ? 9.081 -23.331 5.379 1.00 81.62 474 TYR A CA 1
ATOM 3730 C C . TYR A 1 474 ? 8.408 -22.305 4.443 1.00 81.62 474 TYR A C 1
ATOM 3732 O O . TYR A 1 474 ? 8.223 -21.136 4.780 1.00 81.62 474 TYR A O 1
ATOM 3740 N N . SER A 1 475 ? 8.124 -22.714 3.204 1.00 86.56 475 SER A N 1
ATOM 3741 C CA . SER A 1 475 ? 7.521 -21.822 2.213 1.00 86.56 475 SER A CA 1
ATOM 3742 C C . SER A 1 475 ? 6.037 -21.600 2.505 1.00 86.56 475 SER A C 1
ATOM 3744 O O . SER A 1 475 ? 5.218 -22.501 2.349 1.00 86.56 475 SER A O 1
ATOM 3746 N N . GLU A 1 476 ? 5.689 -20.368 2.868 1.00 85.31 476 GLU A N 1
ATOM 3747 C CA . GLU A 1 476 ? 4.319 -19.934 3.193 1.00 85.31 476 GLU A CA 1
ATOM 3748 C C . GLU A 1 476 ? 3.727 -18.977 2.146 1.00 85.31 476 GLU A C 1
ATOM 3750 O O . GLU A 1 476 ? 2.748 -18.251 2.363 1.00 85.31 476 GLU A O 1
ATOM 3755 N N . GLY A 1 477 ? 4.326 -18.981 0.960 1.00 89.81 477 GLY A N 1
ATOM 3756 C CA . GLY A 1 477 ? 3.741 -18.364 -0.211 1.00 89.81 477 GLY A CA 1
ATOM 3757 C C . GLY A 1 477 ? 4.003 -19.167 -1.469 1.00 89.81 477 GLY A C 1
ATOM 3758 O O . GLY A 1 477 ? 4.870 -20.038 -1.521 1.00 89.81 477 GLY A O 1
ATOM 3759 N N . LYS A 1 478 ? 3.283 -18.815 -2.528 1.00 92.00 478 LYS A N 1
ATOM 3760 C CA . LYS A 1 478 ? 3.442 -19.433 -3.844 1.00 92.00 478 LYS A CA 1
ATOM 3761 C C . LYS A 1 478 ? 4.010 -18.453 -4.875 1.00 92.00 478 LYS A C 1
ATOM 3763 O O . LYS A 1 478 ? 3.863 -17.233 -4.726 1.00 92.00 478 LYS A O 1
ATOM 3768 N N . PRO A 1 479 ? 4.659 -18.966 -5.933 1.00 93.19 479 PRO A N 1
ATOM 3769 C CA . PRO A 1 479 ? 4.945 -18.171 -7.115 1.00 93.19 479 PRO A CA 1
ATOM 3770 C C . PRO A 1 479 ? 3.626 -17.732 -7.759 1.00 93.19 479 PRO A C 1
ATOM 3772 O O . PRO A 1 479 ? 2.660 -18.503 -7.810 1.00 93.19 479 PRO A O 1
ATOM 3775 N N . GLY A 1 480 ? 3.597 -16.527 -8.313 1.00 93.25 480 GLY A N 1
ATOM 3776 C CA . GLY A 1 480 ? 2.380 -15.933 -8.849 1.00 93.25 480 GLY A CA 1
ATOM 3777 C C . GLY A 1 480 ? 2.666 -14.927 -9.949 1.00 93.25 480 GLY A C 1
ATOM 3778 O O . GLY A 1 480 ? 3.780 -14.421 -10.074 1.00 93.25 480 GLY A O 1
ATOM 3779 N N . LEU A 1 481 ? 1.637 -14.647 -10.742 1.00 94.25 481 LEU A N 1
ATOM 3780 C CA . LEU A 1 481 ? 1.647 -13.619 -11.772 1.00 94.25 481 LEU A CA 1
ATOM 3781 C C . LEU A 1 481 ? 0.545 -12.605 -11.465 1.00 94.25 481 LEU A C 1
ATOM 3783 O O . LEU A 1 481 ? -0.555 -12.965 -11.044 1.00 94.25 481 LEU A O 1
ATOM 3787 N N . MET A 1 482 ? 0.851 -11.333 -11.685 1.00 93.56 482 MET A N 1
ATOM 3788 C CA . MET A 1 482 ? -0.108 -10.238 -11.693 1.00 93.56 482 MET A CA 1
ATOM 3789 C C . MET A 1 482 ? -0.405 -9.896 -13.150 1.00 93.56 482 MET A C 1
ATOM 3791 O O . MET A 1 482 ? 0.493 -9.488 -13.883 1.00 93.56 482 MET A O 1
ATOM 3795 N N . PHE A 1 483 ? -1.650 -10.092 -13.574 1.00 93.06 483 PHE A N 1
ATOM 3796 C CA . PHE A 1 483 ? -2.059 -9.870 -14.959 1.00 93.06 483 PHE A CA 1
ATOM 3797 C C . PHE A 1 483 ? -2.375 -8.401 -15.228 1.00 93.06 483 PHE A C 1
ATOM 3799 O O . PHE A 1 483 ? -3.020 -7.738 -14.411 1.00 93.06 483 PHE A O 1
ATOM 3806 N N . TYR A 1 484 ? -1.916 -7.930 -16.385 1.00 91.75 484 TYR A N 1
ATOM 3807 C CA . TYR A 1 484 ? -2.242 -6.614 -16.916 1.00 91.75 484 TYR A CA 1
ATOM 3808 C C . TYR A 1 484 ? -3.700 -6.580 -17.390 1.00 91.75 484 TYR A C 1
ATOM 3810 O O . TYR A 1 484 ? -4.213 -7.562 -17.923 1.00 91.75 484 TYR A O 1
ATOM 3818 N N . GLU A 1 485 ? -4.358 -5.433 -17.230 1.00 87.88 485 GLU A N 1
ATOM 3819 C CA . GLU A 1 485 ? -5.702 -5.187 -17.753 1.00 87.88 485 GLU A CA 1
ATOM 3820 C C . GLU A 1 485 ? -5.693 -3.941 -18.648 1.00 87.88 485 GLU A C 1
ATOM 3822 O O . GLU A 1 485 ? -5.304 -2.859 -18.207 1.00 87.88 485 GLU A O 1
ATOM 3827 N N . GLU A 1 486 ? -6.174 -4.078 -19.888 1.00 84.06 486 GLU A N 1
ATOM 3828 C CA . GLU A 1 486 ? -6.021 -3.070 -20.956 1.00 84.06 486 GLU A CA 1
ATOM 3829 C C . GLU A 1 486 ? -6.546 -1.670 -20.587 1.00 84.06 486 GLU A C 1
ATOM 3831 O O . GLU A 1 486 ? -5.937 -0.657 -20.937 1.00 84.06 486 GLU A O 1
ATOM 3836 N N . LYS A 1 487 ? -7.646 -1.601 -19.825 1.00 80.50 487 LYS A N 1
ATOM 3837 C CA . LYS A 1 487 ? -8.278 -0.339 -19.394 1.00 80.50 487 LYS A CA 1
ATOM 3838 C C . LYS A 1 487 ? -7.446 0.479 -18.394 1.00 80.50 487 LYS A C 1
ATOM 3840 O O . LYS A 1 487 ? -7.719 1.658 -18.170 1.00 80.50 487 LYS A O 1
ATOM 3845 N N . ALA A 1 488 ? -6.442 -0.128 -17.762 1.00 83.94 488 ALA A N 1
ATOM 3846 C CA . ALA A 1 488 ? -5.685 0.482 -16.677 1.00 83.94 488 ALA A CA 1
ATOM 3847 C C . ALA A 1 488 ? -4.229 0.737 -17.077 1.00 83.94 488 ALA A C 1
ATOM 3849 O O . ALA A 1 488 ? -3.331 -0.050 -16.785 1.00 83.94 488 ALA A O 1
ATOM 3850 N N . GLY A 1 489 ? -3.991 1.871 -17.739 1.00 92.06 489 GLY A N 1
ATOM 3851 C CA . GLY A 1 489 ? -2.643 2.315 -18.098 1.00 92.06 489 GLY A CA 1
ATOM 3852 C C . GLY A 1 489 ? -1.781 2.685 -16.880 1.00 92.06 489 GLY A C 1
ATOM 3853 O O . GLY A 1 489 ? -0.575 2.446 -16.858 1.00 92.06 489 GLY A O 1
ATOM 3854 N N . SER A 1 490 ? -2.403 3.240 -15.842 1.00 96.12 490 SER A N 1
ATOM 3855 C CA . SER A 1 490 ? -1.752 3.668 -14.602 1.00 96.12 490 SER A CA 1
ATOM 3856 C C . SER A 1 490 ? -2.442 3.079 -13.375 1.00 96.12 490 SER A C 1
ATOM 3858 O O . SER A 1 490 ? -3.662 2.892 -13.358 1.00 96.12 490 SER A O 1
ATOM 3860 N N . MET A 1 491 ? -1.681 2.863 -12.297 1.00 96.38 491 MET A N 1
ATOM 3861 C CA . MET A 1 491 ? -2.237 2.484 -10.994 1.00 96.38 491 MET A CA 1
ATOM 3862 C C . MET A 1 491 ? -3.257 3.504 -10.461 1.00 96.38 491 MET A C 1
ATOM 3864 O O . MET A 1 491 ? -4.143 3.144 -9.686 1.00 96.38 491 MET A O 1
ATOM 3868 N N . ALA A 1 492 ? -3.189 4.764 -10.914 1.00 96.69 492 ALA A N 1
ATOM 3869 C CA . ALA A 1 492 ? -4.168 5.803 -10.603 1.00 96.69 492 ALA A CA 1
ATOM 3870 C C . ALA A 1 492 ? -5.607 5.376 -10.937 1.00 96.69 492 ALA A C 1
ATOM 3872 O O . ALA A 1 492 ? -6.527 5.655 -10.166 1.00 96.69 492 ALA A O 1
ATOM 3873 N N . PHE A 1 493 ? -5.796 4.647 -12.044 1.00 95.38 493 PHE A N 1
ATOM 3874 C CA . PHE A 1 493 ? -7.097 4.103 -12.428 1.00 95.38 493 PHE A CA 1
ATOM 3875 C C . PHE A 1 493 ? -7.647 3.171 -11.342 1.00 95.38 493 PHE A C 1
ATOM 3877 O O . PHE A 1 493 ? -8.771 3.346 -10.873 1.00 95.38 493 PHE A O 1
ATOM 3884 N N . TRP A 1 494 ? -6.837 2.210 -10.896 1.00 93.31 494 TRP A N 1
ATOM 3885 C CA . TRP A 1 494 ? -7.254 1.219 -9.906 1.00 93.31 494 TRP A CA 1
ATOM 3886 C C . TRP A 1 494 ? -7.468 1.809 -8.525 1.00 93.31 494 TRP A C 1
ATOM 3888 O O . TRP A 1 494 ? -8.419 1.425 -7.844 1.00 93.31 494 TRP A O 1
ATOM 3898 N N . ILE A 1 495 ? -6.621 2.754 -8.124 1.00 95.31 495 ILE A N 1
ATOM 3899 C CA . ILE A 1 495 ? -6.815 3.521 -6.896 1.00 95.31 495 ILE A CA 1
ATOM 3900 C C . ILE A 1 495 ? -8.184 4.207 -6.930 1.00 95.31 495 ILE A C 1
ATOM 3902 O O . ILE A 1 495 ? -8.990 4.029 -6.015 1.00 95.31 495 ILE A O 1
ATOM 3906 N N . ASN A 1 496 ? -8.477 4.943 -8.005 1.00 94.62 496 ASN A N 1
ATOM 3907 C CA . ASN A 1 496 ? -9.737 5.663 -8.144 1.00 94.62 496 ASN A CA 1
ATOM 3908 C C . ASN A 1 496 ? -10.946 4.719 -8.210 1.00 94.62 496 ASN A C 1
ATOM 3910 O O . ASN A 1 496 ? -11.983 5.036 -7.629 1.00 94.62 496 ASN A O 1
ATOM 3914 N N . GLU A 1 497 ? -10.821 3.545 -8.826 1.00 92.94 497 GLU A N 1
ATOM 3915 C CA . GLU A 1 497 ? -11.895 2.547 -8.855 1.00 92.94 497 GLU A CA 1
ATOM 3916 C C . GLU A 1 497 ? -12.249 2.030 -7.451 1.00 92.94 497 GLU A C 1
ATOM 3918 O O . GLU A 1 497 ? -13.418 2.013 -7.059 1.00 92.94 497 GLU A O 1
ATOM 3923 N N . HIS A 1 498 ? -11.249 1.708 -6.626 1.00 93.69 498 HIS A N 1
ATOM 3924 C CA . HIS A 1 498 ? -11.504 1.273 -5.248 1.00 93.69 498 HIS A CA 1
ATOM 3925 C C . HIS A 1 498 ? -12.042 2.414 -4.372 1.00 93.69 498 HIS A C 1
ATOM 3927 O O . HIS A 1 498 ? -12.938 2.191 -3.554 1.00 93.69 498 HIS A O 1
ATOM 3933 N N . LEU A 1 499 ? -11.580 3.653 -4.580 1.00 95.31 499 LEU A N 1
ATOM 3934 C CA . LEU A 1 499 ? -12.164 4.828 -3.924 1.00 95.31 499 LEU A CA 1
ATOM 3935 C C . LEU A 1 499 ? -13.626 5.046 -4.339 1.00 95.31 499 LEU A C 1
ATOM 3937 O O . LEU A 1 499 ? -14.445 5.409 -3.500 1.00 95.31 499 LEU A O 1
ATOM 3941 N N . ARG A 1 500 ? -14.002 4.778 -5.596 1.00 95.25 500 ARG A N 1
ATOM 3942 C CA . ARG A 1 500 ? -15.404 4.838 -6.046 1.00 95.25 500 ARG A CA 1
ATOM 3943 C C . ARG A 1 500 ? -16.267 3.776 -5.368 1.00 95.25 500 ARG A C 1
ATOM 3945 O O . ARG A 1 500 ? -17.393 4.085 -4.982 1.00 95.25 500 ARG A O 1
ATOM 3952 N N . HIS A 1 501 ? -15.757 2.562 -5.161 1.00 93.88 501 HIS A N 1
ATOM 3953 C CA . HIS A 1 501 ? -16.464 1.536 -4.384 1.00 93.88 501 HIS A CA 1
ATOM 3954 C C . HIS A 1 501 ? -16.644 1.940 -2.910 1.00 93.88 501 HIS A C 1
ATOM 3956 O O . HIS A 1 501 ? -17.726 1.768 -2.342 1.00 93.88 501 HIS A O 1
ATOM 3962 N N . ALA A 1 502 ? -15.626 2.557 -2.308 1.00 95.69 502 ALA A N 1
ATOM 3963 C CA . ALA A 1 502 ? -15.722 3.138 -0.971 1.00 95.69 502 ALA A CA 1
ATOM 3964 C C . ALA A 1 502 ? -16.780 4.246 -0.900 1.00 95.69 502 ALA A C 1
ATOM 3966 O O . ALA A 1 502 ? -17.648 4.247 -0.030 1.00 95.69 502 ALA A O 1
ATOM 3967 N N . ALA A 1 503 ? -16.741 5.168 -1.863 1.00 96.88 503 ALA A N 1
ATOM 3968 C CA . ALA A 1 503 ? -17.671 6.279 -1.956 1.00 96.88 503 ALA A CA 1
ATOM 3969 C C . ALA A 1 503 ? -19.108 5.814 -2.180 1.00 96.88 503 ALA A C 1
ATOM 3971 O O . ALA A 1 503 ? -20.037 6.386 -1.616 1.00 96.88 503 ALA A O 1
ATOM 3972 N N . ARG A 1 504 ? -19.295 4.753 -2.972 1.00 95.56 504 ARG A N 1
ATOM 3973 C CA . ARG A 1 504 ? -20.592 4.098 -3.127 1.00 95.56 504 ARG A CA 1
ATOM 3974 C C . ARG A 1 504 ? -21.113 3.586 -1.789 1.00 95.56 504 ARG A C 1
ATOM 3976 O O . ARG A 1 504 ? -22.275 3.827 -1.509 1.00 95.56 504 ARG A O 1
ATOM 3983 N N . THR A 1 505 ? -20.264 2.968 -0.967 1.00 95.62 505 THR A N 1
ATOM 3984 C CA . THR A 1 505 ? -20.662 2.498 0.372 1.00 95.62 505 THR A CA 1
ATOM 3985 C C . THR A 1 505 ? -21.165 3.653 1.235 1.00 95.62 505 THR A C 1
ATOM 3987 O O . THR A 1 505 ? -22.249 3.562 1.799 1.00 95.62 505 THR A O 1
ATOM 3990 N N . LEU A 1 506 ? -20.416 4.759 1.306 1.00 97.19 506 LEU A N 1
ATOM 3991 C CA . LEU A 1 506 ? -20.836 5.932 2.081 1.00 97.19 506 LEU A CA 1
ATOM 3992 C C . LEU A 1 506 ? -22.164 6.508 1.564 1.00 97.19 506 LEU A C 1
ATOM 3994 O O . LEU A 1 506 ? -23.071 6.776 2.349 1.00 97.19 506 LEU A O 1
ATOM 3998 N N . ALA A 1 507 ? -22.317 6.612 0.241 1.00 96.81 507 ALA A N 1
ATOM 3999 C CA . ALA A 1 507 ? -23.553 7.079 -0.377 1.00 96.81 507 ALA A CA 1
ATOM 4000 C C . ALA A 1 507 ? -24.747 6.148 -0.117 1.00 96.81 507 ALA A C 1
ATOM 4002 O O . ALA A 1 507 ? -25.839 6.627 0.171 1.00 96.81 507 ALA A O 1
ATOM 4003 N N . ASP A 1 508 ? -24.538 4.831 -0.170 1.00 96.19 508 ASP A N 1
ATOM 4004 C CA . ASP A 1 508 ? -25.560 3.819 0.117 1.00 96.19 508 ASP A CA 1
ATOM 4005 C C . ASP A 1 508 ? -25.969 3.810 1.611 1.00 96.19 508 ASP A C 1
ATOM 4007 O O . ASP A 1 508 ? -27.007 3.245 1.959 1.00 96.19 508 ASP A O 1
ATOM 4011 N N . LEU A 1 509 ? -25.190 4.469 2.480 1.00 96.31 509 LEU A N 1
ATOM 4012 C CA . LEU A 1 509 ? -25.495 4.724 3.893 1.00 96.31 509 LEU A CA 1
ATOM 4013 C C . LEU A 1 509 ? -25.919 6.177 4.178 1.00 96.31 509 LEU A C 1
ATOM 4015 O O . LEU A 1 509 ? -26.118 6.542 5.333 1.00 96.31 509 LEU A O 1
ATOM 4019 N N . GLY A 1 510 ? -26.051 7.021 3.151 1.00 96.62 510 GLY A N 1
ATOM 4020 C CA . GLY A 1 510 ? -26.485 8.410 3.307 1.00 96.62 510 GLY A CA 1
ATOM 4021 C C . GLY A 1 510 ? -25.469 9.356 3.960 1.00 96.62 510 GLY A C 1
ATOM 4022 O O . GLY A 1 510 ? -25.866 10.417 4.440 1.00 96.62 510 GLY A O 1
ATOM 4023 N N . VAL A 1 511 ? -24.177 9.008 3.969 1.00 96.62 511 VAL A N 1
ATOM 4024 C CA . VAL A 1 511 ? -23.094 9.804 4.578 1.00 96.62 511 VAL A CA 1
ATOM 4025 C C . VAL A 1 511 ? -22.076 10.273 3.533 1.00 96.62 511 VAL A C 1
ATOM 4027 O O . VAL A 1 511 ? -21.863 9.621 2.514 1.00 96.62 511 VAL A O 1
ATOM 4030 N N . GLU A 1 512 ? -21.425 11.416 3.764 1.00 96.19 512 GLU A N 1
ATOM 4031 C CA . GLU A 1 512 ? -20.512 12.035 2.782 1.00 96.19 512 GLU A CA 1
ATOM 4032 C C . GLU A 1 512 ? -19.017 11.862 3.091 1.00 96.19 512 GLU A C 1
ATOM 4034 O O . GLU A 1 512 ? -18.160 12.202 2.272 1.00 96.19 512 GLU A O 1
ATOM 4039 N N . ASN A 1 513 ? -18.665 11.382 4.281 1.00 96.06 513 ASN A N 1
ATOM 4040 C CA . ASN A 1 513 ? -17.274 11.240 4.702 1.00 96.06 513 ASN A CA 1
ATOM 4041 C C . ASN A 1 513 ? -17.138 10.271 5.888 1.00 96.06 513 ASN A C 1
ATOM 4043 O O . ASN A 1 513 ? -18.131 9.856 6.484 1.00 96.06 513 ASN A O 1
ATOM 4047 N N . ILE A 1 514 ? -15.897 9.911 6.230 1.00 96.00 514 ILE A N 1
ATOM 4048 C CA . ILE A 1 514 ? -15.608 8.978 7.331 1.00 96.00 514 ILE A CA 1
ATOM 4049 C C . ILE A 1 514 ? -16.085 9.506 8.693 1.00 96.00 514 ILE A C 1
ATOM 4051 O O . ILE A 1 514 ? -16.556 8.724 9.511 1.00 96.00 514 ILE A O 1
ATOM 4055 N N . GLU A 1 515 ? -16.021 10.815 8.943 1.00 94.50 515 GLU A N 1
ATOM 4056 C CA . GLU A 1 515 ? -16.518 11.407 10.194 1.00 94.50 515 GLU A CA 1
ATOM 4057 C C . GLU A 1 515 ? -18.037 11.217 10.339 1.00 94.50 515 GLU A C 1
ATOM 4059 O O . GLU A 1 515 ? -18.509 10.753 11.380 1.00 94.50 515 GLU A O 1
ATOM 4064 N N . GLU A 1 516 ? -18.796 11.505 9.277 1.00 95.69 516 GLU A N 1
ATOM 4065 C CA . GLU A 1 516 ? -20.236 11.251 9.221 1.00 95.69 516 GLU A CA 1
ATOM 4066 C C . GLU A 1 516 ? -20.548 9.763 9.379 1.00 95.69 516 GLU A C 1
ATOM 4068 O O . GLU A 1 516 ? -21.451 9.429 10.141 1.00 95.69 516 GLU A O 1
ATOM 4073 N N . LEU A 1 517 ? -19.776 8.871 8.742 1.00 96.38 517 LEU A N 1
ATOM 4074 C CA . LEU A 1 517 ? -19.934 7.425 8.914 1.00 96.38 517 LEU A CA 1
ATOM 4075 C C . LEU A 1 517 ? -19.764 7.015 10.383 1.00 96.38 517 LEU A C 1
ATOM 4077 O O . LEU A 1 517 ? -20.608 6.299 10.914 1.00 96.38 517 LEU A O 1
ATOM 4081 N N . ARG A 1 518 ? -18.709 7.484 11.065 1.00 94.88 518 ARG A N 1
ATOM 4082 C CA . ARG A 1 518 ? -18.484 7.174 12.488 1.00 94.88 518 ARG A CA 1
ATOM 4083 C C . ARG A 1 518 ? -19.642 7.665 13.350 1.00 94.88 518 ARG A C 1
ATOM 4085 O O . ARG A 1 518 ? -20.172 6.901 14.149 1.00 94.88 518 ARG A O 1
ATOM 4092 N N . LYS A 1 519 ? -20.079 8.914 13.152 1.00 94.62 519 LYS A N 1
ATOM 4093 C CA . LYS A 1 519 ? -21.222 9.490 13.878 1.00 94.62 519 LYS A CA 1
ATOM 4094 C C . LYS A 1 519 ? -22.508 8.700 13.630 1.00 94.62 519 LYS A C 1
ATOM 4096 O O . LYS A 1 519 ? -23.248 8.448 14.576 1.00 94.62 519 LYS A O 1
ATOM 4101 N N . PHE A 1 520 ? -22.758 8.325 12.380 1.00 95.00 520 PHE A N 1
ATOM 4102 C CA . PHE A 1 520 ? -23.913 7.536 11.978 1.00 95.00 520 PHE A CA 1
ATOM 4103 C C . PHE A 1 520 ? -23.923 6.172 12.675 1.00 95.00 520 PHE A C 1
ATOM 4105 O O . PHE A 1 520 ? -24.885 5.862 13.370 1.00 95.00 520 PHE A O 1
ATOM 4112 N N . LEU A 1 521 ? -22.828 5.410 12.588 1.00 94.56 521 LEU A N 1
ATOM 4113 C CA . LEU A 1 521 ? -22.723 4.076 13.190 1.00 94.56 521 LEU A CA 1
ATOM 4114 C C . LEU A 1 521 ? -22.786 4.093 14.726 1.00 94.56 521 LEU A C 1
ATOM 4116 O O . LEU A 1 521 ? -23.238 3.121 15.325 1.00 94.56 521 LEU A O 1
ATOM 4120 N N . SER A 1 522 ? -22.348 5.175 15.379 1.00 92.31 522 SER A N 1
ATOM 4121 C CA . SER A 1 522 ? -22.500 5.338 16.833 1.00 92.31 522 SER A CA 1
ATOM 4122 C C . SER A 1 522 ? -23.942 5.613 17.266 1.00 92.31 522 SER A C 1
ATOM 4124 O O . SER A 1 522 ? -24.325 5.235 18.370 1.00 92.31 522 SER A O 1
ATOM 4126 N N . ASN A 1 523 ? -24.723 6.306 16.435 1.00 92.94 523 ASN A N 1
ATOM 4127 C CA . ASN A 1 523 ? -26.065 6.764 16.796 1.00 92.94 523 ASN A CA 1
ATOM 4128 C C . ASN A 1 523 ? -27.159 5.787 16.347 1.00 92.94 523 ASN A C 1
ATOM 4130 O O . ASN A 1 523 ? -28.171 5.631 17.031 1.00 92.94 523 ASN A O 1
ATOM 4134 N N . ASP A 1 524 ? -26.981 5.156 15.189 1.00 91.00 524 ASP A N 1
ATOM 4135 C CA . ASP A 1 524 ? -27.977 4.278 14.593 1.00 91.00 524 ASP A CA 1
ATOM 4136 C C . ASP A 1 524 ? -27.852 2.848 15.131 1.00 91.00 524 ASP A C 1
ATOM 4138 O O . ASP A 1 524 ? -26.841 2.163 14.957 1.00 91.00 524 ASP A O 1
ATOM 4142 N N . LYS A 1 525 ? -28.914 2.386 15.797 1.00 88.88 525 LYS A N 1
ATOM 4143 C CA . LYS A 1 525 ? -28.956 1.073 16.448 1.00 88.88 525 LYS A CA 1
ATOM 4144 C C . LYS A 1 525 ? -29.343 -0.072 15.508 1.00 88.88 525 LYS A C 1
ATOM 4146 O O . LYS A 1 525 ? -29.395 -1.221 15.949 1.00 88.88 525 LYS A O 1
ATOM 4151 N N . ARG A 1 526 ? -29.586 0.171 14.220 1.00 93.62 526 ARG A N 1
ATOM 4152 C CA . ARG A 1 526 ? -29.870 -0.910 13.263 1.00 93.62 526 ARG A CA 1
ATOM 4153 C C . ARG A 1 526 ? -28.634 -1.788 13.044 1.00 93.62 526 ARG A C 1
ATOM 4155 O O . ARG A 1 526 ? -27.506 -1.384 13.315 1.00 93.62 526 ARG A O 1
ATOM 4162 N N . GLU A 1 527 ? -28.865 -3.014 12.583 1.00 94.56 527 GLU A N 1
ATOM 4163 C CA . GLU A 1 527 ? -27.813 -3.915 12.103 1.00 94.56 527 GLU A CA 1
ATOM 4164 C C . GLU A 1 527 ? -27.629 -3.697 10.595 1.00 94.56 527 GLU A C 1
ATOM 4166 O O . GLU A 1 527 ? -28.569 -3.892 9.808 1.00 94.56 527 GLU A O 1
ATOM 4171 N N . PHE A 1 528 ? -26.424 -3.293 10.196 1.00 94.81 528 PHE A N 1
ATOM 4172 C CA . PHE A 1 528 ? -26.067 -2.947 8.820 1.00 94.81 528 PHE A CA 1
ATOM 4173 C C . PHE A 1 528 ? -25.358 -4.073 8.085 1.00 94.81 528 PHE A C 1
ATOM 4175 O O . PHE A 1 528 ? -25.365 -4.069 6.861 1.00 94.81 528 PHE A O 1
ATOM 4182 N N . LEU A 1 529 ? -24.779 -5.041 8.783 1.00 95.81 529 LEU A N 1
ATOM 4183 C CA . LEU A 1 529 ? -24.066 -6.145 8.160 1.00 95.81 529 LEU A CA 1
ATOM 4184 C C . LEU A 1 529 ? -25.010 -7.319 7.896 1.00 95.81 529 LEU A C 1
ATOM 4186 O O . LEU A 1 529 ? -25.979 -7.536 8.629 1.00 95.81 529 LEU A O 1
ATOM 4190 N N . ARG A 1 530 ? -24.759 -8.081 6.831 1.00 94.88 530 ARG A N 1
ATOM 4191 C CA . ARG A 1 530 ? -25.506 -9.295 6.464 1.00 94.88 530 ARG A CA 1
ATOM 4192 C C . ARG A 1 530 ? -24.544 -10.422 6.121 1.00 94.88 530 ARG A C 1
ATOM 4194 O O . ARG A 1 530 ? -23.556 -10.170 5.445 1.00 94.88 530 ARG A O 1
ATOM 4201 N N . ILE A 1 531 ? -24.873 -11.644 6.533 1.00 94.81 531 ILE A N 1
ATOM 4202 C CA . ILE A 1 531 ? -24.223 -12.851 6.015 1.00 94.81 531 ILE A CA 1
ATOM 4203 C C . ILE A 1 531 ? -24.743 -13.069 4.593 1.00 94.81 531 ILE A C 1
ATOM 4205 O O . ILE A 1 531 ? -25.955 -13.055 4.360 1.00 94.81 531 ILE A O 1
ATOM 4209 N N . LEU A 1 532 ? -23.834 -13.216 3.639 1.00 91.06 532 LEU A N 1
ATOM 4210 C CA . LEU A 1 532 ? -24.140 -13.481 2.242 1.00 91.06 532 LEU A CA 1
ATOM 4211 C C . LEU A 1 532 ? -24.091 -14.984 2.002 1.00 91.06 532 LEU A C 1
ATOM 4213 O O . LEU A 1 532 ? -23.048 -15.604 2.192 1.00 91.06 532 LEU A O 1
ATOM 4217 N N . SER A 1 533 ? -25.194 -15.556 1.517 1.00 88.12 533 SER A N 1
ATOM 4218 C CA . SER A 1 533 ? -25.172 -16.938 1.027 1.00 88.12 533 SER A CA 1
ATOM 4219 C C . SER A 1 533 ? -24.191 -17.082 -0.141 1.00 88.12 533 SER A C 1
ATOM 4221 O O . SER A 1 533 ? -24.011 -16.132 -0.910 1.00 88.12 533 SER A O 1
ATOM 4223 N N . GLU A 1 534 ? -23.622 -18.272 -0.335 1.00 85.56 534 GLU A N 1
ATOM 4224 C CA . GLU A 1 534 ? -22.771 -18.576 -1.498 1.00 85.56 534 GLU A CA 1
ATOM 4225 C C . GLU A 1 534 ? -23.463 -18.206 -2.817 1.00 85.56 534 GLU A C 1
ATOM 4227 O O . GLU A 1 534 ? -22.876 -17.572 -3.692 1.00 85.56 534 GLU A O 1
ATOM 4232 N N . LYS A 1 535 ? -24.765 -18.506 -2.924 1.00 86.19 535 LYS A N 1
ATOM 4233 C CA . LYS A 1 535 ? -25.587 -18.139 -4.081 1.00 86.19 535 LYS A CA 1
ATOM 4234 C C . LYS A 1 535 ? -25.643 -16.625 -4.284 1.00 86.19 535 LYS A C 1
ATOM 4236 O O . LYS A 1 535 ? -25.527 -16.158 -5.411 1.00 86.19 535 LYS A O 1
ATOM 4241 N N . THR A 1 536 ? -25.811 -15.841 -3.219 1.00 84.81 536 THR A N 1
ATOM 4242 C CA . THR A 1 536 ? -25.794 -14.372 -3.309 1.00 84.81 536 THR A CA 1
ATOM 4243 C C . THR A 1 536 ? -24.432 -13.863 -3.762 1.00 84.81 536 THR A C 1
ATOM 4245 O O . THR A 1 536 ? -24.380 -12.963 -4.595 1.00 84.81 536 THR A O 1
ATOM 4248 N N . GLN A 1 537 ? -23.341 -14.433 -3.248 1.00 80.62 537 GLN A N 1
ATOM 4249 C CA . GLN A 1 537 ? -21.988 -14.049 -3.653 1.00 80.62 537 GLN A CA 1
ATOM 4250 C C . GLN A 1 537 ? -21.754 -14.356 -5.135 1.00 80.62 537 GLN A C 1
ATOM 4252 O O . GLN A 1 537 ? -21.340 -13.471 -5.880 1.00 80.62 537 GLN A O 1
ATOM 4257 N N . TYR A 1 538 ? -22.118 -15.557 -5.584 1.00 78.50 538 TYR A N 1
ATOM 4258 C CA . TYR A 1 538 ? -22.040 -15.957 -6.988 1.00 78.50 538 TYR A CA 1
ATOM 4259 C C . TYR A 1 538 ? -22.858 -15.034 -7.908 1.00 78.50 538 TYR A C 1
ATOM 4261 O O . TYR A 1 538 ? -22.367 -14.588 -8.941 1.00 78.50 538 TYR A O 1
ATOM 4269 N N . LEU A 1 539 ? -24.088 -14.683 -7.513 1.00 81.69 539 LEU A N 1
ATOM 4270 C CA . LEU A 1 539 ? -24.975 -13.813 -8.298 1.00 81.69 539 LEU A CA 1
ATOM 4271 C C . LEU A 1 539 ? -24.651 -12.314 -8.177 1.00 81.69 539 LEU A C 1
ATOM 4273 O O . LEU A 1 539 ? -25.276 -11.505 -8.865 1.00 81.69 539 LEU A O 1
ATOM 4277 N N . SER A 1 540 ? -23.723 -11.929 -7.295 1.00 74.12 540 SER A N 1
ATOM 4278 C CA . SER A 1 540 ? -23.331 -10.527 -7.091 1.00 74.12 540 SER A CA 1
ATOM 4279 C C . SER A 1 540 ? -22.456 -9.978 -8.220 1.00 74.12 540 SER A C 1
ATOM 4281 O O . SER A 1 540 ? -22.410 -8.763 -8.431 1.00 74.12 540 SER A O 1
ATOM 4283 N N . GLU A 1 541 ? -21.797 -10.863 -8.971 1.00 65.31 541 GLU A N 1
ATOM 4284 C CA . GLU A 1 541 ? -21.212 -10.533 -10.265 1.00 65.31 541 GLU A CA 1
ATOM 4285 C C . GLU A 1 541 ? -22.265 -10.706 -11.371 1.00 65.31 541 GLU A C 1
ATOM 4287 O O . GLU A 1 541 ? -23.263 -11.414 -11.205 1.00 65.31 541 GLU A O 1
ATOM 4292 N N . ALA A 1 542 ? -22.072 -10.024 -12.506 1.00 63.09 542 ALA A N 1
ATOM 4293 C CA . ALA A 1 542 ? -22.939 -10.212 -13.664 1.00 63.09 542 ALA A CA 1
ATOM 4294 C C . ALA A 1 542 ? -22.904 -11.694 -14.067 1.00 63.09 542 ALA A C 1
ATOM 4296 O O . ALA A 1 542 ? -21.879 -12.203 -14.516 1.00 63.09 542 ALA A O 1
ATOM 4297 N N . HIS A 1 543 ? -24.013 -12.389 -13.850 1.00 60.00 543 HIS A N 1
ATOM 4298 C CA . HIS A 1 543 ? -24.146 -13.825 -14.051 1.00 60.00 543 HIS A CA 1
ATOM 4299 C C . HIS A 1 543 ? -24.962 -14.092 -15.318 1.00 60.00 543 HIS A C 1
ATOM 4301 O O . HIS A 1 543 ? -25.806 -13.283 -15.695 1.00 60.00 543 HIS A O 1
ATOM 4307 N N . ARG A 1 544 ? -24.725 -15.243 -15.964 1.00 53.09 544 ARG A N 1
ATOM 4308 C CA . ARG A 1 544 ? -25.384 -15.657 -17.222 1.00 53.09 544 ARG A CA 1
ATOM 4309 C C . ARG A 1 544 ? -25.096 -14.774 -18.446 1.00 53.09 544 ARG A C 1
ATOM 4311 O O . ARG A 1 544 ? -25.879 -14.783 -19.388 1.00 53.09 544 ARG A O 1
ATOM 4318 N N . ASN A 1 545 ? -23.937 -14.114 -18.502 1.00 50.09 545 ASN A N 1
ATOM 4319 C CA . ASN A 1 545 ? -23.369 -13.705 -19.793 1.00 50.09 545 ASN A CA 1
ATOM 4320 C C . ASN A 1 545 ? -22.801 -14.944 -20.502 1.00 50.09 545 ASN A C 1
ATOM 4322 O O . ASN A 1 545 ? -21.590 -15.133 -20.595 1.00 50.09 545 ASN A O 1
ATOM 4326 N N . SER A 1 546 ? -23.692 -15.828 -20.950 1.00 38.97 546 SER A N 1
ATOM 4327 C CA . SER A 1 546 ? -23.391 -16.825 -21.971 1.00 38.97 546 SER A CA 1
ATOM 4328 C C . SER A 1 546 ? -23.273 -16.091 -23.303 1.00 38.97 546 SER A C 1
ATOM 4330 O O . SER A 1 546 ? -24.226 -16.049 -24.078 1.00 38.97 546 SER A O 1
ATOM 4332 N N . ASN A 1 547 ? -22.127 -15.456 -23.536 1.00 36.09 547 ASN A N 1
ATOM 4333 C CA . ASN A 1 547 ? -21.773 -15.049 -24.885 1.00 36.09 547 ASN A CA 1
ATOM 4334 C C . ASN A 1 547 ? -21.227 -16.284 -25.600 1.00 36.09 547 ASN A C 1
ATOM 4336 O O . ASN A 1 547 ? -20.125 -16.750 -25.301 1.00 36.09 547 ASN A O 1
ATOM 4340 N N . PHE A 1 548 ? -22.093 -16.817 -26.462 1.00 33.25 548 PHE A N 1
ATOM 4341 C CA . PHE A 1 548 ? -21.730 -17.454 -27.721 1.00 33.25 548 PHE A CA 1
ATOM 4342 C C . PHE A 1 548 ? -20.790 -16.567 -28.544 1.00 33.25 548 PHE A C 1
ATOM 4344 O O . PHE A 1 548 ? -20.872 -15.322 -28.392 1.00 33.25 548 PHE A O 1
#

Sequence (548 aa):
MNRTRIKTLKEPFSEELERIRFEEFSKEAISFSYALESVSSQSKKTKILDSKSIVLLSKTENKFYSRYKVSKDSNSIGLVLTNIDLGRIGRYGNGEPIFWQMGRERRKLALAQRALFFDENHNPQIYKKLISFENGKTRVKERANRRSPTIEKALGMESPSDSAVYTPALTEIGYKKISTDKIVSRRKIVTNGLFNKIGKYPRKIIGLGAMPPVSGWRDTLVTSIVGHMLCFIPRSSVFASNLENRLRLALDVRKTIQKLPIKPIYRTKILRNLGAAIGAENPDDEVNIAKYLYEKAGITVFRIYTIGSDKRVIETAKKLRQKLGEKIEIFVGQIADKAQAERLIQKDILVDGLIFGHGGGQQCTSAINGMAITTLEDVYSMTTDKRFNNTSIILEGGVGRSIGVALVMGVDCVLGNQKFVRGTIETGNVFLEDKMGKICQPYPGTASPVTQIIESEDPTLRFRRADAAGRTYYSEGKPGLMFYEEKAGSMAFWINEHLRHAARTLADLGVENIEELRKFLSNDKREFLRILSEKTQYLSEAHRNSNF